Protein AF-A0A9N9CTY4-F1 (afdb_monomer)

Sequence (473 aa):
YQEPELLKIFSVHGEVVEVNLPRKYPNGPLRGFAYIQYKKVEEAERAINAINETKHHGRTIAVDWSLPKDKYLKALKSQQSKYVCEQNNGYCIDSCAESSEEESNENETDESENQQVKSYNSYENRVIDMDIDHDDDEVDSTEDSSKDIDHDDESEVDSVENNNKNNNSVKNKLHTLSENAVLFVRNLSFEATEEELRLSTNEKKRKGIIHKSVLTADPSGSQALKFTLHGRVLSVVKAVDKDEAHRLMERNKNKRRKEDRRNTYLIKEGAVFPNTPDAALLPPSEVTKRAASFSARKNLLAKNPNLFISKTRLSMRNLPLSVDEKKIKNLGKESIKRFKEEVKKGKRADLTKTEKMEGWDKLVHIKQGYGFLEFTQHSHALAALRYLNNNPDIFGEKKRLIVEFSTENAIIVKKRARLSKDRDSKIRGHNKADDNNSNSVEVTESNNCSHLEQRNLKRKVRIILLYNEAIII

Organism: NCBI:txid60492

Secondary structure (DSSP, 8-state):
--HHHHHHHHTTTS-EEEEE--BSSTT--B-S--EEEESSHHHHHHHHHHHTT-EETTEEPP--PPPPHHHHHHHHHHHHHHHHHHTSTT-------------------------------------------------------PPP------------------------------TT--EEEES--TT--HHHHHS-HHHHHHTT-S---SSS----STTGGGSEETTEEPEEEE---HHHHHHHHHHHHHHHHHH-TT-GGGGSTT---TTSHHHHTS-HHHHHHHHHHHHHHHHHHHH-TTEEEEEEEEEEES--TT--HHHHHHHHHHHHHHHHHHHHTTSSPPPPHHHHHTTTTS---B---SSEEEBSSHHHHHHHHHHHTT-TTTT-GGG--EEEEEEEEHHHHHHHHHHHHHHHHHHHHHHHHHTT--SS------S-HHHHHHHHHHHHHHHHHHHHHTT--

InterPro domains:
  IPR000504 RNA recognition motif domain [PF00076] (3-61)
  IPR000504 RNA recognition motif domain [PS50102] (1-68)
  IPR000504 RNA recognition motif domain [PS50102] (312-408)
  IPR000504 RNA recognition motif domain [SM00360] (1-64)
  IPR000504 RNA recognition motif domain [SM00360] (313-404)
  IPR012677 Nucleotide-binding alpha-beta plait domain superfamily [G3DSA:3.30.70.330] (1-125)
  IPR012677 Nucleotide-binding alpha-beta plait domain superfamily [G3DSA:3.30.70.330] (311-406)
  IPR035979 RNA-binding domain superfamily [SSF54928] (3-198)
  IPR035979 RNA-binding domain superfamily [SSF54928] (308-412)
  IPR051945 RRM MRD1 RNA Processing and Ribosome Biogenesis [PTHR48039] (3-455)

Nearest PDB structures (foldseek):
  8ro1-assembly1_y  TM=9.615E-01  e=9.992E-05  Caenorhabditis elegans
  8c6j-assembly1_CE  TM=9.428E-01  e=2.939E-04  Homo sapiens
  6gc5-assembly5_C  TM=9.164E-01  e=9.745E-04  Homo sapiens
  8ilz-assembly1_A  TM=8.525E-01  e=2.255E-03  Homo sapiens
  2mkc-assembly1_A  TM=6.687E-01  e=3.735E-04  Saccharomyces cerevisiae S288C

Mean predicted aligned error: 20.98 Å

Solvent-accessible surface area (backbone atoms only — not comparable to full-atom values): 29944 Å² total; per-residue (Å²): 137,53,71,73,56,50,48,66,62,55,50,76,47,36,61,70,74,49,79,47,70,54,48,76,45,92,97,47,61,69,67,85,58,70,50,75,41,54,79,46,68,72,28,46,54,50,36,32,79,67,45,40,70,38,78,52,99,93,39,69,38,81,54,78,90,81,68,56,70,68,59,44,54,48,49,52,52,52,51,52,52,49,58,55,47,72,75,47,81,84,72,84,83,86,77,84,87,82,87,82,88,87,80,87,88,83,82,89,83,83,91,87,86,92,84,82,84,88,84,90,84,90,78,83,86,73,85,81,77,83,78,77,78,68,89,74,81,80,78,85,85,74,83,85,81,85,76,92,73,91,77,88,84,84,87,84,87,84,85,89,86,86,83,91,80,92,77,96,68,98,65,88,71,74,72,91,59,64,98,79,76,52,72,39,70,40,68,71,59,93,84,64,48,72,68,64,70,72,48,52,77,66,53,35,54,75,72,59,52,60,48,84,50,88,89,56,79,81,67,82,49,77,65,50,66,74,39,46,52,78,48,32,67,43,50,75,43,78,50,65,55,74,69,54,46,50,53,50,50,52,50,50,55,53,49,56,60,72,69,43,88,38,37,68,82,52,67,63,50,68,63,58,50,82,94,37,77,77,30,72,77,45,60,68,72,57,42,52,51,46,45,51,53,50,52,54,51,53,52,51,46,68,76,32,82,58,42,29,42,40,70,26,31,33,34,51,41,65,72,65,93,91,64,51,44,70,56,45,49,48,49,57,52,50,29,41,53,50,40,58,50,34,34,77,67,67,77,43,86,71,78,52,75,73,48,40,70,42,50,55,89,54,83,95,48,69,82,49,31,71,67,32,42,28,38,78,30,37,32,56,34,50,42,22,34,70,47,46,30,73,30,35,92,80,63,37,78,92,41,40,32,46,30,34,57,27,77,43,47,54,65,59,52,54,52,51,57,48,58,47,51,62,46,57,50,50,52,56,50,48,55,59,51,53,70,73,55,83,82,75,82,83,92,78,92,81,87,72,66,66,65,54,52,52,53,51,50,55,49,51,53,54,54,52,53,60,55,55,63,71,73,79,118

Radius of gyration: 34.96 Å; Cα contacts (8 Å, |Δi|>4): 371; chains: 1; bounding box: 89×76×100 Å

pLDDT: mean 70.5, std 23.79, range [22.86, 95.94]

Structure (mmCIF, N/CA/C/O backbone):
data_AF-A0A9N9CTY4-F1
#
_entry.id   AF-A0A9N9CTY4-F1
#
loop_
_atom_site.group_PDB
_atom_site.id
_atom_site.type_symbol
_atom_site.label_atom_id
_atom_site.label_alt_id
_atom_site.label_comp_id
_atom_site.label_asym_id
_atom_site.label_entity_id
_atom_site.label_seq_id
_atom_site.pdbx_PDB_ins_code
_atom_site.Cartn_x
_atom_site.Cartn_y
_atom_site.Cartn_z
_atom_site.occupancy
_atom_site.B_iso_or_equiv
_atom_site.auth_seq_id
_atom_site.auth_comp_id
_atom_site.auth_asym_id
_atom_site.auth_atom_id
_atom_site.pdbx_PDB_model_num
ATOM 1 N N . TYR A 1 1 ? -5.768 2.085 45.586 1.00 70.44 1 TYR A N 1
ATOM 2 C CA . TYR A 1 1 ? -4.333 2.271 45.866 1.00 70.44 1 TYR A CA 1
ATOM 3 C C . TYR A 1 1 ? -4.010 3.717 46.142 1.00 70.44 1 TYR A C 1
ATOM 5 O O . TYR A 1 1 ? -3.828 4.511 45.223 1.00 70.44 1 TYR A O 1
ATOM 13 N N . GLN A 1 2 ? -3.952 4.040 47.427 1.00 80.75 2 GLN A N 1
ATOM 14 C CA . GLN A 1 2 ? -3.166 5.158 47.944 1.00 80.75 2 GLN A CA 1
ATOM 15 C C . GLN A 1 2 ? -1.910 4.591 48.629 1.00 80.75 2 GLN A C 1
ATOM 17 O O . GLN A 1 2 ? -1.844 3.396 48.912 1.00 80.75 2 GLN A O 1
ATOM 22 N N . GLU A 1 3 ? -0.924 5.434 48.909 1.00 83.56 3 GLU A N 1
ATOM 23 C CA . GLU A 1 3 ? 0.305 5.060 49.622 1.00 83.56 3 GLU A CA 1
ATOM 24 C C . GLU A 1 3 ? 0.076 4.279 50.942 1.00 83.56 3 GLU A C 1
ATOM 26 O O . GLU A 1 3 ? 0.617 3.177 51.054 1.00 83.56 3 GLU A O 1
ATOM 31 N N . PRO A 1 4 ? -0.788 4.716 51.892 1.00 85.88 4 PRO A N 1
ATOM 32 C CA . PRO A 1 4 ? -1.021 3.975 53.142 1.00 85.88 4 PRO A CA 1
ATOM 33 C C . PRO A 1 4 ? -1.672 2.597 52.944 1.00 85.88 4 PRO A C 1
ATOM 35 O O . PRO A 1 4 ? -1.547 1.717 53.793 1.00 85.88 4 PRO A O 1
ATOM 38 N N . GLU A 1 5 ? -2.368 2.386 51.826 1.00 86.81 5 GLU A N 1
ATOM 39 C CA . GLU A 1 5 ? -3.008 1.110 51.494 1.00 86.81 5 GLU A CA 1
ATOM 40 C C . GLU A 1 5 ? -1.980 0.080 51.012 1.00 86.81 5 GLU A C 1
ATOM 42 O O . GLU A 1 5 ? -2.037 -1.078 51.422 1.00 86.81 5 GLU A O 1
ATOM 47 N N . LEU A 1 6 ? -0.991 0.511 50.220 1.00 87.44 6 LEU A N 1
ATOM 48 C CA . LEU A 1 6 ? 0.165 -0.322 49.882 1.00 87.44 6 LEU A CA 1
ATOM 49 C C . LEU A 1 6 ? 1.024 -0.589 51.121 1.00 87.44 6 LEU A C 1
ATOM 51 O O . LEU A 1 6 ? 1.384 -1.739 51.356 1.00 87.44 6 LEU A O 1
ATOM 55 N N . LEU A 1 7 ? 1.274 0.425 51.957 1.00 89.50 7 LEU A N 1
ATOM 56 C CA . LEU A 1 7 ? 2.013 0.248 53.209 1.00 89.50 7 LEU A CA 1
ATOM 57 C C . LEU A 1 7 ? 1.372 -0.842 54.087 1.00 89.50 7 LEU A C 1
ATOM 59 O O . LEU A 1 7 ? 2.063 -1.741 54.554 1.00 89.50 7 LEU A O 1
ATOM 63 N N . LYS A 1 8 ? 0.040 -0.828 54.239 1.00 89.88 8 LYS A N 1
ATOM 64 C CA . LYS A 1 8 ? -0.698 -1.831 55.024 1.00 89.88 8 LYS A CA 1
ATOM 65 C C . LYS A 1 8 ? -0.588 -3.258 54.469 1.00 89.88 8 LYS A C 1
ATOM 67 O O . LYS A 1 8 ? -0.584 -4.199 55.256 1.00 89.88 8 LYS A O 1
ATOM 72 N N . ILE A 1 9 ? -0.523 -3.428 53.147 1.00 90.06 9 ILE A N 1
ATOM 73 C CA . ILE A 1 9 ? -0.383 -4.746 52.503 1.00 90.06 9 ILE A CA 1
ATOM 74 C C . ILE A 1 9 ? 1.063 -5.251 52.632 1.00 90.06 9 ILE A C 1
ATOM 76 O O . ILE A 1 9 ? 1.299 -6.372 53.076 1.00 90.06 9 ILE A O 1
ATOM 80 N N . PHE A 1 10 ? 2.042 -4.414 52.290 1.00 90.88 10 PHE A N 1
ATOM 81 C CA . PHE A 1 10 ? 3.445 -4.822 52.178 1.00 90.88 10 PHE A CA 1
ATOM 82 C C . PHE A 1 10 ? 4.187 -4.851 53.530 1.00 90.88 10 PHE A C 1
ATOM 84 O O . PHE A 1 10 ? 5.108 -5.654 53.701 1.00 90.88 10 PHE A O 1
ATOM 91 N N . SER A 1 11 ? 3.741 -4.087 54.536 1.00 90.25 11 SER A N 1
ATOM 92 C CA . SER A 1 11 ? 4.295 -4.125 55.904 1.00 90.25 11 SER A CA 1
ATOM 93 C C . SER A 1 11 ? 4.075 -5.461 56.634 1.00 90.25 11 SER A C 1
ATOM 95 O O . SER A 1 11 ? 4.672 -5.676 57.686 1.00 90.25 11 SER A O 1
ATOM 97 N N . VAL A 1 12 ? 3.239 -6.366 56.109 1.00 93.19 12 VAL A N 1
ATOM 98 C CA . VAL A 1 12 ? 3.049 -7.719 56.669 1.00 93.19 12 VAL A CA 1
ATOM 99 C C . VAL A 1 12 ? 4.275 -8.614 56.424 1.00 93.19 12 VAL A C 1
ATOM 101 O O . VAL A 1 12 ? 4.523 -9.540 57.192 1.00 93.19 12 VAL A O 1
ATOM 104 N N . HIS A 1 13 ? 5.065 -8.336 55.379 1.00 89.81 13 HIS A N 1
ATOM 105 C CA . HIS A 1 13 ? 6.147 -9.218 54.917 1.00 89.81 13 HIS A CA 1
ATOM 106 C C . HIS A 1 13 ? 7.566 -8.705 55.248 1.00 89.81 13 HIS A C 1
ATOM 108 O O . HIS A 1 13 ? 8.528 -9.482 55.188 1.00 89.81 13 HIS A O 1
ATOM 114 N N . GLY A 1 14 ? 7.694 -7.436 55.659 1.00 90.62 14 GLY A N 1
ATOM 115 C CA . GLY A 1 14 ? 8.956 -6.810 56.068 1.00 90.62 14 GLY A CA 1
ATOM 116 C C . GLY A 1 14 ? 8.841 -5.321 56.414 1.00 90.62 14 GLY A C 1
ATOM 117 O O . GLY A 1 14 ? 7.757 -4.741 56.352 1.00 90.62 14 GLY A O 1
ATOM 118 N N . GLU A 1 15 ? 9.972 -4.699 56.752 1.00 92.25 15 GLU A N 1
ATOM 119 C CA . GLU A 1 15 ? 10.069 -3.275 57.089 1.00 92.25 15 GLU A CA 1
ATOM 120 C C . GLU A 1 15 ? 10.223 -2.447 55.800 1.00 92.25 15 GLU A C 1
ATOM 122 O O . GLU A 1 15 ? 11.259 -2.485 55.125 1.00 92.25 15 GLU A O 1
ATOM 127 N N . VAL A 1 16 ? 9.166 -1.717 55.433 1.00 92.50 16 VAL A N 1
ATOM 128 C CA . VAL A 1 16 ? 9.131 -0.869 54.233 1.00 92.50 16 VAL A CA 1
ATOM 129 C C . VAL A 1 16 ? 9.736 0.503 54.542 1.00 92.50 16 VAL A C 1
ATOM 131 O O . VAL A 1 16 ? 9.277 1.195 55.446 1.00 92.50 16 VAL A O 1
ATOM 134 N N . VAL A 1 17 ? 10.750 0.891 53.768 1.00 90.44 17 VAL A N 1
ATOM 135 C CA . VAL A 1 17 ? 11.516 2.141 53.907 1.00 90.44 17 VAL A CA 1
ATOM 136 C C . VAL A 1 17 ? 10.911 3.272 53.072 1.00 90.44 17 VAL A C 1
ATOM 138 O O . VAL A 1 17 ? 10.737 4.377 53.575 1.00 90.44 17 VAL A O 1
ATOM 141 N N . GLU A 1 18 ? 10.570 3.005 51.808 1.00 86.50 18 GLU A N 1
ATOM 142 C CA . GLU A 1 18 ? 9.979 3.990 50.889 1.00 86.50 18 GLU A CA 1
ATOM 143 C C . GLU A 1 18 ? 8.899 3.332 50.016 1.00 86.50 18 GLU A C 1
ATOM 145 O O . GLU A 1 18 ? 9.056 2.192 49.564 1.00 86.50 18 GLU A O 1
ATOM 150 N N . VAL A 1 19 ? 7.812 4.064 49.746 1.00 90.75 19 VAL A N 1
ATOM 151 C CA . VAL A 1 19 ? 6.769 3.691 48.781 1.00 90.75 19 VAL A CA 1
ATOM 152 C C . VAL A 1 19 ? 6.578 4.838 47.790 1.00 90.75 19 VAL A C 1
ATOM 154 O O . VAL A 1 19 ? 6.108 5.912 48.147 1.00 90.75 19 VAL A O 1
ATOM 157 N N . ASN A 1 20 ? 6.900 4.607 46.519 1.00 88.31 20 ASN A N 1
ATOM 158 C CA . ASN A 1 20 ? 6.860 5.630 45.476 1.00 88.31 20 ASN A CA 1
ATOM 159 C C . ASN A 1 20 ? 5.811 5.272 44.411 1.00 88.31 20 ASN A C 1
ATOM 161 O O . ASN A 1 20 ? 5.876 4.201 43.804 1.00 88.31 20 ASN A O 1
ATOM 165 N N . LEU A 1 21 ? 4.838 6.161 44.169 1.00 89.75 21 LEU A N 1
ATOM 166 C CA . LEU A 1 21 ? 3.752 5.958 43.196 1.00 89.75 21 LEU A CA 1
ATOM 167 C C . LEU A 1 21 ? 3.816 6.980 42.039 1.00 89.75 21 LEU A C 1
ATOM 169 O O . LEU A 1 21 ? 3.187 8.044 42.112 1.00 89.75 21 LEU A O 1
ATOM 173 N N . PRO A 1 22 ? 4.510 6.671 40.926 1.00 87.12 22 PRO A N 1
ATOM 174 C CA . PRO A 1 22 ? 4.617 7.575 39.786 1.00 87.12 22 PRO A CA 1
ATOM 175 C C . PRO A 1 22 ? 3.267 7.948 39.155 1.00 87.12 22 PRO A C 1
ATOM 177 O O . PRO A 1 22 ? 2.454 7.102 38.770 1.00 87.12 22 PRO A O 1
ATOM 180 N N . ARG A 1 23 ? 3.053 9.254 38.969 1.00 86.50 23 ARG A N 1
ATOM 181 C CA . ARG A 1 23 ? 1.897 9.829 38.259 1.00 86.50 23 ARG A CA 1
ATOM 182 C C . ARG A 1 23 ? 2.224 10.106 36.794 1.00 86.50 23 ARG A C 1
ATOM 184 O O . ARG A 1 23 ? 3.387 10.171 36.389 1.00 86.50 23 ARG A O 1
ATOM 191 N N . LYS A 1 24 ? 1.193 10.250 35.956 1.00 81.75 24 LYS A N 1
ATOM 192 C CA . LYS A 1 24 ? 1.385 10.573 34.530 1.00 81.75 24 LYS A CA 1
ATOM 193 C C . LYS A 1 24 ? 1.940 11.993 34.334 1.00 81.75 24 LYS A C 1
ATOM 195 O O . LYS A 1 24 ? 2.818 12.178 33.498 1.00 81.75 24 LYS A O 1
ATOM 200 N N . TYR A 1 25 ? 1.459 12.935 35.143 1.00 86.81 25 TYR A N 1
ATOM 201 C CA . TYR A 1 25 ? 1.843 14.349 35.248 1.00 86.81 25 TYR A CA 1
ATOM 202 C C . TYR A 1 25 ? 1.626 14.807 36.713 1.00 86.81 25 TYR A C 1
ATOM 204 O O . TYR A 1 25 ? 0.943 14.085 37.451 1.00 86.81 25 TYR A O 1
ATOM 212 N N . PRO A 1 26 ? 2.186 15.944 37.183 1.00 79.50 26 PRO A N 1
ATOM 213 C CA . PRO A 1 26 ? 1.905 16.459 38.530 1.00 79.50 26 PRO A CA 1
ATOM 214 C C . PRO A 1 26 ? 0.393 16.611 38.759 1.00 79.50 26 PRO A C 1
ATOM 216 O O . PRO A 1 26 ? -0.318 17.128 37.902 1.00 79.50 26 PRO A O 1
ATOM 219 N N . ASN A 1 27 ? -0.100 16.105 39.892 1.00 80.38 27 ASN A N 1
ATOM 220 C CA . ASN A 1 27 ? -1.529 15.985 40.242 1.00 80.38 27 ASN A CA 1
ATOM 221 C C . ASN A 1 27 ? -2.394 15.127 39.288 1.00 80.38 27 ASN A C 1
ATOM 223 O O . ASN A 1 27 ? -3.614 15.089 39.421 1.00 80.38 27 ASN A O 1
ATOM 227 N N . GLY A 1 28 ? -1.782 14.389 38.359 1.00 83.38 28 GLY A N 1
ATOM 228 C CA . GLY A 1 28 ? -2.473 13.472 37.453 1.00 83.38 28 GLY A CA 1
ATOM 229 C C . GLY A 1 28 ? -2.793 12.094 38.051 1.00 83.38 28 GLY A C 1
ATOM 230 O O . GLY A 1 28 ? -2.410 11.788 39.190 1.00 83.38 28 GLY A O 1
ATOM 231 N N . PRO A 1 29 ? -3.462 11.224 37.267 1.00 84.62 29 PRO A N 1
ATOM 232 C CA . PRO A 1 29 ? -3.694 9.834 37.637 1.00 84.62 29 PRO A CA 1
ATOM 233 C C . PRO A 1 29 ? -2.373 9.059 37.772 1.00 84.62 29 PRO A C 1
ATOM 235 O O . PRO A 1 29 ? -1.358 9.381 37.140 1.00 84.62 29 PRO A O 1
ATOM 238 N N . LEU A 1 30 ? -2.407 8.024 38.612 1.00 85.62 30 LEU A N 1
ATOM 239 C CA . LEU A 1 30 ? -1.307 7.082 38.827 1.00 85.62 30 LEU A CA 1
ATOM 240 C C . LEU A 1 30 ? -1.019 6.289 37.541 1.00 85.62 30 LEU A C 1
ATOM 242 O O . LEU A 1 30 ? -1.942 5.962 36.797 1.00 85.62 30 LEU A O 1
ATOM 246 N N . ARG A 1 31 ? 0.248 5.936 37.288 1.00 83.25 31 ARG A N 1
ATOM 247 C CA . ARG A 1 31 ? 0.646 5.148 36.102 1.00 83.25 31 ARG A CA 1
ATOM 248 C C . ARG A 1 31 ? 0.295 3.654 36.186 1.00 83.25 31 ARG A C 1
ATOM 250 O O . ARG A 1 31 ? 0.530 2.933 35.225 1.00 83.25 31 ARG A O 1
ATOM 257 N N . GLY A 1 32 ? -0.276 3.195 37.302 1.00 85.69 32 GLY A N 1
ATOM 258 C CA . GLY A 1 32 ? -0.690 1.800 37.504 1.00 85.69 32 GLY A CA 1
ATOM 259 C C . GLY A 1 32 ? 0.396 0.870 38.055 1.00 85.69 32 GLY A C 1
ATOM 260 O O . GLY A 1 32 ? 0.148 -0.324 38.158 1.00 85.69 32 GLY A O 1
ATOM 261 N N . PHE A 1 33 ? 1.557 1.411 38.433 1.00 90.38 33 PHE A N 1
ATOM 262 C CA . PHE A 1 33 ? 2.644 0.707 39.116 1.00 90.38 33 PHE A CA 1
ATOM 263 C C . PHE A 1 33 ? 3.186 1.556 40.277 1.00 90.38 33 PHE A C 1
ATOM 265 O O . PHE A 1 33 ? 2.947 2.767 40.328 1.00 90.38 33 PHE A O 1
ATOM 272 N N . ALA A 1 34 ? 3.906 0.917 41.195 1.00 90.62 34 ALA A N 1
ATOM 273 C CA . ALA A 1 34 ? 4.559 1.537 42.343 1.00 90.62 34 ALA A CA 1
ATOM 274 C C . ALA A 1 34 ? 5.912 0.857 42.600 1.00 90.62 34 ALA A C 1
ATOM 276 O O . ALA A 1 34 ? 6.096 -0.301 42.231 1.00 90.62 34 ALA A O 1
ATOM 277 N N . TYR A 1 35 ? 6.834 1.567 43.244 1.00 92.00 35 TYR A N 1
ATOM 278 C CA . TYR A 1 35 ? 8.080 1.007 43.763 1.00 92.00 35 TYR A CA 1
ATOM 279 C C . TYR A 1 35 ? 7.999 0.940 45.285 1.00 92.00 35 TYR A C 1
ATOM 281 O O . TYR A 1 35 ? 7.520 1.880 45.918 1.00 92.00 35 TYR A O 1
ATOM 289 N N . ILE A 1 36 ? 8.460 -0.168 45.859 1.00 92.12 36 ILE A N 1
ATOM 290 C CA . ILE A 1 36 ? 8.470 -0.412 47.302 1.00 92.12 36 ILE A CA 1
ATOM 291 C C . ILE A 1 36 ? 9.885 -0.842 47.668 1.00 92.12 36 ILE A C 1
ATOM 293 O O . ILE A 1 36 ? 10.387 -1.830 47.131 1.00 92.12 36 ILE A O 1
ATOM 297 N N . GLN A 1 37 ? 10.535 -0.087 48.549 1.00 91.12 37 GLN A N 1
ATOM 298 C CA . GLN A 1 37 ? 11.868 -0.407 49.038 1.00 91.12 37 GLN A CA 1
ATOM 299 C C . GLN A 1 37 ? 11.767 -1.046 50.421 1.00 91.12 37 GLN A C 1
ATOM 301 O O . GLN A 1 37 ? 11.336 -0.404 51.375 1.00 91.12 37 GLN A O 1
ATOM 306 N N . TYR A 1 38 ? 12.187 -2.304 50.528 1.00 94.25 38 TYR A N 1
ATOM 307 C CA . TYR A 1 38 ? 12.392 -2.973 51.811 1.00 94.25 38 TYR A CA 1
ATOM 308 C C . TYR A 1 38 ? 13.785 -2.692 52.367 1.00 94.25 38 TYR A C 1
ATOM 310 O O . TYR A 1 38 ? 14.733 -2.431 51.623 1.00 94.25 38 TYR A O 1
ATOM 318 N N . LYS A 1 39 ? 13.914 -2.812 53.688 1.00 93.00 39 LYS A N 1
ATOM 319 C CA . LYS A 1 39 ? 15.189 -2.703 54.405 1.00 93.00 39 LYS A CA 1
ATOM 320 C C . LYS A 1 39 ? 16.123 -3.891 54.158 1.00 93.00 39 LYS A C 1
ATOM 322 O O . LYS A 1 39 ? 17.340 -3.730 54.211 1.00 93.00 39 LYS A O 1
ATOM 327 N N . LYS A 1 40 ? 15.568 -5.078 53.882 1.00 93.56 40 LYS A N 1
ATOM 328 C CA . LYS A 1 40 ? 16.316 -6.310 53.579 1.00 93.56 40 LYS A CA 1
ATOM 329 C C . LYS A 1 40 ? 15.844 -6.969 52.285 1.00 93.56 40 LYS A C 1
ATOM 331 O O . LYS A 1 40 ? 14.668 -6.919 51.939 1.00 93.56 40 LYS A O 1
ATOM 336 N N . VAL A 1 41 ? 16.762 -7.663 51.613 1.00 91.56 41 VAL A N 1
ATOM 337 C CA . VAL A 1 41 ? 16.481 -8.410 50.372 1.00 91.56 41 VAL A CA 1
ATOM 338 C C . VAL A 1 41 ? 15.552 -9.605 50.635 1.00 91.56 41 VAL A C 1
ATOM 340 O O . VAL A 1 41 ? 14.587 -9.798 49.904 1.00 91.56 41 VAL A O 1
ATOM 343 N N . GLU A 1 42 ? 15.768 -10.337 51.732 1.00 93.69 42 GLU A N 1
ATOM 344 C CA . GLU A 1 42 ? 14.927 -11.472 52.161 1.00 93.69 42 GLU A CA 1
ATOM 345 C C . GLU A 1 42 ? 13.455 -11.082 52.399 1.00 93.69 42 GLU A C 1
ATOM 347 O O . GLU A 1 42 ? 12.538 -11.873 52.188 1.00 93.69 42 GLU A O 1
ATOM 352 N N . GLU A 1 43 ? 13.214 -9.853 52.862 1.00 93.25 43 GLU A N 1
ATOM 353 C CA . GLU A 1 43 ? 11.868 -9.314 53.089 1.00 93.25 43 GLU A CA 1
ATOM 354 C C . GLU A 1 43 ? 11.140 -9.058 51.764 1.00 93.25 43 GLU A C 1
ATOM 356 O O . GLU A 1 43 ? 9.969 -9.414 51.627 1.00 93.25 43 GLU A O 1
ATOM 361 N N . ALA A 1 44 ? 11.855 -8.529 50.765 1.00 91.50 44 ALA A N 1
ATOM 362 C CA . ALA A 1 44 ? 11.333 -8.354 49.414 1.00 91.50 44 ALA A CA 1
ATOM 363 C C . ALA A 1 44 ? 11.029 -9.701 48.734 1.00 91.50 44 ALA A C 1
ATOM 365 O O . ALA A 1 44 ? 9.983 -9.842 48.106 1.00 91.50 44 ALA A O 1
ATOM 366 N N . GLU A 1 45 ? 11.886 -10.711 48.907 1.00 92.88 45 GLU A N 1
ATOM 367 C CA . GLU A 1 45 ? 11.660 -12.057 48.365 1.00 92.88 45 GLU A CA 1
ATOM 368 C C . GLU A 1 45 ? 10.411 -12.722 48.972 1.00 92.88 45 GLU A C 1
ATOM 370 O O . GLU A 1 45 ? 9.572 -13.263 48.247 1.00 92.88 45 GLU A O 1
ATOM 375 N N . ARG A 1 46 ? 10.214 -12.607 50.296 1.00 93.00 46 ARG A N 1
ATOM 376 C CA . ARG A 1 46 ? 8.975 -13.064 50.953 1.00 93.00 46 ARG A CA 1
ATOM 377 C C . ARG A 1 46 ? 7.737 -12.319 50.453 1.00 93.00 46 ARG A C 1
ATOM 379 O O . ARG A 1 46 ? 6.685 -12.940 50.317 1.00 93.00 46 ARG A O 1
ATOM 386 N N . ALA A 1 47 ? 7.845 -11.017 50.187 1.00 93.25 47 ALA A N 1
ATOM 387 C CA . ALA A 1 47 ? 6.744 -10.220 49.650 1.00 93.25 47 ALA A CA 1
ATOM 388 C C . ALA A 1 47 ? 6.386 -10.622 48.208 1.00 93.25 47 ALA A C 1
ATOM 390 O O . ALA A 1 47 ? 5.205 -10.779 47.905 1.00 93.25 47 ALA A O 1
ATOM 391 N N . ILE A 1 48 ? 7.384 -10.859 47.346 1.00 93.38 48 ILE A N 1
ATOM 392 C CA . ILE A 1 48 ? 7.190 -11.381 45.982 1.00 93.38 48 ILE A CA 1
ATOM 393 C C . ILE A 1 48 ? 6.441 -12.717 46.038 1.00 93.38 48 ILE A C 1
ATOM 395 O O . ILE A 1 48 ? 5.360 -12.838 45.468 1.00 93.38 48 ILE A O 1
ATOM 399 N N . ASN A 1 49 ? 6.952 -13.688 46.800 1.00 91.88 49 ASN A N 1
ATOM 400 C CA . ASN A 1 49 ? 6.382 -15.038 46.856 1.00 91.88 49 ASN A CA 1
ATOM 401 C C . ASN A 1 49 ? 4.959 -15.102 47.447 1.00 91.88 49 ASN A C 1
ATOM 403 O O . ASN A 1 49 ? 4.249 -16.073 47.199 1.00 91.88 49 ASN A O 1
ATOM 407 N N . ALA A 1 50 ? 4.540 -14.102 48.233 1.00 90.31 50 ALA A N 1
ATOM 408 C CA . ALA A 1 50 ? 3.228 -14.078 48.886 1.00 90.31 50 ALA A CA 1
ATOM 409 C C . ALA A 1 50 ? 2.190 -13.160 48.215 1.00 90.31 50 ALA A C 1
ATOM 411 O O . ALA A 1 50 ? 0.995 -13.424 48.338 1.00 90.31 50 ALA A O 1
ATOM 412 N N . ILE A 1 51 ? 2.616 -12.078 47.549 1.00 91.44 51 ILE A N 1
ATOM 413 C CA . ILE A 1 51 ? 1.718 -11.055 46.979 1.00 91.44 51 ILE A CA 1
ATOM 414 C C . ILE A 1 51 ? 1.619 -11.168 45.450 1.00 91.44 51 ILE A C 1
ATOM 416 O O . ILE A 1 51 ? 0.614 -10.735 44.879 1.00 91.44 51 ILE A O 1
ATOM 420 N N . ASN A 1 52 ? 2.602 -11.764 44.766 1.00 91.69 52 ASN A N 1
ATOM 421 C CA . ASN A 1 52 ? 2.526 -11.931 43.317 1.00 91.69 52 ASN A CA 1
ATOM 422 C C . ASN A 1 52 ? 1.284 -12.758 42.915 1.00 91.69 52 ASN A C 1
ATOM 424 O O . ASN A 1 52 ? 0.937 -13.745 43.557 1.00 91.69 52 ASN A O 1
ATOM 428 N N . GLU A 1 53 ? 0.583 -12.300 41.878 1.00 89.38 53 GLU A N 1
ATOM 429 C CA . GLU A 1 53 ? -0.684 -12.834 41.348 1.00 89.38 53 GLU A CA 1
ATOM 430 C C . GLU A 1 53 ? -1.920 -12.753 42.277 1.00 89.38 53 GLU A C 1
ATOM 432 O O . GLU A 1 53 ? -3.028 -13.134 41.881 1.00 89.38 53 GLU A O 1
ATOM 437 N N . THR A 1 54 ? -1.804 -12.177 43.478 1.00 88.56 54 THR A N 1
ATOM 438 C CA . THR A 1 54 ? -2.945 -12.025 44.401 1.00 88.56 54 THR A CA 1
ATOM 439 C C . THR A 1 54 ? -3.966 -10.980 43.930 1.00 88.56 54 THR A C 1
ATOM 441 O O . THR A 1 54 ? -3.639 -9.987 43.275 1.00 88.56 54 THR A O 1
ATOM 444 N N . LYS A 1 55 ? -5.249 -11.189 44.267 1.00 87.19 55 LYS A N 1
ATOM 445 C CA . LYS A 1 55 ? -6.357 -10.289 43.895 1.00 87.19 55 LYS A CA 1
ATOM 446 C C . LYS A 1 55 ? -6.629 -9.253 44.984 1.00 87.19 55 LYS A C 1
ATOM 448 O O . LYS A 1 55 ? -7.143 -9.588 46.047 1.00 87.19 55 LYS A O 1
ATOM 453 N N . HIS A 1 56 ? -6.414 -7.981 44.664 1.00 81.44 56 HIS A N 1
ATOM 454 C CA . HIS A 1 56 ? -6.744 -6.838 45.516 1.00 81.44 56 HIS A CA 1
ATOM 455 C C . HIS A 1 56 ? -7.590 -5.827 44.716 1.00 81.44 56 HIS A C 1
ATOM 457 O O . HIS A 1 56 ? -7.339 -5.597 43.539 1.00 81.44 56 HIS A O 1
ATOM 463 N N . HIS A 1 57 ? -8.633 -5.240 45.316 1.00 78.75 57 HIS A N 1
ATOM 464 C CA . HIS A 1 57 ? -9.539 -4.267 44.659 1.00 78.75 57 HIS A CA 1
ATOM 465 C C . HIS A 1 57 ? -10.036 -4.663 43.247 1.00 78.75 57 HIS A C 1
ATOM 467 O O . HIS A 1 57 ? -10.181 -3.816 42.368 1.00 78.75 57 HIS A O 1
ATOM 473 N N . GLY A 1 58 ? -10.286 -5.957 43.016 1.00 81.94 58 GLY A N 1
ATOM 474 C CA . GLY A 1 58 ? -10.748 -6.473 41.721 1.00 81.94 58 GLY A CA 1
ATOM 475 C C . GLY A 1 58 ? -9.668 -6.588 40.634 1.00 81.94 58 GLY A C 1
ATOM 476 O O . GLY A 1 58 ? -9.998 -6.920 39.500 1.00 81.94 58 GLY A O 1
ATOM 477 N N . ARG A 1 59 ? -8.389 -6.358 40.959 1.00 83.81 59 ARG A N 1
ATOM 478 C CA . ARG A 1 59 ? -7.244 -6.478 40.045 1.00 83.81 59 ARG A CA 1
ATOM 479 C C . ARG A 1 59 ? -6.189 -7.425 40.628 1.00 83.81 59 ARG A C 1
ATOM 481 O O . ARG A 1 59 ? -5.994 -7.469 41.840 1.00 83.81 59 ARG A O 1
ATOM 488 N N . THR A 1 60 ? -5.509 -8.192 39.781 1.00 87.94 60 THR A N 1
ATOM 489 C CA . THR A 1 60 ? -4.320 -8.949 40.196 1.00 87.94 60 THR A CA 1
ATOM 490 C C . THR A 1 60 ? -3.121 -8.010 40.327 1.00 87.94 60 THR A C 1
ATOM 492 O O . THR A 1 60 ? -2.900 -7.155 39.465 1.00 87.94 60 THR A O 1
ATOM 495 N N . ILE A 1 61 ? -2.362 -8.140 41.415 1.00 89.62 61 ILE A N 1
ATOM 496 C CA . ILE A 1 61 ? -1.084 -7.444 41.594 1.00 89.62 61 ILE A CA 1
ATOM 497 C C . ILE A 1 61 ? 0.028 -8.369 41.092 1.00 89.62 61 ILE A C 1
ATOM 499 O O . ILE A 1 61 ? 0.073 -9.533 41.472 1.00 89.62 61 ILE A O 1
ATOM 503 N N . ALA A 1 62 ? 0.918 -7.849 40.247 1.00 91.50 62 ALA A N 1
ATOM 504 C CA . ALA A 1 62 ? 2.186 -8.497 39.919 1.00 91.50 62 ALA A CA 1
ATOM 505 C C . ALA A 1 62 ? 3.305 -7.827 40.729 1.00 91.50 62 ALA A C 1
ATOM 507 O O . ALA A 1 62 ? 3.297 -6.599 40.872 1.00 91.50 62 ALA A O 1
ATOM 508 N N . VAL A 1 63 ? 4.230 -8.615 41.281 1.00 92.62 63 VAL A N 1
ATOM 509 C CA . VAL A 1 63 ? 5.340 -8.123 42.113 1.00 92.62 63 VAL A CA 1
ATOM 510 C C . VAL A 1 63 ? 6.646 -8.738 41.620 1.00 92.62 63 VAL A C 1
ATOM 512 O O . VAL A 1 63 ? 6.865 -9.933 41.781 1.00 92.62 63 VAL A O 1
ATOM 515 N N . ASP A 1 64 ? 7.514 -7.896 41.061 1.00 92.50 64 ASP A N 1
ATOM 516 C CA . ASP A 1 64 ? 8.796 -8.273 40.460 1.00 92.50 64 ASP A CA 1
ATOM 517 C C . ASP A 1 64 ? 9.964 -7.482 41.072 1.00 92.50 64 ASP A C 1
ATOM 519 O O . ASP A 1 64 ? 9.787 -6.412 41.664 1.00 92.50 64 ASP A O 1
ATOM 523 N N . TRP A 1 65 ? 11.190 -7.972 40.870 1.00 89.50 65 TRP A N 1
ATOM 524 C CA . TRP A 1 65 ? 12.412 -7.265 41.258 1.00 89.50 65 TRP A CA 1
ATOM 525 C C . TRP A 1 65 ? 12.597 -5.960 40.466 1.00 89.50 65 TRP A C 1
ATOM 527 O O . TRP A 1 65 ? 12.768 -5.964 39.246 1.00 89.50 65 TRP A O 1
ATOM 537 N N . SER A 1 66 ? 12.635 -4.827 41.173 1.00 86.56 66 SER A N 1
ATOM 538 C CA . SER A 1 66 ? 12.882 -3.514 40.568 1.00 86.56 66 SER A CA 1
ATOM 539 C C . SER A 1 66 ? 14.367 -3.291 40.263 1.00 86.56 66 SER A C 1
ATOM 541 O O . SER A 1 66 ? 15.227 -3.410 41.139 1.00 86.56 66 SER A O 1
ATOM 543 N N . LEU A 1 67 ? 14.679 -2.906 39.023 1.00 82.56 67 LEU A N 1
ATOM 544 C CA . LEU A 1 67 ? 16.022 -2.482 38.628 1.00 82.56 67 LEU A CA 1
ATOM 545 C C . LEU A 1 67 ? 16.233 -0.987 38.934 1.00 82.56 67 LEU A C 1
ATOM 547 O O . LEU A 1 67 ? 15.409 -0.165 38.523 1.00 82.56 67 LEU A O 1
ATOM 551 N N . PRO A 1 68 ? 17.365 -0.588 39.553 1.00 78.81 68 PRO A N 1
ATOM 552 C CA . PRO A 1 68 ? 17.731 0.820 39.686 1.00 78.81 68 PRO A CA 1
ATOM 553 C C . PRO A 1 68 ? 17.753 1.517 38.324 1.00 78.81 68 PRO A C 1
ATOM 555 O O . PRO A 1 68 ? 18.240 0.944 37.346 1.00 78.81 68 PRO A O 1
ATOM 558 N N . LYS A 1 69 ? 17.275 2.765 38.268 1.00 72.62 69 LYS A N 1
ATOM 559 C CA . LYS A 1 69 ? 17.075 3.531 37.025 1.00 72.62 69 LYS A CA 1
ATOM 560 C C . LYS A 1 69 ? 18.288 3.493 36.088 1.00 72.62 69 LYS A C 1
ATOM 562 O O . LYS A 1 69 ? 18.123 3.258 34.894 1.00 72.62 69 LYS A O 1
ATOM 567 N N . ASP A 1 70 ? 19.497 3.648 36.617 1.00 76.50 70 ASP A N 1
ATOM 568 C CA . ASP A 1 70 ? 20.720 3.688 35.805 1.00 76.50 70 ASP A CA 1
ATOM 569 C C . ASP A 1 70 ? 21.123 2.302 35.285 1.00 76.50 70 ASP A C 1
ATOM 571 O O . ASP A 1 70 ? 21.531 2.165 34.130 1.00 76.50 70 ASP A O 1
ATOM 575 N N . LYS A 1 71 ? 20.917 1.247 36.089 1.00 79.06 71 LYS A N 1
ATOM 576 C CA . LYS A 1 71 ? 21.097 -0.149 35.653 1.00 79.06 71 LYS A CA 1
ATOM 577 C C . LYS A 1 71 ? 20.057 -0.534 34.600 1.00 79.06 71 LYS A C 1
ATOM 579 O O . LYS A 1 71 ? 20.419 -1.157 33.608 1.00 79.06 71 LYS A O 1
ATOM 584 N N . TYR A 1 72 ? 18.805 -0.105 34.761 1.00 73.44 72 TYR A N 1
ATOM 585 C CA . TYR A 1 72 ? 17.731 -0.294 33.783 1.00 73.44 72 TYR A CA 1
ATOM 586 C C . TYR A 1 72 ? 18.034 0.416 32.452 1.00 73.44 72 TYR A C 1
ATOM 588 O O . TYR A 1 72 ? 17.942 -0.192 31.387 1.00 73.44 72 TYR A O 1
ATOM 596 N N . LEU A 1 73 ? 18.493 1.673 32.494 1.00 76.19 73 LEU A N 1
ATOM 597 C CA . LEU A 1 73 ? 18.918 2.418 31.303 1.00 76.19 73 LEU A CA 1
ATOM 598 C C . LEU A 1 73 ? 20.156 1.801 30.629 1.00 76.19 73 LEU A C 1
ATOM 600 O O . LEU A 1 73 ? 20.230 1.779 29.399 1.00 76.19 73 LEU A O 1
ATOM 604 N N . LYS A 1 74 ? 21.116 1.273 31.402 1.00 76.62 74 LYS A N 1
ATOM 605 C CA . LYS A 1 74 ? 22.277 0.547 30.862 1.00 76.62 74 LYS A CA 1
ATOM 606 C C . LYS A 1 74 ? 21.851 -0.780 30.222 1.00 76.62 74 LYS A C 1
ATOM 608 O O . LYS A 1 74 ? 22.274 -1.057 29.107 1.00 76.62 74 LYS A O 1
ATOM 613 N N . ALA A 1 75 ? 20.953 -1.537 30.856 1.00 74.25 75 ALA A N 1
ATOM 614 C CA . ALA A 1 75 ? 20.386 -2.768 30.306 1.00 74.25 75 ALA A CA 1
ATOM 615 C C . ALA A 1 75 ? 19.617 -2.517 28.997 1.00 74.25 75 ALA A C 1
ATOM 617 O O . ALA A 1 75 ? 19.851 -3.225 28.023 1.00 74.25 75 ALA A O 1
ATOM 618 N N . LEU A 1 76 ? 18.794 -1.464 28.926 1.00 73.75 76 LEU A N 1
ATOM 619 C CA . LEU A 1 76 ? 18.127 -1.018 27.695 1.00 73.75 76 LEU A CA 1
ATOM 620 C C . LEU A 1 76 ? 19.126 -0.705 26.570 1.00 73.75 76 LEU A C 1
ATOM 622 O O . LEU A 1 76 ? 18.960 -1.189 25.451 1.00 73.75 76 LEU A O 1
ATOM 626 N N . LYS A 1 77 ? 20.189 0.059 26.863 1.00 72.75 77 LYS A N 1
ATOM 627 C CA . LYS A 1 77 ? 21.253 0.363 25.890 1.00 72.75 77 LYS A CA 1
ATOM 628 C C . LYS A 1 77 ? 21.984 -0.901 25.425 1.00 72.75 77 LYS A C 1
ATOM 630 O O . LYS A 1 77 ? 22.216 -1.054 24.231 1.00 72.75 77 LYS A O 1
ATOM 635 N N . SER A 1 78 ? 22.310 -1.817 26.338 1.00 65.81 78 SER A N 1
ATOM 636 C CA . SER A 1 78 ? 22.990 -3.083 26.025 1.00 65.81 78 SER A CA 1
ATOM 637 C C . SER A 1 78 ? 22.101 -4.091 25.288 1.00 65.81 78 SER A C 1
ATOM 639 O O . SER A 1 78 ? 22.600 -4.859 24.470 1.00 65.81 78 SER A O 1
ATOM 641 N N . GLN A 1 79 ? 20.788 -4.091 25.531 1.00 63.69 79 GLN A N 1
ATOM 642 C CA . GLN A 1 79 ? 19.825 -4.878 24.756 1.00 63.69 79 GLN A CA 1
ATOM 643 C C . GLN A 1 79 ? 19.654 -4.303 23.346 1.00 63.69 79 GLN A C 1
ATOM 645 O O . GLN A 1 79 ? 19.651 -5.067 22.384 1.00 63.69 79 GLN A O 1
ATOM 650 N N . GLN A 1 80 ? 19.600 -2.972 23.200 1.00 57.50 80 GLN A N 1
ATOM 651 C CA . GLN A 1 80 ? 19.608 -2.323 21.885 1.00 57.50 80 GLN A CA 1
ATOM 652 C C . GLN A 1 80 ? 20.905 -2.596 21.112 1.00 57.50 80 GLN A C 1
ATOM 654 O O . GLN A 1 80 ? 20.833 -2.932 19.933 1.00 57.50 80 GLN A O 1
ATOM 659 N N . SER A 1 81 ? 22.081 -2.514 21.745 1.00 54.31 81 SER A N 1
ATOM 660 C CA . SER A 1 81 ? 23.346 -2.795 21.053 1.00 54.31 81 SER A CA 1
ATOM 661 C C . SER A 1 81 ? 23.509 -4.274 20.683 1.00 54.31 81 SER A C 1
ATOM 663 O O . SER A 1 81 ? 23.993 -4.553 19.588 1.00 54.31 81 SER A O 1
ATOM 665 N N . LYS A 1 82 ? 23.025 -5.217 21.511 1.00 44.78 82 LYS A N 1
ATOM 666 C CA . LYS A 1 82 ? 22.950 -6.644 21.140 1.00 44.78 82 LYS A CA 1
ATOM 667 C C . LYS A 1 82 ? 22.014 -6.902 19.955 1.00 44.78 82 LYS A C 1
ATOM 669 O O . LYS A 1 82 ? 22.416 -7.560 19.002 1.00 44.78 82 LYS A O 1
ATOM 674 N N . TYR A 1 83 ? 20.817 -6.311 19.950 1.00 44.44 83 TYR A N 1
ATOM 675 C CA . TYR A 1 83 ? 19.894 -6.421 18.810 1.00 44.44 83 TYR A CA 1
ATOM 676 C C . TYR A 1 83 ? 20.486 -5.864 17.503 1.00 44.44 83 TYR A C 1
ATOM 678 O O . TYR A 1 83 ? 20.164 -6.348 16.418 1.00 44.44 83 TYR A O 1
ATOM 686 N N . VAL A 1 84 ? 21.355 -4.851 17.591 1.00 46.78 84 VAL A N 1
ATOM 687 C CA . VAL A 1 84 ? 22.029 -4.249 16.430 1.00 46.78 84 VAL A CA 1
ATOM 688 C C . VAL A 1 84 ? 23.230 -5.075 15.951 1.00 46.78 84 VAL A C 1
ATOM 690 O O . VAL A 1 84 ? 23.488 -5.085 14.746 1.00 46.78 84 VAL A O 1
ATOM 693 N N . CYS A 1 85 ? 23.950 -5.792 16.826 1.00 39.12 85 CYS A N 1
ATOM 694 C CA . CYS A 1 85 ? 25.057 -6.652 16.391 1.00 39.12 85 CYS A CA 1
ATOM 695 C C . CYS A 1 85 ? 24.589 -8.018 15.855 1.00 39.12 85 CYS A C 1
ATOM 697 O O . CYS A 1 85 ? 25.128 -8.472 14.849 1.00 39.12 85 CYS A O 1
ATOM 699 N N . GLU A 1 86 ? 23.535 -8.626 16.412 1.00 40.56 86 GLU A N 1
ATOM 700 C CA . GLU A 1 86 ? 22.985 -9.892 15.891 1.00 40.56 86 GLU A CA 1
ATOM 701 C C . GLU A 1 86 ? 22.342 -9.743 14.497 1.00 40.56 86 GLU A C 1
ATOM 703 O O . GLU A 1 86 ? 22.369 -10.682 13.703 1.00 40.56 86 GLU A O 1
ATOM 708 N N . GLN A 1 87 ? 21.823 -8.559 14.140 1.00 45.19 87 GLN A N 1
ATOM 709 C CA . GLN A 1 87 ? 21.321 -8.296 12.780 1.00 45.19 87 GLN A CA 1
ATOM 710 C C . GLN A 1 87 ? 22.415 -7.920 11.764 1.00 45.19 87 GLN A C 1
ATOM 712 O O . GLN A 1 87 ? 22.166 -7.977 10.558 1.00 45.19 87 GLN A O 1
ATOM 717 N N . ASN A 1 88 ? 23.625 -7.576 12.216 1.00 41.53 88 ASN A N 1
ATOM 718 C CA . ASN A 1 88 ? 24.760 -7.211 11.364 1.00 41.53 88 ASN A CA 1
ATOM 719 C C . ASN A 1 88 ? 25.840 -8.295 11.417 1.00 41.53 88 ASN A C 1
ATOM 721 O O . ASN A 1 88 ? 26.891 -8.116 12.023 1.00 41.53 88 ASN A O 1
ATOM 725 N N . ASN A 1 89 ? 25.535 -9.412 10.754 1.00 41.03 89 ASN A N 1
ATOM 726 C CA . ASN A 1 89 ? 26.293 -10.661 10.639 1.00 41.03 89 ASN A CA 1
ATOM 727 C C . ASN A 1 89 ? 27.841 -10.517 10.649 1.00 41.03 89 ASN A C 1
ATOM 729 O O . ASN A 1 89 ? 28.481 -10.552 9.599 1.00 41.03 89 ASN A O 1
ATOM 733 N N . GLY A 1 90 ? 28.429 -10.388 11.844 1.00 39.84 90 GLY A N 1
ATOM 734 C CA . GLY A 1 90 ? 29.858 -10.557 12.125 1.00 39.84 90 GLY A CA 1
ATOM 735 C C . GLY A 1 90 ? 30.844 -9.657 11.371 1.00 39.84 90 GLY A C 1
ATOM 736 O O . GLY A 1 90 ? 31.851 -10.177 10.900 1.00 39.84 90 GLY A O 1
ATOM 737 N N . TYR A 1 91 ? 30.612 -8.340 11.265 1.00 30.39 91 TYR A N 1
ATOM 738 C CA . TYR A 1 91 ? 31.653 -7.414 10.781 1.00 30.39 91 TYR A CA 1
ATOM 739 C C . TYR A 1 91 ? 31.964 -6.298 11.783 1.00 30.39 91 TYR A C 1
ATOM 741 O O . TYR A 1 91 ? 31.316 -5.252 11.818 1.00 30.39 91 TYR A O 1
ATOM 749 N N . CYS A 1 92 ? 32.992 -6.534 12.596 1.00 27.28 92 CYS A N 1
ATOM 750 C CA . CYS A 1 92 ? 33.607 -5.528 13.450 1.00 27.28 92 CYS A CA 1
ATOM 751 C C . CYS A 1 92 ? 34.464 -4.606 12.569 1.00 27.28 92 CYS A C 1
ATOM 753 O O . CYS A 1 92 ? 35.418 -5.076 11.950 1.00 27.28 92 CYS A O 1
ATOM 755 N N . ILE A 1 93 ? 34.164 -3.306 12.522 1.00 29.34 93 ILE A N 1
ATOM 756 C CA . ILE A 1 93 ? 35.201 -2.317 12.203 1.00 29.34 93 ILE A CA 1
ATOM 757 C C . ILE A 1 93 ? 35.813 -1.919 13.534 1.00 29.34 93 ILE A C 1
ATOM 759 O O . ILE A 1 93 ? 35.187 -1.247 14.351 1.00 29.34 93 ILE A O 1
ATOM 763 N N . ASP A 1 94 ? 37.010 -2.444 13.748 1.00 29.44 94 ASP A N 1
ATOM 764 C CA . ASP A 1 94 ? 37.829 -2.176 14.911 1.00 29.44 94 ASP A CA 1
ATOM 765 C C . ASP A 1 94 ? 38.472 -0.793 14.754 1.00 29.44 94 ASP A C 1
ATOM 767 O O . ASP A 1 94 ? 39.259 -0.551 13.835 1.00 29.44 94 ASP A O 1
ATOM 771 N N . SER A 1 95 ? 38.085 0.136 15.621 1.00 26.36 95 SER A N 1
ATOM 772 C CA . SER A 1 95 ? 38.801 1.389 15.824 1.00 26.36 95 SER A CA 1
ATOM 773 C C . SER A 1 95 ? 38.504 1.913 17.223 1.00 26.36 95 SER A C 1
ATOM 775 O O . SER A 1 95 ? 37.342 2.160 17.553 1.00 26.36 95 SER A O 1
ATOM 777 N N . CYS A 1 96 ? 39.571 2.148 17.986 1.00 24.86 96 CYS A N 1
ATOM 778 C CA . CYS A 1 96 ? 39.568 2.789 19.302 1.00 24.86 96 CYS A CA 1
ATOM 779 C C . CYS A 1 96 ? 39.057 1.920 20.465 1.00 24.86 96 CYS A C 1
ATOM 781 O O . CYS A 1 96 ? 38.211 2.346 21.252 1.00 24.86 96 CYS A O 1
ATOM 783 N N . ALA A 1 97 ? 39.662 0.744 20.637 1.00 31.17 97 ALA A N 1
ATOM 784 C CA . ALA A 1 97 ? 40.037 0.334 21.985 1.00 31.17 97 ALA A CA 1
ATOM 785 C C . ALA A 1 97 ? 41.291 1.119 22.406 1.00 31.17 97 ALA A C 1
ATOM 787 O O . ALA A 1 97 ? 42.306 1.058 21.718 1.00 31.17 97 ALA A O 1
ATOM 788 N N . GLU A 1 98 ? 41.233 1.809 23.541 1.00 24.59 98 GLU A N 1
ATOM 789 C CA . GLU A 1 98 ? 42.406 1.986 24.395 1.00 24.59 98 GLU A CA 1
ATOM 790 C C . GLU A 1 98 ? 41.932 1.933 25.851 1.00 24.59 98 GLU A C 1
ATOM 792 O O . GLU A 1 98 ? 40.888 2.491 26.201 1.00 24.59 98 GLU A O 1
ATOM 797 N N . SER A 1 99 ? 42.629 1.136 26.656 1.00 30.52 99 SER A N 1
ATOM 798 C CA . SER A 1 99 ? 42.169 0.670 27.965 1.00 30.52 99 SER A CA 1
ATOM 799 C C . SER A 1 99 ? 42.840 1.425 29.103 1.00 30.52 99 SER A C 1
ATOM 801 O O . SER A 1 99 ? 44.040 1.677 29.039 1.00 30.52 99 SER A O 1
ATOM 803 N N . SER A 1 100 ? 42.127 1.587 30.214 1.00 26.30 100 SER A N 1
ATOM 804 C CA . SER A 1 100 ? 42.719 1.405 31.543 1.00 26.30 100 SER A CA 1
ATOM 805 C C . SER A 1 100 ? 41.639 1.065 32.573 1.00 26.30 100 SER A C 1
ATOM 807 O O . SER A 1 100 ? 40.606 1.725 32.674 1.00 26.30 100 SER A O 1
ATOM 809 N N . GLU A 1 101 ? 41.876 -0.017 33.307 1.00 28.56 101 GLU A N 1
ATOM 810 C CA . GLU A 1 101 ? 41.198 -0.326 34.565 1.00 28.56 101 GLU A CA 1
ATOM 811 C C . GLU A 1 101 ? 41.909 0.443 35.686 1.00 28.56 101 GLU A C 1
ATOM 813 O O . GLU A 1 101 ? 43.125 0.588 35.613 1.00 28.56 101 GLU A O 1
ATOM 818 N N . GLU A 1 102 ? 41.190 0.880 36.724 1.00 25.05 102 G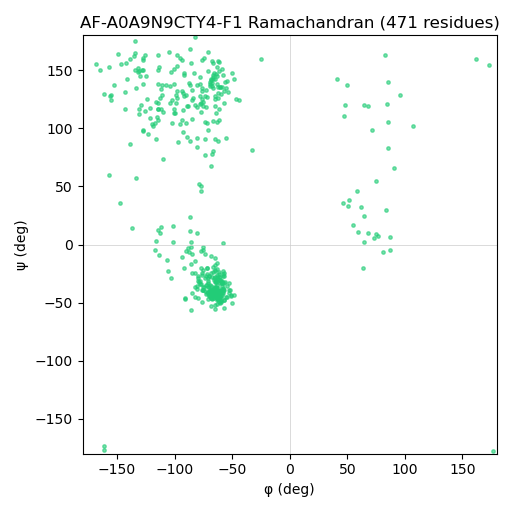LU A N 1
ATOM 819 C CA . GLU A 1 102 ? 41.718 0.941 38.098 1.00 25.05 102 GLU A CA 1
ATOM 820 C C . GLU A 1 102 ? 40.574 1.128 39.114 1.00 25.05 102 GLU A C 1
ATOM 822 O O . GLU A 1 102 ? 39.512 1.674 38.793 1.00 25.05 102 GLU A O 1
ATOM 827 N N . GLU A 1 103 ? 40.762 0.606 40.329 1.00 24.59 103 GLU A N 1
ATOM 828 C CA . GLU A 1 103 ? 39.762 0.597 41.403 1.00 24.59 103 GLU A CA 1
ATOM 829 C C . GLU A 1 103 ? 39.955 1.738 42.420 1.00 24.59 103 GLU A C 1
ATOM 831 O O . GLU A 1 103 ? 41.068 2.137 42.739 1.00 24.59 103 GLU A O 1
ATOM 836 N N . SER A 1 104 ? 38.843 2.120 43.058 1.00 25.08 104 SER A N 1
ATOM 837 C CA . SER A 1 104 ? 38.744 2.606 44.451 1.00 25.08 104 SER A CA 1
ATOM 838 C C . SER A 1 104 ? 39.411 3.927 44.912 1.00 25.08 104 SER A C 1
ATOM 840 O O . SER A 1 104 ? 40.618 4.034 45.071 1.00 25.08 104 SER A O 1
ATOM 842 N N . ASN A 1 105 ? 38.517 4.806 45.393 1.00 25.03 105 ASN A N 1
ATOM 843 C CA . ASN A 1 105 ? 38.562 5.536 46.676 1.00 25.03 105 ASN A CA 1
ATOM 844 C C . ASN A 1 105 ? 39.124 6.976 46.823 1.00 25.03 105 ASN A C 1
ATOM 846 O O . ASN A 1 105 ? 40.277 7.280 46.555 1.00 25.03 105 ASN A O 1
ATOM 850 N N . GLU A 1 106 ? 38.247 7.770 47.462 1.00 27.47 106 GLU A N 1
ATOM 851 C CA . GLU A 1 106 ? 38.460 8.853 48.445 1.00 27.47 106 GLU A CA 1
ATOM 852 C C . GLU A 1 106 ? 38.767 10.318 48.030 1.00 27.47 106 GLU A C 1
ATOM 854 O O . GLU A 1 106 ? 39.894 10.716 47.766 1.00 27.47 106 GLU A O 1
ATOM 859 N N . ASN A 1 107 ? 37.700 11.122 48.197 1.00 26.86 107 ASN A N 1
ATOM 860 C CA . ASN A 1 107 ? 37.593 12.379 48.966 1.00 26.86 107 ASN A CA 1
ATOM 861 C C . ASN A 1 107 ? 37.992 13.756 48.376 1.00 26.86 107 ASN A C 1
ATOM 863 O O . ASN A 1 107 ? 39.141 14.031 48.066 1.00 26.86 107 ASN A O 1
ATOM 867 N N . GLU A 1 108 ? 36.967 14.630 48.371 1.00 28.27 108 GLU A N 1
ATOM 868 C CA . GLU A 1 108 ? 36.931 16.081 48.681 1.00 28.27 108 GLU A CA 1
ATOM 869 C C . GLU A 1 108 ? 37.986 17.010 48.029 1.00 28.27 108 GLU A C 1
ATOM 871 O O . GLU A 1 108 ? 39.178 16.951 48.308 1.00 28.27 108 GLU A O 1
ATOM 876 N N . THR A 1 109 ? 37.591 18.020 47.240 1.00 25.84 109 THR A N 1
ATOM 877 C CA . THR A 1 109 ? 37.062 19.282 47.810 1.00 25.84 109 THR A CA 1
ATOM 878 C C . THR A 1 109 ? 36.399 20.232 46.786 1.00 25.84 109 THR A C 1
ATOM 880 O O . THR A 1 109 ? 36.686 20.203 45.593 1.00 25.84 109 THR A O 1
ATOM 883 N N . ASP A 1 110 ? 35.506 21.052 47.346 1.00 26.81 110 ASP A N 1
ATOM 884 C CA . ASP A 1 110 ? 34.641 22.165 46.901 1.00 26.81 110 ASP A CA 1
ATOM 885 C C . ASP A 1 110 ? 34.894 23.082 45.671 1.00 26.81 110 ASP A C 1
ATOM 887 O O . ASP A 1 110 ? 36.013 23.304 45.228 1.00 26.81 110 ASP A O 1
ATOM 891 N N . GLU A 1 111 ? 33.760 23.695 45.257 1.00 26.20 111 GLU A N 1
ATOM 892 C CA . GLU A 1 111 ? 33.515 25.052 44.685 1.00 26.20 111 GLU A CA 1
ATOM 893 C C . GLU A 1 111 ? 34.377 25.575 43.501 1.00 26.20 111 GLU A C 1
ATOM 895 O O . GLU A 1 111 ? 35.594 25.517 43.500 1.00 26.20 111 GLU A O 1
ATOM 900 N N . SER A 1 112 ? 33.873 26.235 42.445 1.00 27.61 112 SER A N 1
ATOM 901 C CA . SER A 1 112 ? 32.560 26.795 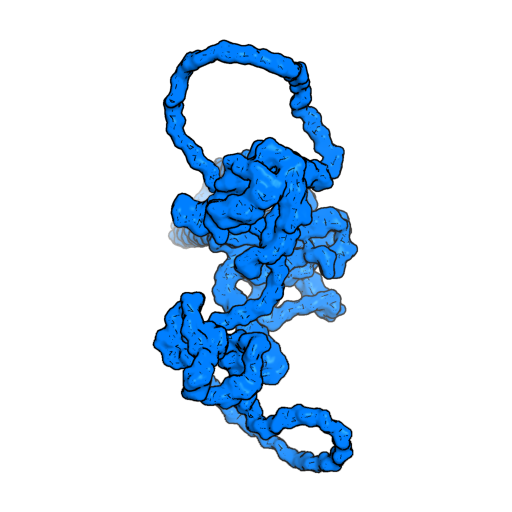42.039 1.00 27.61 112 SER A CA 1
ATOM 902 C C . SER A 1 112 ? 32.590 27.006 40.495 1.00 27.61 112 SER A C 1
ATOM 904 O O . SER A 1 112 ? 33.575 26.638 39.860 1.00 27.61 112 SER A O 1
ATOM 906 N N . GLU A 1 113 ? 31.616 27.544 39.748 1.00 27.11 113 GLU A N 1
ATOM 907 C CA . GLU A 1 113 ? 30.262 28.093 39.970 1.00 27.11 113 GLU A CA 1
ATOM 908 C C . GLU A 1 113 ? 29.365 27.582 38.809 1.00 27.11 113 GLU A C 1
ATOM 910 O O . GLU A 1 113 ? 29.884 27.193 37.760 1.00 27.11 113 GLU A O 1
ATOM 915 N N . ASN A 1 114 ? 28.030 27.574 38.941 1.00 25.91 114 ASN A N 1
ATOM 916 C CA . ASN A 1 114 ? 27.130 27.042 37.905 1.00 25.91 114 ASN A CA 1
ATOM 917 C C . ASN A 1 114 ? 26.148 28.095 37.355 1.00 25.91 114 ASN A C 1
ATOM 919 O O . ASN A 1 114 ? 25.118 28.381 37.970 1.00 25.91 114 ASN A O 1
ATOM 923 N N . GLN A 1 115 ? 26.420 28.597 36.145 1.00 29.34 115 GLN A N 1
ATOM 924 C CA . GLN A 1 115 ? 25.472 29.381 35.346 1.00 29.34 115 GLN A CA 1
ATOM 925 C C . GLN A 1 115 ? 25.033 28.654 34.067 1.00 29.34 115 GLN A C 1
ATOM 927 O O . GLN A 1 115 ? 25.785 27.921 33.436 1.00 29.34 115 GLN A O 1
ATOM 932 N N . GLN A 1 116 ? 23.821 29.017 33.627 1.00 28.05 116 GLN A N 1
ATOM 933 C CA . GLN A 1 116 ? 23.312 28.889 32.252 1.00 28.05 116 GLN A CA 1
ATOM 934 C C . GLN A 1 116 ? 22.560 27.598 31.833 1.00 28.05 116 GLN A C 1
ATOM 936 O O . GLN A 1 116 ? 22.893 26.897 30.888 1.00 28.05 116 GLN A O 1
ATOM 941 N N . VAL A 1 117 ? 21.388 27.407 32.450 1.00 24.69 117 VAL A N 1
ATOM 942 C CA . VAL A 1 117 ? 20.078 27.565 31.766 1.00 24.69 117 VAL A CA 1
ATOM 943 C C . VAL A 1 117 ? 19.872 26.898 30.373 1.00 24.69 117 VAL A C 1
ATOM 945 O O . VAL A 1 117 ? 20.230 27.458 29.344 1.00 24.69 117 VAL A O 1
ATOM 948 N N . LYS A 1 118 ? 19.015 25.855 30.365 1.00 24.41 118 LYS A N 1
ATOM 949 C CA . LYS A 1 118 ? 18.114 25.363 29.278 1.00 24.41 118 LYS A CA 1
ATOM 950 C C . LYS A 1 118 ? 18.715 24.742 27.996 1.00 24.41 118 LYS A C 1
ATOM 952 O O . LYS A 1 118 ? 19.117 25.449 27.082 1.00 24.41 118 LYS A O 1
ATOM 957 N N . SER A 1 119 ? 18.368 23.468 27.765 1.00 22.95 119 SER A N 1
ATOM 958 C CA . SER A 1 119 ? 17.399 23.128 26.699 1.00 22.95 119 SER A CA 1
ATOM 959 C C . SER A 1 119 ? 16.707 21.776 26.943 1.00 22.95 119 SER A C 1
ATOM 961 O O . SER A 1 119 ? 17.244 20.899 27.613 1.00 22.95 119 SER A O 1
ATOM 963 N N . TYR A 1 120 ? 15.490 21.624 26.417 1.00 22.86 120 TYR A N 1
ATOM 964 C CA . TYR A 1 120 ? 14.641 20.438 26.574 1.00 22.86 120 TYR A CA 1
ATOM 965 C C . TYR A 1 120 ? 14.940 19.381 25.504 1.00 22.86 120 TYR A C 1
ATOM 967 O O . TYR A 1 120 ? 14.996 19.701 24.321 1.00 22.86 120 TYR A O 1
ATOM 975 N N . ASN A 1 121 ? 14.969 18.104 25.896 1.00 23.91 121 ASN A N 1
ATOM 976 C CA . ASN A 1 121 ? 14.779 16.978 24.978 1.00 23.91 121 ASN A CA 1
ATOM 977 C C . ASN A 1 121 ? 13.681 16.057 25.524 1.00 23.91 121 ASN A C 1
ATOM 979 O O . ASN A 1 121 ? 13.914 15.235 26.407 1.00 23.91 121 ASN A O 1
ATOM 983 N N . SER A 1 122 ? 12.462 16.223 25.005 1.00 29.41 122 SER A N 1
ATOM 984 C CA . SER A 1 122 ? 11.330 15.343 25.293 1.00 29.41 122 SER A CA 1
ATOM 985 C C . SER A 1 122 ? 11.119 14.396 24.116 1.00 29.41 122 SER A C 1
ATOM 987 O O . SER A 1 122 ? 10.579 14.794 23.086 1.00 29.41 122 SER A O 1
ATOM 989 N N . TYR A 1 123 ? 11.528 13.140 24.285 1.00 30.88 123 TYR A N 1
ATOM 990 C CA . TYR A 1 123 ? 11.082 12.037 23.439 1.00 30.88 123 TYR A CA 1
ATOM 991 C C . TYR A 1 123 ? 10.546 10.921 24.333 1.00 30.88 123 TYR A C 1
ATOM 993 O O . TYR A 1 123 ? 11.285 10.139 24.927 1.00 30.88 123 TYR A O 1
ATOM 1001 N N . GLU A 1 124 ? 9.222 10.909 24.467 1.00 28.59 124 GLU A N 1
ATOM 1002 C CA . GLU A 1 124 ? 8.470 9.901 25.204 1.00 28.59 124 GLU A CA 1
ATOM 1003 C C . GLU A 1 124 ? 8.446 8.600 24.382 1.00 28.59 124 GLU A C 1
ATOM 1005 O O . GLU A 1 124 ? 7.745 8.504 23.373 1.00 28.59 124 GLU A O 1
ATOM 1010 N N . ASN A 1 125 ? 9.223 7.593 24.796 1.00 29.38 125 ASN A N 1
ATOM 1011 C CA . ASN A 1 125 ? 9.121 6.247 24.228 1.00 29.38 125 ASN A CA 1
ATOM 1012 C C . ASN A 1 125 ? 7.736 5.673 24.547 1.00 29.38 125 ASN A C 1
ATOM 1014 O O . ASN A 1 125 ? 7.437 5.379 25.705 1.00 29.38 125 ASN A O 1
ATOM 1018 N N . ARG A 1 126 ? 6.909 5.470 23.517 1.00 31.34 126 ARG A N 1
ATOM 1019 C CA . ARG A 1 126 ? 5.728 4.608 23.614 1.00 31.34 126 ARG A CA 1
ATOM 1020 C C . ARG A 1 126 ? 6.073 3.204 23.149 1.00 31.34 126 ARG A C 1
ATOM 1022 O O . ARG A 1 126 ? 6.668 3.023 22.089 1.00 31.34 126 ARG A O 1
ATOM 1029 N N . VAL A 1 127 ? 5.664 2.243 23.969 1.00 29.22 127 VAL A N 1
ATOM 1030 C CA . VAL A 1 127 ? 5.590 0.826 23.622 1.00 29.22 127 VAL A CA 1
ATOM 1031 C C . VAL A 1 127 ? 4.727 0.690 22.366 1.00 29.22 127 VAL A C 1
ATOM 1033 O O . VAL A 1 127 ? 3.690 1.345 22.255 1.00 29.22 127 VAL A O 1
ATOM 1036 N N . ILE A 1 128 ? 5.190 -0.109 21.407 1.00 29.62 128 ILE A N 1
ATOM 1037 C CA . ILE A 1 128 ? 4.382 -0.526 20.262 1.00 29.62 128 ILE A CA 1
ATOM 1038 C C . ILE A 1 128 ? 3.745 -1.847 20.672 1.00 29.62 128 ILE A C 1
ATOM 1040 O O . ILE A 1 128 ? 4.392 -2.891 20.578 1.00 29.62 128 ILE A O 1
ATOM 1044 N N . ASP A 1 129 ? 2.503 -1.788 21.142 1.00 28.17 129 ASP A N 1
ATOM 1045 C CA . ASP A 1 129 ? 1.662 -2.978 21.180 1.00 28.17 129 ASP A CA 1
ATOM 1046 C C . ASP A 1 129 ? 1.452 -3.464 19.738 1.00 28.17 129 ASP A C 1
ATOM 1048 O O . ASP A 1 129 ? 1.250 -2.674 18.809 1.00 28.17 129 ASP A O 1
ATOM 1052 N N . MET A 1 130 ? 1.571 -4.776 19.529 1.00 32.91 130 MET A N 1
ATOM 1053 C CA . MET A 1 130 ? 1.211 -5.389 18.254 1.00 32.91 130 MET A CA 1
ATOM 1054 C C . MET A 1 130 ? -0.299 -5.585 18.216 1.00 32.91 130 MET A C 1
ATOM 1056 O O . MET A 1 130 ? -0.790 -6.681 18.488 1.00 32.91 130 MET A O 1
ATOM 1060 N N . ASP A 1 131 ? -1.020 -4.536 17.836 1.00 32.09 131 ASP A N 1
ATOM 1061 C CA . ASP A 1 131 ? -2.417 -4.677 17.449 1.00 32.09 131 ASP A CA 1
ATOM 1062 C C . ASP A 1 131 ? -2.494 -5.605 16.227 1.00 32.09 131 ASP A C 1
ATOM 1064 O O . ASP A 1 131 ? -2.092 -5.271 15.105 1.00 32.09 131 ASP A O 1
ATOM 1068 N N . ILE A 1 132 ? -2.985 -6.823 16.464 1.00 35.62 132 ILE A N 1
ATOM 1069 C CA . ILE A 1 132 ? -3.524 -7.672 15.408 1.00 35.62 132 ILE A CA 1
ATOM 1070 C C . ILE A 1 132 ? -4.864 -7.040 15.047 1.00 35.62 132 ILE A C 1
ATOM 1072 O O . ILE A 1 132 ? -5.880 -7.364 15.659 1.00 35.62 132 ILE A O 1
ATOM 1076 N N . ASP A 1 133 ? -4.837 -6.126 14.074 1.00 37.25 133 ASP A N 1
ATOM 1077 C CA . ASP A 1 133 ? -6.029 -5.536 13.464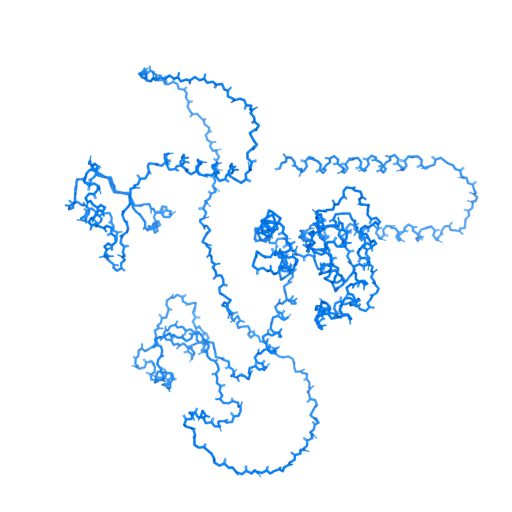 1.00 37.25 133 ASP A CA 1
ATOM 1078 C C . ASP A 1 133 ? -6.932 -6.672 12.928 1.00 37.25 133 ASP A C 1
ATOM 1080 O O . ASP A 1 133 ? -6.779 -7.132 11.792 1.00 37.25 133 ASP A O 1
ATOM 1084 N N . HIS A 1 134 ? -7.873 -7.150 13.749 1.00 41.78 134 HIS A N 1
ATOM 1085 C CA . HIS A 1 134 ? -9.129 -7.682 13.232 1.00 41.78 134 HIS A CA 1
ATOM 1086 C C . HIS A 1 134 ? -9.815 -6.515 12.516 1.00 41.78 134 HIS A C 1
ATOM 1088 O O . HIS A 1 134 ? -9.898 -5.423 13.074 1.00 41.78 134 HIS A O 1
ATOM 1094 N N . ASP A 1 135 ? -10.267 -6.731 11.278 1.00 42.94 135 ASP A N 1
ATOM 1095 C CA . ASP A 1 135 ? -10.993 -5.722 10.499 1.00 42.94 135 ASP A CA 1
ATOM 1096 C C . ASP A 1 135 ? -12.377 -5.461 11.144 1.00 42.94 135 ASP A C 1
ATOM 1098 O O . ASP A 1 135 ? -13.400 -5.965 10.677 1.00 42.94 135 ASP A O 1
ATOM 1102 N N . ASP A 1 136 ? -12.415 -4.680 12.228 1.00 36.00 136 ASP A N 1
ATOM 1103 C CA . ASP A 1 136 ? -13.650 -4.130 12.784 1.00 36.00 136 ASP A CA 1
ATOM 1104 C C . ASP A 1 136 ? -14.160 -3.026 11.844 1.00 36.00 136 ASP A C 1
ATOM 1106 O O . ASP A 1 136 ? -13.623 -1.917 11.766 1.00 36.00 136 ASP A O 1
ATOM 1110 N N . ASP A 1 137 ? -15.210 -3.357 11.089 1.00 43.44 137 ASP A N 1
ATOM 1111 C CA . ASP A 1 137 ? -15.917 -2.448 10.188 1.00 43.44 137 ASP A CA 1
ATOM 1112 C C . ASP A 1 137 ? -16.644 -1.341 10.984 1.00 43.44 137 ASP A C 1
ATOM 1114 O O . ASP A 1 137 ? -17.864 -1.383 11.184 1.00 43.44 137 ASP A O 1
ATOM 1118 N N . GLU A 1 138 ? -15.913 -0.300 11.401 1.00 36.25 138 GLU A N 1
ATOM 1119 C CA . GLU A 1 138 ? -16.539 0.940 11.861 1.00 36.25 138 GLU A CA 1
ATOM 1120 C C . GLU A 1 138 ? -17.362 1.559 10.717 1.00 36.25 138 GLU A C 1
ATOM 1122 O O . GLU A 1 138 ? -16.875 1.934 9.637 1.00 36.25 138 GLU A O 1
ATOM 1127 N N . VAL A 1 139 ? -18.667 1.626 10.971 1.00 39.97 139 VAL A N 1
ATOM 1128 C CA . VAL A 1 139 ? -19.685 2.216 10.107 1.00 39.97 139 VAL A CA 1
ATOM 1129 C C . VAL A 1 139 ? -19.966 3.641 10.567 1.00 39.97 139 VAL A C 1
ATOM 1131 O O . VAL A 1 139 ? -20.872 3.880 11.359 1.00 39.97 139 VAL A O 1
ATOM 1134 N N . ASP A 1 140 ? -19.193 4.592 10.043 1.00 30.42 140 ASP A N 1
ATOM 1135 C CA . ASP A 1 140 ? -19.513 6.017 10.159 1.00 30.42 140 ASP A CA 1
ATOM 1136 C C . ASP A 1 140 ? -20.797 6.327 9.370 1.00 30.42 140 ASP A C 1
ATOM 1138 O O . ASP A 1 140 ? -20.824 6.303 8.133 1.00 30.42 140 ASP A O 1
ATOM 1142 N N . SER A 1 141 ? -21.888 6.543 10.102 1.00 34.47 141 SER A N 1
ATOM 1143 C CA . SER A 1 141 ? -23.214 6.832 9.565 1.00 34.47 141 SER A CA 1
ATOM 1144 C C . SER A 1 141 ? -23.373 8.329 9.309 1.00 34.47 141 SER A C 1
ATOM 1146 O O . SER A 1 141 ? -23.860 9.069 10.162 1.00 34.47 141 SER A O 1
ATOM 1148 N N . THR A 1 142 ? -22.999 8.756 8.104 1.00 34.19 142 THR A N 1
ATOM 1149 C CA . THR A 1 142 ? -23.327 10.084 7.573 1.00 34.19 142 THR A CA 1
ATOM 1150 C C . THR A 1 142 ? -24.588 10.025 6.706 1.00 34.19 142 THR A C 1
ATOM 1152 O O . THR A 1 142 ? -24.559 9.592 5.553 1.00 34.19 142 THR A O 1
ATOM 1155 N N . GLU A 1 143 ? -25.701 10.489 7.276 1.00 38.06 143 GLU A N 1
ATOM 1156 C CA . GLU A 1 143 ? -26.797 11.131 6.530 1.00 38.06 143 GLU A CA 1
ATOM 1157 C C . GLU A 1 143 ? -26.204 12.411 5.863 1.00 38.06 143 GLU A C 1
ATOM 1159 O O . GLU A 1 143 ? -25.236 12.976 6.372 1.00 38.06 143 GLU A O 1
ATOM 1164 N N . ASP A 1 144 ? -26.633 12.930 4.709 1.00 32.41 144 ASP A N 1
ATOM 1165 C CA . ASP A 1 144 ? -27.917 12.815 4.007 1.00 32.41 144 ASP A CA 1
ATOM 1166 C C . ASP A 1 144 ? -27.773 13.206 2.500 1.00 32.41 144 ASP A C 1
ATOM 1168 O O . ASP A 1 144 ? -26.681 13.534 2.024 1.00 32.41 144 ASP A O 1
ATOM 1172 N N . SER A 1 145 ? -28.898 13.272 1.779 1.00 32.09 145 SER A N 1
ATOM 1173 C CA . SER A 1 145 ? -29.154 13.779 0.417 1.00 32.09 145 SER A CA 1
ATOM 1174 C C . SER A 1 145 ? -28.923 12.809 -0.750 1.00 32.09 145 SER A C 1
ATOM 1176 O O . SER A 1 145 ? -27.932 12.849 -1.485 1.00 32.09 145 SER A O 1
ATOM 1178 N N . SER A 1 146 ? -29.941 11.983 -0.995 1.00 37.41 146 SER A N 1
ATOM 1179 C CA . SER A 1 146 ? -30.218 11.444 -2.325 1.00 37.41 146 SER A CA 1
ATOM 1180 C C . SER A 1 146 ? -30.508 12.581 -3.312 1.00 37.41 146 SER A C 1
ATOM 1182 O O . SER A 1 146 ? -31.263 13.507 -3.020 1.00 37.41 146 SER A O 1
ATOM 1184 N N . LYS A 1 147 ? -29.924 12.490 -4.508 1.00 35.41 147 LYS A N 1
ATOM 1185 C CA . LYS A 1 147 ? -30.519 13.075 -5.710 1.00 35.41 147 LYS A CA 1
ATOM 1186 C C . LYS A 1 147 ? -31.159 11.942 -6.480 1.00 35.41 147 LYS A C 1
ATOM 1188 O O . LYS A 1 147 ? -30.465 10.977 -6.805 1.00 35.41 147 LYS A O 1
ATOM 1193 N N . ASP A 1 148 ? -32.443 12.089 -6.749 1.00 34.88 148 ASP A N 1
ATOM 1194 C CA . ASP A 1 148 ? -33.195 11.154 -7.564 1.00 34.88 148 ASP A CA 1
ATOM 1195 C C . ASP A 1 148 ? -32.589 11.099 -8.971 1.00 34.88 148 ASP A C 1
ATOM 1197 O O . ASP A 1 148 ? -32.203 12.119 -9.552 1.00 34.88 148 ASP A O 1
ATOM 1201 N N . ILE A 1 149 ? -32.449 9.881 -9.482 1.00 38.00 149 ILE A N 1
ATOM 1202 C CA . ILE A 1 149 ? -32.229 9.598 -10.895 1.00 38.00 149 ILE A CA 1
ATOM 1203 C C . ILE A 1 149 ? -33.251 8.523 -11.215 1.00 38.00 149 ILE A C 1
ATOM 1205 O O . ILE A 1 149 ? -33.210 7.446 -10.614 1.00 38.00 149 ILE A O 1
ATOM 1209 N N . ASP A 1 150 ? -34.176 8.865 -12.103 1.00 33.44 150 ASP A N 1
ATOM 1210 C CA . ASP A 1 150 ? -35.294 8.017 -12.485 1.00 33.44 150 ASP A CA 1
ATOM 1211 C C . ASP A 1 150 ? -34.803 6.660 -13.001 1.00 33.44 150 ASP A C 1
ATOM 1213 O O . ASP A 1 150 ? -33.797 6.566 -13.713 1.00 33.44 150 ASP A O 1
ATOM 1217 N N . HIS A 1 151 ? -35.520 5.606 -12.622 1.00 36.75 151 HIS A N 1
ATOM 1218 C CA . HIS A 1 151 ? -35.319 4.268 -13.154 1.00 36.75 151 HIS A CA 1
ATOM 1219 C C . HIS A 1 151 ? -36.587 3.893 -13.917 1.00 36.75 151 HIS A C 1
ATOM 1221 O O . HIS A 1 151 ? -37.633 3.691 -13.304 1.00 36.75 151 HIS A O 1
ATOM 1227 N N . ASP A 1 152 ? -36.488 3.831 -15.244 1.00 33.97 152 ASP A N 1
ATOM 1228 C CA . ASP A 1 152 ? -37.555 3.290 -16.081 1.00 33.97 152 ASP A CA 1
ATOM 1229 C C . ASP A 1 152 ? -37.728 1.793 -15.773 1.00 33.97 152 ASP A C 1
ATOM 1231 O O . ASP A 1 152 ? -36.763 1.021 -15.839 1.00 33.97 152 ASP A O 1
ATOM 1235 N N . ASP A 1 153 ? -38.954 1.403 -15.421 1.00 32.38 153 ASP A N 1
ATOM 1236 C CA . ASP A 1 153 ? -39.391 0.011 -15.309 1.00 32.38 153 ASP A CA 1
ATOM 1237 C C . ASP A 1 153 ? -39.767 -0.515 -16.703 1.00 32.38 153 ASP A C 1
ATOM 1239 O O . ASP A 1 153 ? -40.726 -0.038 -17.313 1.00 32.38 153 ASP A O 1
ATOM 1243 N N . GLU A 1 154 ? -39.091 -1.567 -17.168 1.00 35.97 154 GLU A N 1
ATOM 1244 C CA . GLU A 1 154 ? -39.685 -2.507 -18.122 1.00 35.97 154 GLU A CA 1
ATOM 1245 C C . GLU A 1 154 ? -39.877 -3.858 -17.433 1.00 35.97 154 GLU A C 1
ATOM 1247 O O . GLU A 1 154 ? -38.960 -4.427 -16.837 1.00 35.97 154 GLU A O 1
ATOM 1252 N N . SER A 1 155 ? -41.112 -4.349 -17.498 1.00 32.41 155 SER A N 1
ATOM 1253 C CA . SER A 1 155 ? -41.531 -5.602 -16.882 1.00 32.41 155 SER A CA 1
ATOM 1254 C C . SER A 1 155 ? -41.524 -6.728 -17.909 1.00 32.41 155 SER A C 1
ATOM 1256 O O . SER A 1 155 ? -42.133 -6.600 -18.969 1.00 32.41 155 SER A O 1
ATOM 1258 N N . GLU A 1 156 ? -40.924 -7.863 -17.557 1.00 31.28 156 GLU A N 1
ATOM 1259 C CA . GLU A 1 156 ? -41.273 -9.145 -18.167 1.00 31.28 156 GLU A CA 1
ATOM 1260 C C . GLU A 1 156 ? -41.891 -10.056 -17.107 1.00 31.28 156 GLU A C 1
ATOM 1262 O O . GLU A 1 156 ? -41.315 -10.338 -16.054 1.00 31.28 156 GLU A O 1
ATOM 1267 N N . VAL A 1 157 ? -43.116 -10.479 -17.399 1.00 32.12 157 VAL A N 1
ATOM 1268 C CA . VAL A 1 157 ? -43.821 -11.553 -16.708 1.00 32.12 157 VAL A CA 1
ATOM 1269 C C . VAL A 1 157 ? -43.327 -12.885 -17.244 1.00 32.12 157 VAL A C 1
ATOM 1271 O O . VAL A 1 157 ? -43.305 -13.074 -18.456 1.00 32.12 157 VAL A O 1
ATOM 1274 N N . ASP A 1 158 ? -43.088 -13.849 -16.359 1.00 28.28 158 ASP A N 1
ATOM 1275 C CA . ASP A 1 158 ? -43.417 -15.223 -16.717 1.00 28.28 158 ASP A CA 1
ATOM 1276 C C . ASP A 1 158 ? -43.868 -16.048 -15.509 1.00 28.28 158 ASP A C 1
ATOM 1278 O O . ASP A 1 158 ? -43.606 -15.710 -14.352 1.00 28.28 158 ASP A O 1
ATOM 1282 N N . SER A 1 159 ? -44.640 -17.093 -15.785 1.00 29.03 159 SER A N 1
ATOM 1283 C CA . SER A 1 159 ? -45.473 -17.782 -14.795 1.00 29.03 159 SER A CA 1
ATOM 1284 C C . SER A 1 159 ? -45.358 -19.310 -14.881 1.00 29.03 159 SER A C 1
ATOM 1286 O O . SER A 1 159 ? -44.756 -19.836 -15.808 1.00 29.03 159 SER A O 1
ATOM 1288 N N . VAL A 1 160 ? -46.020 -20.000 -13.937 1.00 31.30 160 VAL A N 1
ATOM 1289 C CA . VAL A 1 160 ? -46.453 -21.422 -13.979 1.00 31.30 160 VAL A CA 1
ATOM 1290 C C . VAL A 1 160 ? -45.686 -22.449 -13.104 1.00 31.30 160 VAL A C 1
ATOM 1292 O O . VAL A 1 160 ? -44.651 -23.004 -13.449 1.00 31.30 160 VAL A O 1
ATOM 1295 N N . GLU A 1 161 ? -46.372 -22.759 -11.996 1.00 29.56 161 GLU A N 1
ATOM 1296 C CA . GLU A 1 161 ? -46.634 -24.069 -11.362 1.00 29.56 161 GLU A CA 1
ATOM 1297 C C . GLU A 1 161 ? -45.713 -24.805 -10.367 1.00 29.56 161 GLU A C 1
ATOM 1299 O O . GLU A 1 161 ? -44.495 -24.933 -10.450 1.00 29.56 161 GLU A O 1
ATOM 1304 N N . ASN A 1 162 ? -46.446 -25.366 -9.396 1.00 29.86 162 ASN A N 1
ATOM 1305 C CA . ASN A 1 162 ? -46.043 -26.227 -8.297 1.00 29.86 162 ASN A CA 1
ATOM 1306 C C . ASN A 1 162 ? -45.559 -27.609 -8.757 1.00 29.86 162 ASN A C 1
ATOM 1308 O O . ASN A 1 162 ? -46.096 -28.176 -9.704 1.00 29.86 162 ASN A O 1
ATOM 1312 N N . ASN A 1 163 ? -44.769 -28.275 -7.907 1.00 29.75 163 ASN A N 1
ATOM 1313 C CA . ASN A 1 163 ? -45.122 -29.645 -7.523 1.00 29.75 163 ASN A CA 1
ATOM 1314 C C . ASN A 1 163 ? -44.595 -30.038 -6.133 1.00 29.75 163 ASN A C 1
ATOM 1316 O O . ASN A 1 163 ? -43.457 -29.759 -5.763 1.00 29.75 163 ASN A O 1
ATOM 1320 N N . ASN A 1 164 ? -45.451 -30.709 -5.362 1.00 33.00 164 ASN A N 1
ATOM 1321 C CA . ASN A 1 164 ? -45.167 -31.168 -4.001 1.00 33.00 164 ASN A CA 1
ATOM 1322 C C . ASN A 1 164 ? -44.295 -32.434 -3.995 1.00 33.00 164 ASN A C 1
ATOM 1324 O O . ASN A 1 164 ? -44.550 -33.356 -4.770 1.00 33.00 164 ASN A O 1
ATOM 1328 N N . LYS A 1 165 ? -43.393 -32.557 -3.009 1.00 31.22 165 LYS A N 1
ATOM 1329 C CA . LYS A 1 165 ? -43.097 -33.844 -2.346 1.00 31.22 165 LYS A CA 1
ATOM 1330 C C . LYS A 1 165 ? -42.410 -33.651 -0.991 1.00 31.22 165 LYS A C 1
ATOM 1332 O O . LYS A 1 165 ? -41.428 -32.927 -0.863 1.00 31.22 165 LYS A O 1
ATOM 1337 N N . ASN A 1 166 ? -42.961 -34.325 0.016 1.00 30.62 166 ASN A N 1
ATOM 1338 C CA . ASN A 1 166 ? -42.511 -34.284 1.405 1.00 30.62 166 ASN A CA 1
ATOM 1339 C C . ASN A 1 166 ? -41.119 -34.902 1.582 1.00 30.62 166 ASN A C 1
ATOM 1341 O O . ASN A 1 166 ? -40.831 -35.936 0.985 1.00 30.62 166 ASN A O 1
ATOM 1345 N N . ASN A 1 167 ? -40.333 -34.354 2.511 1.00 32.84 167 ASN A N 1
ATOM 1346 C CA . ASN A 1 167 ? -39.418 -35.136 3.346 1.00 32.84 167 ASN A CA 1
ATOM 1347 C C . ASN A 1 167 ? -39.135 -34.390 4.658 1.00 32.84 167 ASN A C 1
ATOM 1349 O O . ASN A 1 167 ? -38.776 -33.212 4.654 1.00 32.84 167 ASN A O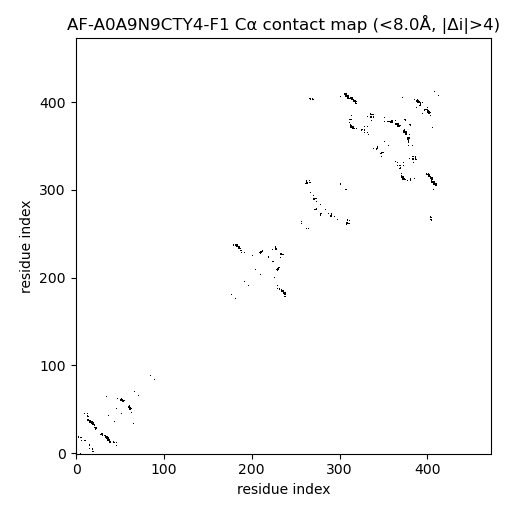 1
ATOM 1353 N N . ASN A 1 168 ? -39.313 -35.080 5.787 1.00 39.72 168 ASN A N 1
ATOM 1354 C CA . ASN A 1 168 ? -39.185 -34.492 7.119 1.00 39.72 168 ASN A CA 1
ATOM 1355 C C . ASN A 1 168 ? -37.721 -34.203 7.470 1.00 39.72 168 ASN A C 1
ATOM 1357 O O . ASN A 1 168 ? -36.910 -35.111 7.632 1.00 39.72 168 ASN A O 1
ATOM 1361 N N . SER A 1 169 ? -37.409 -32.928 7.689 1.00 35.94 169 SER A N 1
ATOM 1362 C CA . SER A 1 169 ? -36.228 -32.489 8.429 1.00 35.94 169 SER A CA 1
ATOM 1363 C C . SER A 1 169 ? -36.628 -31.258 9.230 1.00 35.94 169 SER A C 1
ATOM 1365 O O . SER A 1 169 ? -37.001 -30.239 8.646 1.00 35.94 169 SER A O 1
ATOM 1367 N N . VAL A 1 170 ? -36.575 -31.353 10.562 1.00 42.47 170 VAL A N 1
ATOM 1368 C CA . VAL A 1 170 ? -36.849 -30.226 11.465 1.00 42.47 170 VAL A CA 1
ATOM 1369 C C . VAL A 1 170 ? -35.660 -29.267 11.417 1.00 42.47 170 VAL A C 1
ATOM 1371 O O . VAL A 1 170 ? -34.799 -29.239 12.290 1.00 42.47 170 VAL A O 1
ATOM 1374 N N . LYS A 1 171 ? -35.599 -28.488 10.339 1.00 39.12 171 LYS A N 1
ATOM 1375 C CA . LYS A 1 171 ? -34.869 -27.227 10.300 1.00 39.12 171 LYS A CA 1
ATOM 1376 C C . LYS A 1 171 ? -35.866 -26.149 10.680 1.00 39.12 171 LYS A C 1
ATOM 1378 O O . LYS A 1 171 ? -36.919 -26.058 10.049 1.00 39.12 171 LYS A O 1
ATOM 1383 N N . ASN A 1 172 ? -35.522 -25.324 11.665 1.00 40.19 172 ASN A N 1
ATOM 1384 C CA . ASN A 1 172 ? -36.274 -24.114 11.978 1.00 40.19 172 ASN A CA 1
ATOM 1385 C C . ASN A 1 172 ? -36.207 -23.180 10.763 1.00 40.19 172 ASN A C 1
ATOM 1387 O O . ASN A 1 172 ? -35.297 -22.360 10.646 1.00 40.19 172 ASN A O 1
ATOM 1391 N N . LYS A 1 173 ? -37.154 -23.331 9.830 1.00 37.56 173 LYS A N 1
ATOM 1392 C CA . LYS A 1 173 ? -37.420 -22.321 8.814 1.00 37.56 173 LYS A CA 1
ATOM 1393 C C . LYS A 1 173 ? -37.883 -21.086 9.569 1.00 37.56 173 LYS A C 1
ATOM 1395 O O . LYS A 1 173 ? -39.015 -21.042 10.049 1.00 37.56 173 LYS A O 1
ATOM 1400 N N . LEU A 1 174 ? -36.993 -20.098 9.658 1.00 43.62 174 LEU A N 1
ATOM 1401 C CA . LEU A 1 174 ? -37.388 -18.711 9.851 1.00 43.62 174 LEU A CA 1
ATOM 1402 C C . LEU A 1 174 ? -38.569 -18.472 8.901 1.00 43.62 174 LEU A C 1
ATOM 1404 O O . LEU A 1 174 ? -38.469 -18.833 7.724 1.00 43.62 174 LEU A O 1
ATOM 1408 N N . HIS A 1 175 ? -39.708 -18.014 9.430 1.00 45.22 175 HIS A N 1
ATOM 1409 C CA . HIS A 1 175 ? -40.923 -17.878 8.629 1.00 45.22 175 HIS A CA 1
ATOM 1410 C C . HIS A 1 175 ? -40.619 -17.116 7.337 1.00 45.22 175 HIS A C 1
ATOM 1412 O O . HIS A 1 175 ? -39.789 -16.205 7.337 1.00 45.22 175 HIS A O 1
ATOM 1418 N N . THR A 1 176 ? -41.329 -17.458 6.260 1.00 43.44 176 THR A N 1
ATOM 1419 C CA . THR A 1 176 ? -41.393 -16.658 5.031 1.00 43.44 176 THR A CA 1
ATOM 1420 C C . THR A 1 176 ? -42.150 -15.362 5.319 1.00 43.44 176 THR A C 1
ATOM 1422 O O . THR A 1 176 ? -43.279 -15.152 4.880 1.00 43.44 176 THR A O 1
ATOM 1425 N N . LEU A 1 1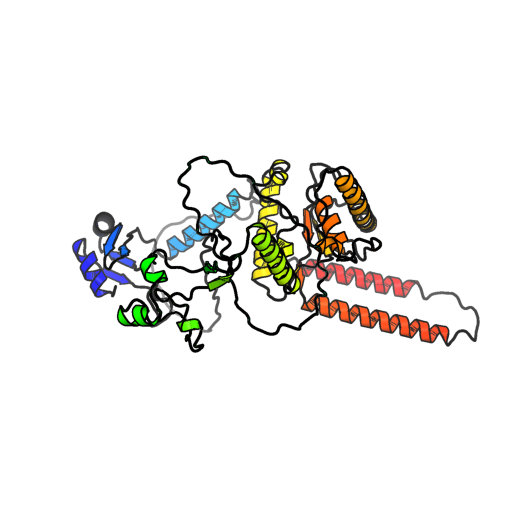77 ? -41.527 -14.521 6.140 1.00 48.06 177 LEU A N 1
ATOM 1426 C CA . LEU A 1 177 ? -41.794 -13.103 6.230 1.00 48.06 177 LEU A CA 1
ATOM 1427 C C . LEU A 1 177 ? -41.551 -12.527 4.832 1.00 48.06 177 LEU A C 1
ATOM 1429 O O . LEU A 1 177 ? -40.664 -13.002 4.119 1.00 48.06 177 LEU A O 1
ATOM 1433 N N . SER A 1 178 ? -42.331 -11.519 4.444 1.00 56.62 178 SER A N 1
ATOM 1434 C CA . SER A 1 178 ? -42.090 -10.786 3.200 1.00 56.62 178 SER A CA 1
ATOM 1435 C C . SER A 1 178 ? -40.614 -10.385 3.101 1.00 56.62 178 SER A C 1
ATOM 1437 O O . SER A 1 178 ? -40.008 -10.018 4.110 1.00 56.62 178 SER A O 1
ATOM 1439 N N . GLU A 1 179 ? -40.043 -10.438 1.893 1.00 54.69 179 GLU A N 1
ATOM 1440 C CA . GLU A 1 179 ? -38.591 -10.381 1.596 1.00 54.69 179 GLU A CA 1
ATOM 1441 C C . GLU A 1 179 ? -37.856 -9.112 2.097 1.00 54.69 179 GLU A C 1
ATOM 1443 O O . GLU A 1 179 ? -36.653 -8.947 1.918 1.00 54.69 179 GLU A O 1
ATOM 1448 N N . ASN A 1 180 ? -38.568 -8.205 2.766 1.00 55.75 180 ASN A N 1
ATOM 1449 C CA . ASN A 1 180 ? -38.092 -6.932 3.291 1.00 55.75 180 ASN A CA 1
ATOM 1450 C C . ASN A 1 180 ? -38.153 -6.812 4.831 1.00 55.75 180 ASN A C 1
ATOM 1452 O O . ASN A 1 180 ? -37.838 -5.747 5.357 1.00 55.75 180 ASN A O 1
ATOM 1456 N N . ALA A 1 181 ? -38.556 -7.858 5.564 1.00 71.56 181 ALA A N 1
ATOM 1457 C CA . ALA A 1 181 ? -38.891 -7.780 6.995 1.00 71.56 181 ALA A CA 1
ATOM 1458 C C . ALA A 1 181 ? -37.804 -8.284 7.978 1.00 71.56 181 ALA A C 1
ATOM 1460 O O . ALA A 1 181 ? -38.097 -8.511 9.153 1.00 71.56 181 ALA A O 1
ATOM 1461 N N . VAL A 1 182 ? -36.553 -8.450 7.534 1.00 79.50 182 VAL A N 1
ATOM 1462 C CA . VAL A 1 182 ? -35.424 -8.853 8.397 1.00 79.50 182 VAL A CA 1
ATOM 1463 C C . VAL A 1 182 ? -34.436 -7.691 8.552 1.00 79.50 182 VAL A C 1
ATOM 1465 O O . VAL A 1 182 ? -34.109 -6.996 7.589 1.00 79.50 182 VAL A O 1
ATOM 1468 N N . LEU A 1 183 ? -33.951 -7.473 9.777 1.00 83.56 183 LEU A N 1
ATOM 1469 C CA . LEU A 1 183 ? -32.980 -6.430 10.118 1.00 83.56 183 LEU A CA 1
ATOM 1470 C C . LEU A 1 183 ? -31.660 -7.060 10.566 1.00 83.56 183 LEU A C 1
ATOM 1472 O O . LEU A 1 183 ? -31.650 -8.012 11.343 1.00 83.56 183 LEU A O 1
ATOM 1476 N N . PHE A 1 184 ? -30.546 -6.496 10.109 1.00 83.31 184 PHE A N 1
ATOM 1477 C CA . PHE A 1 184 ? -29.209 -6.843 10.568 1.00 83.31 184 PHE A CA 1
ATOM 1478 C C . PHE A 1 184 ? -28.750 -5.821 11.612 1.00 83.31 184 PHE A C 1
ATOM 1480 O O . PHE A 1 184 ? -28.697 -4.620 11.338 1.00 83.31 184 PHE A O 1
ATOM 1487 N N . VAL A 1 185 ? -28.432 -6.299 12.815 1.00 84.19 185 VAL A N 1
ATOM 1488 C CA . VAL A 1 185 ? -28.107 -5.464 13.979 1.00 84.19 185 VAL A CA 1
ATOM 1489 C C . VAL A 1 185 ? -26.645 -5.675 14.369 1.00 84.19 185 VAL A C 1
ATOM 1491 O O . VAL A 1 185 ? -26.256 -6.770 14.767 1.00 84.19 185 VAL A O 1
ATOM 1494 N N . ARG A 1 186 ? -25.834 -4.618 14.274 1.00 82.56 186 ARG A N 1
ATOM 1495 C CA . ARG A 1 186 ? -24.446 -4.567 14.763 1.00 82.56 186 ARG A CA 1
ATOM 1496 C C . ARG A 1 186 ? -24.373 -3.900 16.142 1.00 82.56 186 ARG A C 1
ATOM 1498 O O . ARG A 1 186 ? -25.276 -3.162 16.532 1.00 82.56 186 ARG A O 1
ATOM 1505 N N . ASN A 1 187 ? -23.250 -4.109 16.836 1.00 83.94 187 ASN A N 1
ATOM 1506 C CA . ASN A 1 187 ? -22.946 -3.564 18.170 1.00 83.94 187 ASN A CA 1
ATOM 1507 C C . ASN A 1 187 ? -23.872 -4.055 19.308 1.00 83.94 187 ASN A C 1
ATOM 1509 O O . ASN A 1 187 ? -24.019 -3.389 20.334 1.00 83.94 187 ASN A O 1
ATOM 1513 N N . LEU A 1 188 ? -24.491 -5.228 19.135 1.00 84.31 188 LEU A N 1
ATOM 1514 C CA . LEU A 1 188 ? -25.289 -5.888 20.168 1.00 84.31 188 LEU A CA 1
ATOM 1515 C C . LEU A 1 188 ? -24.399 -6.352 21.338 1.00 84.31 188 LEU A C 1
ATOM 1517 O O . LEU A 1 188 ? -23.295 -6.843 21.115 1.00 84.31 188 LEU A O 1
ATOM 1521 N N . SER A 1 189 ? -24.869 -6.191 22.580 1.00 81.25 189 SER A N 1
ATOM 1522 C CA . SER A 1 189 ? -24.152 -6.697 23.763 1.00 81.25 189 SER A CA 1
ATOM 1523 C C . SER A 1 189 ? -24.166 -8.227 23.800 1.00 81.25 189 SER A C 1
ATOM 1525 O O . SER A 1 189 ? -25.198 -8.828 23.516 1.00 81.25 189 SER A O 1
ATOM 1527 N N . PHE A 1 190 ? -23.066 -8.850 24.232 1.00 78.81 190 PHE A N 1
ATOM 1528 C CA . PHE A 1 190 ? -22.995 -10.300 24.468 1.00 78.81 190 PHE A CA 1
ATOM 1529 C C . PHE A 1 190 ? -23.945 -10.783 25.577 1.00 78.81 190 PHE A C 1
ATOM 1531 O O . PHE A 1 190 ? -24.300 -11.956 25.608 1.00 78.81 190 PHE A O 1
ATOM 1538 N N . GLU A 1 191 ? -24.371 -9.880 26.461 1.00 79.50 191 GLU A N 1
ATOM 1539 C CA . GLU A 1 191 ? -25.337 -10.150 27.534 1.00 79.50 191 GLU A CA 1
ATOM 1540 C C . GLU A 1 191 ? -26.800 -9.969 27.084 1.00 79.50 191 GLU A C 1
ATOM 1542 O O . GLU A 1 191 ? -27.712 -10.265 27.847 1.00 79.50 191 GLU A O 1
ATOM 1547 N N . ALA A 1 192 ? -27.049 -9.473 25.862 1.00 79.75 192 ALA A N 1
ATOM 1548 C CA . ALA A 1 192 ? -28.402 -9.176 25.397 1.00 79.75 192 ALA A CA 1
ATOM 1549 C C . ALA A 1 192 ? -29.211 -10.449 25.104 1.00 79.75 192 ALA A C 1
ATOM 1551 O O . ALA A 1 192 ? -28.806 -11.285 24.294 1.00 79.75 192 ALA A O 1
ATOM 1552 N N . THR A 1 193 ? -30.398 -10.555 25.700 1.00 81.12 193 THR A N 1
ATOM 1553 C CA . THR A 1 193 ? -31.299 -11.700 25.504 1.00 81.12 193 THR A CA 1
ATOM 1554 C C . THR A 1 193 ? -32.325 -11.462 24.388 1.00 81.12 193 THR A C 1
ATOM 1556 O O . THR A 1 193 ? -32.644 -10.328 24.020 1.00 81.12 193 THR A O 1
ATOM 1559 N N . GLU A 1 194 ? -32.890 -12.540 23.828 1.00 78.44 194 GLU A N 1
ATOM 1560 C CA . GLU A 1 194 ? -33.945 -12.417 22.809 1.00 78.44 194 GLU A CA 1
ATOM 1561 C C . GLU A 1 194 ? -35.213 -11.750 23.378 1.00 78.44 194 GLU A C 1
ATOM 1563 O O . GLU A 1 194 ? -35.854 -10.939 22.705 1.00 78.44 194 GLU A O 1
ATOM 1568 N N . GLU A 1 195 ? -35.551 -12.037 24.639 1.00 75.94 195 GLU A N 1
ATOM 1569 C CA . GLU A 1 195 ? -36.672 -11.400 25.333 1.00 75.94 195 GLU A CA 1
ATOM 1570 C C . GLU A 1 195 ? -36.478 -9.885 25.434 1.00 75.94 195 GLU A C 1
ATOM 1572 O O . GLU A 1 195 ? -37.388 -9.118 25.116 1.00 75.94 195 GLU A O 1
ATOM 1577 N N . GLU A 1 196 ? -35.275 -9.432 25.794 1.00 72.38 196 GLU A N 1
ATOM 1578 C CA . GLU A 1 196 ? -34.937 -8.011 25.798 1.00 72.38 196 GLU A CA 1
ATOM 1579 C C . GLU A 1 196 ? -35.062 -7.392 24.414 1.00 72.38 196 GLU A C 1
ATOM 1581 O O . GLU A 1 196 ? -35.607 -6.299 24.296 1.00 72.38 196 GLU A O 1
ATOM 1586 N N . LEU A 1 197 ? -34.620 -8.059 23.348 1.00 74.06 197 LEU A N 1
ATOM 1587 C CA . LEU A 1 197 ? -34.779 -7.524 21.996 1.00 74.06 197 LEU A CA 1
ATOM 1588 C C . LEU A 1 197 ? -36.256 -7.329 21.623 1.00 74.06 197 LEU A C 1
ATOM 1590 O O . LEU A 1 197 ? -36.587 -6.280 21.064 1.00 74.06 197 LEU A O 1
ATOM 1594 N N . ARG A 1 198 ? -37.137 -8.255 22.023 1.00 73.25 198 ARG A N 1
ATOM 1595 C CA . ARG A 1 198 ? -38.593 -8.201 21.786 1.00 73.25 198 ARG A CA 1
ATOM 1596 C C . ARG A 1 198 ? -39.332 -7.120 22.592 1.00 73.25 198 ARG A C 1
ATOM 1598 O O . ARG A 1 198 ? -40.366 -6.646 22.130 1.00 73.25 198 ARG A O 1
ATOM 1605 N N . LEU A 1 199 ? -38.831 -6.709 23.762 1.00 69.88 199 LEU A N 1
ATOM 1606 C CA . LEU A 1 199 ? -39.486 -5.688 24.598 1.00 69.88 199 LEU A CA 1
ATOM 1607 C C . LEU A 1 199 ? -39.527 -4.305 23.930 1.00 69.88 199 LEU A C 1
ATOM 1609 O O . LEU A 1 199 ? -38.551 -3.847 23.324 1.00 69.88 199 LEU A O 1
ATOM 1613 N N . SER A 1 200 ? -40.626 -3.576 24.130 1.00 64.12 200 SER A N 1
ATOM 1614 C CA . SER A 1 200 ? -40.744 -2.190 23.670 1.00 64.12 200 SER A CA 1
ATOM 1615 C C . SER A 1 200 ? -39.777 -1.256 24.416 1.00 64.12 200 SER A C 1
ATOM 1617 O O . SER A 1 200 ? -39.378 -1.500 25.558 1.00 64.12 200 SER A O 1
ATOM 1619 N N . THR A 1 201 ? -39.418 -0.124 23.804 1.00 60.72 201 THR A N 1
ATOM 1620 C CA . THR A 1 201 ? -38.561 0.903 24.431 1.00 60.72 201 THR A CA 1
ATOM 1621 C C . THR A 1 201 ? -39.134 1.450 25.742 1.00 60.72 201 THR A C 1
ATOM 1623 O O . THR A 1 201 ? -38.370 1.847 26.622 1.00 60.72 201 THR A O 1
ATOM 1626 N N . ASN A 1 202 ? -40.458 1.429 25.919 1.00 61.03 202 ASN A N 1
ATOM 1627 C CA . ASN A 1 202 ? -41.107 1.843 27.163 1.00 61.03 202 ASN A CA 1
ATOM 1628 C C . ASN A 1 202 ? -40.952 0.790 28.274 1.00 61.03 202 ASN A C 1
ATOM 1630 O O . ASN A 1 202 ? -40.676 1.145 29.419 1.00 61.03 202 ASN A O 1
ATOM 1634 N N . GLU A 1 203 ? -41.050 -0.500 27.953 1.00 64.12 203 GLU A N 1
ATOM 1635 C CA . GLU A 1 203 ? -40.813 -1.584 28.918 1.00 64.12 203 GLU A CA 1
ATOM 1636 C C . GLU A 1 203 ? -39.337 -1.681 29.312 1.00 64.12 203 GLU A C 1
ATOM 1638 O O . GLU A 1 203 ? -39.029 -1.834 30.494 1.00 64.12 203 GLU A O 1
ATOM 1643 N N . LYS A 1 204 ? -38.421 -1.482 28.354 1.00 65.12 204 LYS A N 1
ATOM 1644 C CA . LYS A 1 204 ? -36.971 -1.382 28.599 1.00 65.12 204 LYS A CA 1
ATOM 1645 C C . LYS A 1 204 ? -36.621 -0.269 29.592 1.00 65.12 204 LYS A C 1
ATOM 1647 O O . LYS A 1 204 ? -35.780 -0.476 30.465 1.00 65.12 204 LYS A O 1
ATOM 1652 N N . LYS A 1 205 ? -37.305 0.884 29.516 1.00 61.72 205 LYS A N 1
ATOM 1653 C CA . LYS A 1 205 ? -37.186 1.962 30.517 1.00 61.72 205 LYS A CA 1
ATOM 1654 C C . LYS A 1 205 ? -37.749 1.544 31.878 1.00 61.72 205 LYS A C 1
ATOM 1656 O O . LYS A 1 205 ? -37.081 1.753 32.884 1.00 61.72 205 LYS A O 1
ATOM 1661 N N . ARG A 1 206 ? -38.937 0.924 31.927 1.00 63.31 206 ARG A N 1
ATOM 1662 C CA . ARG A 1 206 ? -39.571 0.483 33.191 1.00 63.31 206 ARG A CA 1
ATOM 1663 C C . ARG A 1 206 ? -38.781 -0.609 33.922 1.00 63.31 206 ARG A C 1
ATOM 1665 O O . ARG A 1 206 ? -38.801 -0.624 35.145 1.00 63.31 206 ARG A O 1
ATOM 1672 N N . LYS A 1 207 ? -38.084 -1.489 33.195 1.00 65.38 207 LYS A N 1
ATOM 1673 C CA . LYS A 1 207 ? -37.210 -2.537 33.755 1.00 65.38 207 LYS A CA 1
ATOM 1674 C C . LYS A 1 207 ? -35.774 -2.069 34.063 1.00 65.38 207 LYS A C 1
ATOM 1676 O O . LYS A 1 207 ? -34.985 -2.868 34.545 1.00 65.38 207 LYS A O 1
ATOM 1681 N N . GLY A 1 208 ? -35.412 -0.812 33.783 1.00 62.69 208 GLY A N 1
ATOM 1682 C CA . GLY A 1 208 ? -34.073 -0.272 34.079 1.00 62.69 208 GLY A CA 1
ATOM 1683 C C . GLY A 1 208 ? -32.939 -0.726 33.143 1.00 62.69 208 GLY A C 1
ATOM 1684 O O . GLY A 1 208 ? -31.787 -0.402 33.405 1.00 62.69 208 GLY A O 1
ATOM 1685 N N . ILE A 1 209 ? -33.255 -1.413 32.039 1.00 62.06 209 ILE A N 1
ATOM 1686 C CA . ILE A 1 209 ? -32.291 -2.014 31.086 1.00 62.06 209 ILE A CA 1
ATOM 1687 C C . ILE A 1 209 ? -31.567 -0.939 30.240 1.00 62.06 209 ILE A C 1
ATOM 1689 O O . ILE A 1 209 ? -30.494 -1.157 29.671 1.00 62.06 209 ILE A O 1
ATOM 1693 N N . ILE A 1 210 ? -32.145 0.263 30.144 1.00 60.41 210 ILE A N 1
ATOM 1694 C CA . ILE A 1 210 ? -31.532 1.409 29.460 1.00 60.41 210 ILE A CA 1
ATOM 1695 C C . ILE A 1 210 ? -30.676 2.191 30.461 1.00 60.41 210 ILE A C 1
ATOM 1697 O O . ILE A 1 210 ? -31.149 3.100 31.144 1.00 60.41 210 ILE A O 1
ATOM 1701 N N . HIS A 1 211 ? -29.391 1.844 30.518 1.00 58.59 211 HIS A N 1
ATOM 1702 C CA . HIS A 1 211 ? -28.394 2.578 31.293 1.00 58.59 211 HIS A CA 1
ATOM 1703 C C . HIS A 1 211 ? -27.957 3.866 30.580 1.00 58.59 211 HIS A C 1
ATOM 1705 O O . HIS A 1 211 ? -27.715 3.887 29.370 1.00 58.59 211 HIS A O 1
ATOM 1711 N N . LYS A 1 212 ? -27.818 4.951 31.348 1.00 52.66 212 LYS A N 1
ATOM 1712 C CA . LYS A 1 212 ? -27.341 6.252 30.861 1.00 52.66 212 LYS A CA 1
ATOM 1713 C C . LYS A 1 212 ? -25.808 6.217 30.766 1.00 52.66 212 LYS A C 1
ATOM 1715 O O . LYS A 1 212 ? -25.123 6.453 31.757 1.00 52.66 212 LYS A O 1
ATOM 1720 N N . SER A 1 213 ? -25.283 5.845 29.597 1.00 50.06 213 SER A N 1
ATOM 1721 C CA . SER A 1 213 ? -23.837 5.702 29.362 1.00 50.06 213 SER A CA 1
ATOM 1722 C C . SER A 1 213 ? -23.103 7.036 29.543 1.00 50.06 213 SER A C 1
ATOM 1724 O O . SER A 1 213 ? -23.464 8.032 28.924 1.00 50.06 213 SER A O 1
ATOM 1726 N N . VAL A 1 214 ? -22.068 7.049 30.388 1.00 50.88 214 VAL A N 1
ATOM 1727 C CA . VAL A 1 214 ? -21.272 8.251 30.724 1.00 50.88 214 VAL A CA 1
ATOM 1728 C C . VAL A 1 214 ? -20.141 8.501 29.712 1.00 50.88 214 VAL A C 1
ATOM 1730 O O . VAL A 1 214 ? -19.599 9.599 29.648 1.00 50.88 214 VAL A O 1
ATOM 1733 N N . LEU A 1 215 ? -19.783 7.493 28.908 1.00 45.72 215 LEU A N 1
ATOM 1734 C CA . LEU A 1 215 ? -18.631 7.526 27.993 1.00 45.72 215 LEU A CA 1
ATOM 1735 C C . LEU A 1 215 ? -19.000 7.779 26.523 1.00 45.72 215 LEU A C 1
ATOM 1737 O O . LEU A 1 215 ? -18.120 7.781 25.668 1.00 45.72 215 LEU A O 1
ATOM 1741 N N . THR A 1 216 ? -20.284 7.981 26.218 1.00 52.69 216 THR A N 1
ATOM 1742 C CA . THR A 1 216 ? -20.755 8.247 24.849 1.00 52.69 216 THR A CA 1
ATOM 1743 C C . THR A 1 216 ? -21.251 9.684 24.779 1.00 52.69 216 THR A C 1
ATOM 1745 O O . THR A 1 216 ? -21.972 10.117 25.677 1.00 52.69 216 THR A O 1
ATOM 1748 N N . ALA A 1 217 ? -20.851 10.428 23.744 1.00 43.00 217 ALA A N 1
ATOM 1749 C CA . ALA A 1 217 ? -21.312 11.800 23.549 1.00 43.00 217 ALA A CA 1
ATOM 1750 C C . ALA A 1 217 ? -22.847 11.860 23.428 1.00 43.00 217 ALA A C 1
ATOM 1752 O O . ALA A 1 217 ? -23.488 10.890 23.021 1.00 43.00 217 ALA A O 1
ATOM 1753 N N . ASP A 1 218 ? -23.406 13.000 23.836 1.00 46.28 218 ASP A N 1
ATOM 1754 C CA . ASP A 1 218 ? -24.828 13.200 24.132 1.00 46.28 218 ASP A CA 1
ATOM 1755 C C . ASP A 1 218 ? -25.775 12.627 23.048 1.00 46.28 218 ASP A C 1
ATOM 1757 O O . ASP A 1 218 ? -25.652 12.989 21.875 1.00 46.28 218 ASP A O 1
ATOM 1761 N N . PRO A 1 219 ? -26.744 11.753 23.396 1.00 51.53 219 PRO A N 1
ATOM 1762 C CA . PRO A 1 219 ? -27.716 11.207 22.449 1.00 51.53 219 PRO A CA 1
ATOM 1763 C C . PRO A 1 219 ? -28.834 12.228 22.159 1.00 51.53 219 PRO A C 1
ATOM 1765 O O . PRO A 1 219 ? -30.020 11.918 22.281 1.00 51.53 219 PRO A O 1
ATOM 1768 N N . SER A 1 220 ? -28.461 13.459 21.792 1.00 49.53 220 SER A N 1
ATOM 1769 C CA . SER A 1 220 ? -29.376 14.593 21.590 1.00 49.53 220 SER A CA 1
ATOM 1770 C C . SER A 1 220 ? -30.323 14.386 20.397 1.00 49.53 220 SER A C 1
ATOM 1772 O O . SER A 1 220 ? -31.373 15.021 20.315 1.00 49.53 220 SER A O 1
ATOM 1774 N N . GLY A 1 221 ? -29.987 13.474 19.476 1.00 59.34 221 GLY A N 1
ATOM 1775 C CA . GLY A 1 221 ? -30.896 12.998 18.436 1.00 59.34 221 GLY A CA 1
ATOM 1776 C C . GLY A 1 221 ? -31.899 11.985 18.996 1.00 59.34 221 GLY A C 1
ATOM 1777 O O . GLY A 1 221 ? -31.510 10.913 19.460 1.00 59.34 221 GLY A O 1
ATOM 1778 N N . SER A 1 222 ? -33.203 12.269 18.888 1.00 58.28 222 SER A N 1
ATOM 1779 C CA . SER A 1 222 ? -34.274 11.402 19.423 1.00 58.28 222 SER A CA 1
ATOM 1780 C C . SER A 1 222 ? -34.248 9.962 18.882 1.00 58.28 222 SER A C 1
ATOM 1782 O O . SER A 1 222 ? -34.699 9.038 19.563 1.00 58.28 222 SER A O 1
ATOM 1784 N N . GLN A 1 223 ? -33.668 9.762 17.693 1.00 56.22 223 GLN A N 1
ATOM 1785 C CA . GLN A 1 223 ? -33.433 8.456 17.074 1.00 56.22 223 GLN A CA 1
ATOM 1786 C C . GLN A 1 223 ? -32.389 7.619 17.834 1.00 56.22 223 GLN A C 1
ATOM 1788 O O . GLN A 1 223 ? -32.590 6.419 18.008 1.00 56.22 223 GLN A O 1
ATOM 1793 N N . ALA A 1 224 ? -31.308 8.218 18.348 1.00 55.97 224 ALA A N 1
ATOM 1794 C CA . ALA A 1 224 ? -30.229 7.478 19.014 1.00 55.97 224 ALA A CA 1
ATOM 1795 C C . ALA A 1 224 ? -30.734 6.753 20.274 1.00 55.97 224 ALA A C 1
ATOM 1797 O O . ALA A 1 224 ? -30.444 5.578 20.488 1.00 55.97 224 ALA A O 1
ATOM 1798 N N . LEU A 1 225 ? -31.601 7.409 21.054 1.00 60.75 225 LEU A N 1
ATOM 1799 C CA . LEU A 1 225 ? -32.273 6.818 22.219 1.00 60.75 225 LEU A CA 1
ATOM 1800 C C . LEU A 1 225 ? -33.167 5.612 21.879 1.00 60.75 225 LEU A C 1
ATOM 1802 O O . LEU A 1 225 ? -33.436 4.794 22.759 1.00 60.75 225 LEU A O 1
ATOM 1806 N N . LYS A 1 226 ? -33.650 5.497 20.635 1.00 63.97 226 LYS A N 1
ATOM 1807 C CA . LYS A 1 226 ? -34.506 4.389 20.180 1.00 63.97 226 LYS A CA 1
ATOM 1808 C C . LYS A 1 226 ? -33.711 3.104 19.932 1.00 63.97 226 LYS A C 1
ATOM 1810 O O . LYS A 1 226 ? -34.276 2.019 20.060 1.00 63.97 226 LYS A O 1
ATOM 1815 N N . PHE A 1 227 ? -32.422 3.230 19.618 1.00 72.75 227 PHE A N 1
ATOM 1816 C CA . PHE A 1 227 ? -31.538 2.122 19.251 1.00 72.75 227 PHE A CA 1
ATOM 1817 C C . PHE A 1 227 ? -30.446 1.835 20.296 1.00 72.75 227 PHE A C 1
ATOM 1819 O O . PHE A 1 227 ? -29.512 1.098 20.007 1.00 72.75 227 PHE A O 1
ATOM 1826 N N . THR A 1 228 ? -30.557 2.355 21.522 1.00 74.81 228 THR A N 1
ATOM 1827 C CA . THR A 1 228 ? -29.612 2.045 22.611 1.00 74.81 228 THR A CA 1
ATOM 1828 C C . THR A 1 228 ? -30.056 0.834 23.437 1.00 74.81 228 THR A C 1
ATOM 1830 O O . THR A 1 228 ? -31.168 0.812 23.968 1.00 74.81 228 THR A O 1
ATOM 1833 N N . LEU A 1 229 ? -29.159 -0.140 23.625 1.00 76.88 229 LEU A N 1
ATOM 1834 C CA . LEU A 1 229 ? -29.334 -1.299 24.511 1.00 76.88 229 LEU A CA 1
ATOM 1835 C C . LEU A 1 229 ? -28.065 -1.495 25.356 1.00 76.88 229 LEU A C 1
ATOM 1837 O O . LEU A 1 229 ? -26.962 -1.396 24.827 1.00 76.88 229 LEU A O 1
ATOM 1841 N N . HIS A 1 230 ? -28.199 -1.726 26.668 1.00 73.50 230 HIS A N 1
ATOM 1842 C CA . HIS A 1 230 ? -27.060 -1.840 27.600 1.00 73.50 230 HIS A CA 1
ATOM 1843 C C . HIS A 1 230 ? -26.038 -0.682 27.505 1.00 73.50 230 HIS A C 1
ATOM 1845 O O . HIS A 1 230 ? -24.836 -0.868 27.666 1.00 73.50 230 HIS A O 1
ATOM 1851 N N . GLY A 1 231 ? -26.508 0.534 27.200 1.00 71.75 231 GLY A N 1
ATOM 1852 C CA . GLY A 1 231 ? -25.648 1.710 27.018 1.00 71.75 231 GLY A CA 1
ATOM 1853 C C . GLY A 1 231 ? -24.832 1.739 25.715 1.00 71.75 231 GLY A C 1
ATOM 1854 O O . GLY A 1 231 ? -24.033 2.657 25.544 1.00 71.75 231 GLY A O 1
ATOM 1855 N N . ARG A 1 232 ? -25.038 0.785 24.793 1.00 76.12 232 ARG A N 1
ATOM 1856 C CA . ARG A 1 232 ? -24.437 0.741 23.448 1.00 76.12 232 ARG A CA 1
ATOM 1857 C C . ARG A 1 232 ? -25.467 1.159 22.397 1.00 76.12 232 ARG A C 1
ATOM 1859 O O . ARG A 1 232 ? -26.605 0.697 22.448 1.00 76.12 232 ARG A O 1
ATOM 1866 N N . VAL A 1 233 ? -25.076 1.995 21.435 1.00 79.44 233 VAL A N 1
ATOM 1867 C CA . VAL A 1 233 ? -25.924 2.339 20.278 1.00 79.44 233 VAL A CA 1
ATOM 1868 C C . VAL A 1 233 ? -25.830 1.219 19.243 1.00 79.44 233 VAL A C 1
ATOM 1870 O O . VAL A 1 233 ? -24.748 0.934 18.727 1.00 79.44 233 VAL A O 1
ATOM 1873 N N . LEU A 1 234 ? -26.954 0.571 18.952 1.00 83.12 234 LEU A N 1
ATOM 1874 C CA . LEU A 1 234 ? -27.068 -0.479 17.946 1.00 83.12 234 LEU A CA 1
ATOM 1875 C C . LEU A 1 234 ? -27.082 0.141 16.544 1.00 83.12 234 LEU A C 1
ATOM 1877 O O . LEU A 1 234 ? -27.851 1.063 16.275 1.00 83.12 234 LEU A O 1
ATOM 1881 N N . SER A 1 235 ? -26.281 -0.403 15.629 1.00 82.81 235 SER A N 1
ATOM 1882 C CA . SER A 1 235 ? -26.347 -0.036 14.210 1.00 82.81 235 SER A CA 1
ATOM 1883 C C . SER A 1 235 ? -27.279 -1.017 13.501 1.00 82.81 235 SER A C 1
ATOM 1885 O O . SER A 1 235 ? -26.950 -2.192 13.328 1.00 82.81 235 SER A O 1
ATOM 1887 N N . VAL A 1 236 ? -28.473 -0.540 13.150 1.00 82.81 236 VAL A N 1
ATOM 1888 C CA . VAL A 1 236 ? -29.542 -1.335 12.534 1.00 82.81 236 VAL A CA 1
ATOM 1889 C C . VAL A 1 236 ? -29.616 -1.008 11.047 1.00 82.81 236 VAL A C 1
ATOM 1891 O O . VAL A 1 236 ? -29.836 0.141 10.676 1.00 82.81 236 VAL A O 1
ATOM 1894 N N . VAL A 1 237 ? -29.459 -2.016 10.193 1.00 84.44 237 VAL A N 1
ATOM 1895 C CA . VAL A 1 237 ? -29.629 -1.897 8.736 1.00 84.44 237 VAL A CA 1
ATOM 1896 C C . VAL A 1 237 ? -30.599 -2.964 8.230 1.00 84.44 237 VAL A C 1
ATOM 1898 O O . VAL A 1 237 ? -30.821 -3.970 8.904 1.00 84.44 237 VAL A O 1
ATOM 1901 N N . LYS A 1 238 ? -31.178 -2.777 7.038 1.00 85.00 238 LYS A N 1
ATOM 1902 C CA . LYS A 1 238 ? -31.938 -3.844 6.367 1.00 85.00 238 LYS A CA 1
ATOM 1903 C C . LYS A 1 238 ? -31.027 -5.066 6.195 1.00 85.00 238 LYS A C 1
ATOM 1905 O O . LYS A 1 238 ? -29.883 -4.913 5.762 1.00 85.00 238 LYS A O 1
ATOM 1910 N N . ALA A 1 239 ? -31.503 -6.258 6.549 1.00 85.31 239 ALA A N 1
ATOM 1911 C CA . ALA A 1 239 ? -30.794 -7.475 6.181 1.00 85.31 239 ALA A CA 1
ATOM 1912 C C . ALA A 1 239 ? -30.890 -7.668 4.663 1.00 85.31 239 ALA A C 1
ATOM 1914 O O . ALA A 1 239 ? -31.921 -7.397 4.050 1.00 85.31 239 ALA A O 1
ATOM 1915 N N . VAL A 1 240 ? -29.785 -8.102 4.077 1.00 85.88 240 VAL A N 1
ATOM 1916 C CA . VAL A 1 240 ? -29.600 -8.278 2.637 1.00 85.88 240 VAL A CA 1
ATOM 1917 C C . VAL A 1 240 ? -28.994 -9.653 2.401 1.00 85.88 240 VAL A C 1
ATOM 1919 O O . VAL A 1 240 ? -28.272 -10.166 3.263 1.00 85.88 240 VAL A O 1
ATOM 1922 N N . ASP A 1 241 ? -29.265 -10.245 1.242 1.00 89.06 241 ASP A N 1
ATOM 1923 C CA . ASP A 1 241 ? -28.695 -11.542 0.890 1.00 89.06 241 ASP A CA 1
ATOM 1924 C C . ASP A 1 241 ? -27.170 -11.485 0.803 1.00 89.06 241 ASP A C 1
ATOM 1926 O O . ASP A 1 241 ? -26.575 -10.435 0.563 1.00 89.06 241 ASP A O 1
ATOM 1930 N N . LYS A 1 242 ? -26.511 -12.639 0.950 1.00 86.31 242 LYS A N 1
ATOM 1931 C CA . LYS A 1 242 ? -25.041 -12.741 0.947 1.00 86.31 242 LYS A CA 1
ATOM 1932 C C . LYS A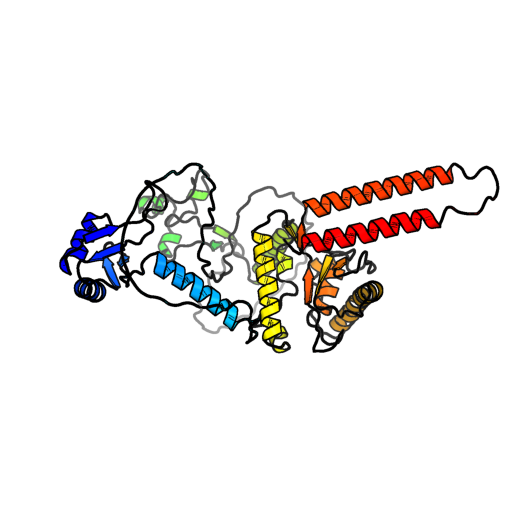 1 242 ? -24.394 -12.085 -0.285 1.00 86.31 242 LYS A C 1
ATOM 1934 O O . LYS A 1 242 ? -23.362 -11.424 -0.157 1.00 86.31 242 LYS A O 1
ATOM 1939 N N . ASP A 1 243 ? -25.010 -12.230 -1.455 1.00 90.00 243 ASP A N 1
ATOM 1940 C CA . ASP A 1 243 ? -24.501 -11.657 -2.704 1.00 90.00 243 ASP A CA 1
ATOM 1941 C C . ASP A 1 243 ? -24.739 -10.143 -2.787 1.00 90.00 243 ASP A C 1
ATOM 1943 O O . ASP A 1 243 ? -23.881 -9.400 -3.270 1.00 90.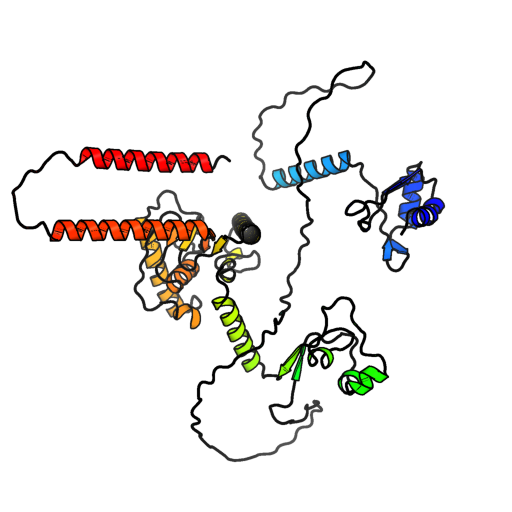00 243 ASP A O 1
ATOM 1947 N N . GLU A 1 244 ? -25.870 -9.653 -2.273 1.00 88.25 244 GLU A N 1
ATOM 1948 C CA . GLU A 1 244 ? -26.145 -8.219 -2.168 1.00 88.25 244 GLU A CA 1
ATOM 1949 C C . GLU A 1 244 ? -25.231 -7.555 -1.125 1.00 88.25 244 GLU A C 1
ATOM 1951 O O . GLU A 1 244 ? -24.646 -6.505 -1.402 1.00 88.25 244 GLU A O 1
ATOM 1956 N N . ALA A 1 245 ? -25.005 -8.207 0.019 1.00 85.44 245 ALA A N 1
ATOM 1957 C CA . ALA A 1 245 ? -24.042 -7.798 1.037 1.00 85.44 245 ALA A CA 1
ATOM 1958 C C . ALA A 1 245 ? -22.634 -7.638 0.444 1.00 85.44 245 ALA A C 1
ATOM 1960 O O . ALA A 1 245 ? -21.981 -6.619 0.675 1.00 85.44 245 ALA A O 1
ATOM 1961 N N . HIS A 1 246 ? -22.184 -8.594 -0.378 1.00 90.00 246 HIS A N 1
ATOM 1962 C CA . HIS A 1 246 ? -20.892 -8.507 -1.061 1.00 90.00 246 HIS A CA 1
ATOM 1963 C C . HIS A 1 246 ? -20.843 -7.324 -2.046 1.00 90.00 246 HIS A C 1
ATOM 1965 O O . HIS A 1 246 ? -19.889 -6.544 -2.031 1.00 90.00 246 HIS A O 1
ATOM 1971 N N . ARG A 1 247 ? -21.893 -7.123 -2.857 1.00 90.69 247 ARG A N 1
ATOM 1972 C CA . ARG A 1 247 ? -22.002 -5.974 -3.782 1.00 90.69 247 ARG A CA 1
ATOM 1973 C C . ARG A 1 247 ? -21.979 -4.633 -3.036 1.00 90.69 247 ARG A C 1
ATOM 1975 O O . ARG A 1 247 ? -21.311 -3.697 -3.479 1.00 90.69 247 ARG A O 1
ATOM 1982 N N . LEU A 1 248 ? -22.676 -4.530 -1.903 1.00 88.62 248 LEU A N 1
ATOM 1983 C CA . LEU A 1 248 ? -22.687 -3.345 -1.038 1.00 88.62 248 LEU A CA 1
ATOM 1984 C C . LEU A 1 248 ? -21.312 -3.095 -0.404 1.00 88.62 248 LEU A C 1
ATOM 1986 O O . LEU A 1 248 ? -20.827 -1.962 -0.434 1.00 88.62 248 LEU A O 1
ATOM 1990 N N . MET A 1 249 ? -20.647 -4.142 0.091 1.00 87.50 249 MET A N 1
ATOM 1991 C CA . MET A 1 249 ? -19.290 -4.065 0.638 1.00 87.50 249 MET A CA 1
ATOM 1992 C C . MET A 1 249 ? -18.291 -3.559 -0.414 1.00 87.50 249 MET A C 1
ATOM 1994 O O . MET A 1 249 ? -17.548 -2.610 -0.156 1.00 87.50 249 MET A O 1
ATOM 1998 N N . GLU A 1 250 ? -18.302 -4.122 -1.627 1.00 88.50 250 GLU A N 1
ATOM 1999 C CA . GLU A 1 250 ? -17.450 -3.664 -2.731 1.00 88.50 250 GLU A CA 1
ATOM 2000 C C . GLU A 1 250 ? -17.748 -2.218 -3.143 1.00 88.50 250 GLU A C 1
ATOM 2002 O O . GLU A 1 250 ? -16.820 -1.434 -3.368 1.00 88.50 250 GLU A O 1
ATOM 2007 N N . ARG A 1 251 ? -19.030 -1.835 -3.215 1.00 89.25 251 ARG A N 1
ATOM 2008 C CA . ARG A 1 251 ? -19.459 -0.465 -3.530 1.00 89.25 251 ARG A CA 1
ATOM 2009 C C . ARG A 1 251 ? -18.936 0.527 -2.488 1.00 89.25 251 ARG A C 1
ATOM 2011 O O . ARG A 1 251 ? -18.311 1.518 -2.867 1.00 89.25 251 ARG A O 1
ATOM 2018 N N . ASN A 1 252 ? -19.097 0.228 -1.200 1.00 89.75 252 ASN A N 1
ATOM 2019 C CA . ASN A 1 252 ? -18.630 1.068 -0.093 1.00 89.75 252 ASN A CA 1
ATOM 2020 C C . ASN A 1 252 ? -17.097 1.153 -0.043 1.00 89.75 252 ASN A C 1
ATOM 2022 O O . ASN A 1 252 ? -16.536 2.243 0.071 1.00 89.75 252 ASN A O 1
ATOM 2026 N N . LYS A 1 253 ? -16.400 0.030 -0.242 1.00 87.69 253 LYS A N 1
ATOM 2027 C CA . LYS A 1 253 ? -14.934 -0.031 -0.371 1.00 87.69 253 LYS A CA 1
ATOM 2028 C C . LYS A 1 253 ? -14.431 0.829 -1.533 1.00 87.69 253 LYS A C 1
ATOM 2030 O O . LYS A 1 253 ? -13.446 1.552 -1.391 1.00 87.69 253 LYS A O 1
ATOM 2035 N N . ASN A 1 254 ? -15.120 0.799 -2.673 1.00 87.56 254 ASN A N 1
ATOM 2036 C CA . ASN A 1 254 ? -14.790 1.625 -3.833 1.00 87.56 254 ASN A CA 1
ATOM 2037 C C . ASN A 1 254 ? -15.158 3.109 -3.644 1.00 87.56 254 ASN A C 1
ATOM 2039 O O . ASN A 1 254 ? -14.457 3.958 -4.192 1.00 87.56 254 ASN A O 1
ATOM 2043 N N . LYS A 1 255 ? -16.186 3.441 -2.847 1.00 89.38 255 LYS A N 1
ATOM 2044 C CA . LYS A 1 255 ? -16.500 4.820 -2.426 1.00 89.38 255 LYS A CA 1
ATOM 2045 C C . LYS A 1 255 ? -15.377 5.386 -1.542 1.00 89.38 255 LYS A C 1
ATOM 2047 O O . LYS A 1 255 ? -14.714 6.333 -1.964 1.00 89.38 255 LYS A O 1
ATOM 2052 N N . ARG A 1 256 ? -15.036 4.696 -0.441 1.00 88.50 256 ARG A N 1
ATOM 2053 C CA . ARG A 1 256 ? -13.910 5.034 0.460 1.00 88.50 256 ARG A CA 1
ATOM 2054 C C . ARG A 1 256 ? -12.591 5.248 -0.314 1.00 88.50 256 ARG A C 1
ATOM 2056 O O . ARG A 1 256 ? -11.884 6.227 -0.097 1.00 88.50 256 ARG A O 1
ATOM 2063 N N . ARG A 1 257 ? -12.282 4.383 -1.294 1.00 87.94 257 ARG A N 1
ATOM 2064 C CA . ARG A 1 257 ? -11.095 4.503 -2.176 1.00 87.94 257 ARG A CA 1
ATOM 2065 C C . ARG A 1 257 ? -11.100 5.719 -3.113 1.00 87.94 257 ARG A C 1
ATOM 2067 O O . ARG A 1 257 ? -10.026 6.191 -3.474 1.00 87.94 257 ARG A O 1
ATOM 2074 N N . LYS A 1 258 ? -12.270 6.195 -3.556 1.00 86.44 258 LYS A N 1
ATOM 2075 C CA . LYS A 1 258 ? -12.397 7.408 -4.390 1.00 86.44 258 LYS A CA 1
ATOM 2076 C C . LYS A 1 258 ? -12.261 8.686 -3.559 1.00 86.44 258 LYS A C 1
ATOM 2078 O O . LYS A 1 258 ? -11.776 9.691 -4.073 1.00 86.44 258 LYS A O 1
ATOM 2083 N N . GLU A 1 259 ? -12.678 8.638 -2.298 1.00 88.62 259 GLU A N 1
ATOM 2084 C CA . GLU A 1 259 ? -12.612 9.753 -1.346 1.00 88.62 259 GLU A CA 1
ATOM 2085 C C . GLU A 1 259 ? -11.207 9.925 -0.739 1.00 88.62 259 GLU A C 1
ATOM 2087 O O . GLU A 1 259 ? -10.794 11.052 -0.449 1.00 88.62 259 GLU A O 1
ATOM 2092 N N . ASP A 1 260 ? -10.426 8.841 -0.624 1.00 89.62 260 ASP A N 1
ATOM 2093 C CA . ASP A 1 260 ? -9.034 8.862 -0.153 1.00 89.62 260 ASP A CA 1
ATOM 2094 C C . ASP A 1 260 ? -8.088 9.635 -1.096 1.00 89.62 260 ASP A C 1
ATOM 2096 O O . ASP A 1 260 ? -7.424 9.091 -1.982 1.00 89.62 260 ASP A O 1
ATOM 2100 N N . ARG A 1 261 ? -7.940 10.934 -0.820 1.00 89.00 261 ARG A N 1
ATOM 2101 C CA . ARG A 1 261 ? -6.992 11.837 -1.495 1.00 89.00 261 ARG A CA 1
ATOM 2102 C C . ARG A 1 261 ? -5.516 11.468 -1.295 1.00 89.00 261 ARG A C 1
ATOM 2104 O O . ARG A 1 261 ? -4.672 12.000 -2.019 1.00 89.00 261 ARG A O 1
ATOM 2111 N N . ARG A 1 262 ? -5.175 10.624 -0.313 1.00 91.44 262 ARG A N 1
ATOM 2112 C CA . ARG A 1 262 ? -3.795 10.206 -0.013 1.00 91.44 262 ARG A CA 1
ATOM 2113 C C . ARG A 1 262 ? -3.411 8.893 -0.712 1.00 91.44 262 ARG A C 1
ATOM 2115 O O . ARG A 1 262 ? -2.222 8.570 -0.741 1.00 91.44 262 ARG A O 1
ATOM 2122 N N . ASN A 1 263 ? -4.376 8.182 -1.305 1.00 92.69 263 ASN A N 1
ATOM 2123 C CA . ASN A 1 263 ? -4.236 6.864 -1.943 1.00 92.69 263 ASN A CA 1
ATOM 2124 C C . ASN A 1 263 ? -3.541 5.820 -1.044 1.00 92.69 263 ASN A C 1
ATOM 2126 O O . ASN A 1 263 ? -2.735 5.014 -1.511 1.00 92.69 263 ASN A O 1
ATOM 2130 N N . THR A 1 264 ? -3.833 5.838 0.257 1.00 91.19 264 THR A N 1
ATOM 2131 C CA . THR A 1 264 ? -3.251 4.945 1.272 1.00 91.19 264 THR A CA 1
ATOM 2132 C C . THR A 1 264 ? -3.450 3.465 0.939 1.00 91.19 264 THR A C 1
ATOM 2134 O O . THR A 1 264 ? -2.558 2.657 1.192 1.00 91.19 264 THR A O 1
ATOM 2137 N N . TYR A 1 265 ? -4.559 3.115 0.279 1.00 91.50 265 TYR A N 1
ATOM 2138 C CA . TYR A 1 265 ? -4.856 1.751 -0.167 1.00 91.50 265 TYR A CA 1
ATOM 2139 C C . TYR A 1 265 ? -3.778 1.155 -1.094 1.00 91.50 265 TYR A C 1
ATOM 2141 O O . TYR A 1 265 ? -3.580 -0.058 -1.090 1.00 91.50 265 TYR A O 1
ATOM 2149 N N . LEU A 1 266 ? -3.035 1.990 -1.835 1.00 93.62 266 LEU A N 1
ATOM 2150 C CA . LEU A 1 266 ? -1.932 1.560 -2.704 1.00 93.62 266 LEU A CA 1
ATOM 2151 C C . LEU A 1 266 ? -0.654 1.182 -1.937 1.00 93.62 266 LEU A C 1
ATOM 2153 O O . LEU A 1 266 ? 0.306 0.725 -2.555 1.00 93.62 266 LEU A O 1
ATOM 2157 N N . ILE A 1 267 ? -0.593 1.354 -0.608 1.00 92.88 267 ILE A N 1
ATOM 2158 C CA . ILE A 1 267 ? 0.623 1.043 0.158 1.00 92.88 267 ILE A CA 1
ATOM 2159 C C . ILE A 1 267 ? 0.972 -0.451 0.116 1.00 92.88 267 ILE A C 1
ATOM 2161 O O . ILE A 1 267 ? 2.156 -0.787 0.025 1.00 92.88 267 ILE A O 1
ATOM 2165 N N . LYS A 1 268 ? -0.056 -1.315 0.158 1.00 90.88 268 LYS A N 1
ATOM 2166 C CA . LYS A 1 268 ? 0.052 -2.783 0.167 1.00 90.88 268 LYS A CA 1
ATOM 2167 C C . LYS A 1 268 ? 0.370 -3.361 -1.225 1.00 90.88 268 LYS A C 1
ATOM 2169 O O . LYS A 1 268 ? 0.889 -4.468 -1.302 1.00 90.88 268 LYS A O 1
ATOM 2174 N N . GLU A 1 269 ? 0.115 -2.630 -2.315 1.00 90.81 269 GLU A N 1
ATOM 2175 C CA . GLU A 1 269 ? 0.443 -3.088 -3.675 1.00 90.81 269 GLU A CA 1
ATOM 2176 C C . GLU A 1 269 ? 1.968 -3.221 -3.847 1.00 90.81 269 GLU A C 1
ATOM 2178 O O . GLU A 1 269 ? 2.728 -2.291 -3.569 1.00 90.81 269 GLU A O 1
ATOM 2183 N N . GLY A 1 270 ? 2.419 -4.391 -4.307 1.00 85.69 270 GLY A N 1
ATOM 2184 C CA . GLY A 1 270 ? 3.840 -4.712 -4.490 1.00 85.69 270 GLY A CA 1
ATOM 2185 C C . GLY A 1 270 ? 4.583 -5.149 -3.217 1.00 85.69 270 GLY A C 1
ATOM 2186 O O . GLY A 1 270 ? 5.729 -5.595 -3.311 1.00 85.69 270 GLY A O 1
ATOM 2187 N N . ALA A 1 271 ? 3.952 -5.083 -2.040 1.00 90.38 271 ALA A N 1
ATOM 2188 C CA . ALA A 1 271 ? 4.528 -5.622 -0.812 1.00 90.38 271 ALA A CA 1
ATOM 2189 C C . ALA A 1 271 ? 4.477 -7.161 -0.824 1.00 90.38 271 ALA A C 1
ATOM 2191 O O . ALA A 1 271 ? 3.421 -7.751 -1.037 1.00 90.38 271 ALA A O 1
ATOM 2192 N N . VAL A 1 272 ? 5.619 -7.808 -0.578 1.00 89.94 272 VAL A N 1
ATOM 2193 C CA . VAL A 1 272 ? 5.711 -9.269 -0.422 1.00 89.94 272 VAL A CA 1
ATOM 2194 C C . VAL A 1 272 ? 5.772 -9.577 1.071 1.00 89.94 272 VAL A C 1
ATOM 2196 O O . VAL A 1 272 ? 6.737 -9.199 1.734 1.00 89.94 272 VAL A O 1
ATOM 2199 N N . PHE A 1 273 ? 4.736 -10.228 1.601 1.00 89.88 273 PHE A N 1
ATOM 2200 C CA . PHE A 1 273 ? 4.652 -10.604 3.016 1.00 89.88 273 PHE A CA 1
ATOM 2201 C C . PHE A 1 273 ? 5.223 -12.015 3.238 1.00 89.88 273 PHE A C 1
ATOM 2203 O O . PHE A 1 273 ? 5.041 -12.857 2.357 1.00 89.88 273 PHE A O 1
ATOM 2210 N N . PRO A 1 274 ? 5.847 -12.324 4.394 1.00 88.19 274 PRO A N 1
ATOM 2211 C CA . PRO A 1 274 ? 6.500 -13.619 4.630 1.00 88.19 274 PRO A CA 1
ATOM 2212 C C . PRO A 1 274 ? 5.620 -14.851 4.369 1.00 88.19 274 PRO A C 1
ATOM 2214 O O . PRO A 1 274 ? 6.110 -15.855 3.869 1.00 88.19 274 PRO A O 1
ATOM 2217 N N . ASN A 1 275 ? 4.313 -14.746 4.626 1.00 88.50 275 ASN A N 1
ATOM 2218 C CA . ASN A 1 275 ? 3.355 -15.851 4.501 1.00 88.50 275 ASN A CA 1
ATOM 2219 C C . ASN A 1 275 ? 2.774 -16.012 3.075 1.00 88.50 275 ASN A C 1
ATOM 2221 O O . ASN A 1 275 ? 1.775 -16.704 2.897 1.00 88.50 275 ASN A O 1
ATOM 2225 N N . THR A 1 276 ? 3.329 -15.335 2.062 1.00 88.81 276 THR A N 1
ATOM 2226 C CA . THR A 1 276 ? 2.820 -15.374 0.673 1.00 88.81 276 THR A CA 1
ATOM 2227 C C . THR A 1 276 ? 3.643 -16.310 -0.219 1.00 88.81 276 THR A C 1
ATOM 2229 O O . THR A 1 276 ? 4.851 -16.433 -0.008 1.00 88.81 276 THR A O 1
ATOM 2232 N N . PRO A 1 277 ? 3.053 -16.930 -1.263 1.00 88.25 277 PRO A N 1
ATOM 2233 C CA . PRO A 1 277 ? 3.804 -17.780 -2.197 1.00 88.25 277 PRO A CA 1
ATOM 2234 C C . PRO A 1 277 ? 4.950 -17.024 -2.894 1.00 88.25 277 PRO A C 1
ATOM 2236 O O . PRO A 1 277 ? 6.015 -17.588 -3.134 1.00 88.25 277 PRO A O 1
ATOM 2239 N N . ASP A 1 278 ? 4.782 -15.720 -3.125 1.00 84.88 278 ASP A N 1
ATOM 2240 C CA . ASP A 1 278 ? 5.814 -14.830 -3.668 1.00 84.88 278 ASP A CA 1
ATOM 2241 C C . ASP A 1 278 ? 7.065 -14.721 -2.774 1.00 84.88 278 ASP A C 1
ATOM 2243 O O . ASP A 1 278 ? 8.162 -14.468 -3.284 1.00 84.88 278 ASP A O 1
ATOM 2247 N N . ALA A 1 279 ? 6.915 -14.907 -1.456 1.00 87.62 279 ALA A N 1
ATOM 2248 C CA . ALA A 1 279 ? 8.020 -14.911 -0.499 1.00 87.62 279 ALA A CA 1
ATOM 2249 C C . ALA A 1 279 ? 8.796 -16.233 -0.511 1.00 87.62 279 ALA A C 1
ATOM 2251 O O . ALA A 1 279 ? 10.015 -16.205 -0.375 1.00 87.62 279 ALA A O 1
ATOM 2252 N N . ALA A 1 280 ? 8.132 -17.369 -0.752 1.00 88.31 280 ALA A N 1
ATOM 2253 C CA . ALA A 1 280 ? 8.792 -18.674 -0.869 1.00 88.31 280 ALA A CA 1
ATOM 2254 C C . ALA A 1 280 ? 9.765 -18.740 -2.063 1.00 88.31 280 ALA A C 1
ATOM 2256 O O . ALA A 1 280 ? 10.749 -19.473 -2.034 1.00 88.31 280 ALA A O 1
ATOM 2257 N N . LEU A 1 281 ? 9.528 -17.928 -3.099 1.00 85.88 281 LEU A N 1
ATOM 2258 C CA . LEU A 1 281 ? 10.437 -17.780 -4.237 1.00 85.88 281 LEU A CA 1
ATOM 2259 C C . LEU A 1 281 ? 11.668 -16.906 -3.932 1.00 85.88 281 LEU A C 1
ATOM 2261 O O . LEU A 1 281 ? 12.495 -16.734 -4.827 1.00 85.88 281 LEU A O 1
ATOM 2265 N N . LEU A 1 282 ? 11.778 -16.280 -2.756 1.00 86.38 282 LEU A N 1
ATOM 2266 C CA . LEU A 1 282 ? 12.836 -15.327 -2.395 1.00 86.38 282 LEU A CA 1
ATOM 2267 C C . LEU A 1 282 ? 13.731 -15.875 -1.271 1.00 86.38 282 LEU A C 1
ATOM 2269 O O . LEU A 1 282 ? 13.253 -16.593 -0.396 1.00 86.38 282 LEU A O 1
ATOM 2273 N N . PRO A 1 283 ? 15.022 -15.493 -1.220 1.00 89.25 283 PRO A N 1
ATOM 2274 C CA . PRO A 1 283 ? 15.855 -15.810 -0.067 1.00 89.25 283 PRO A CA 1
ATOM 2275 C C . PRO A 1 283 ? 15.347 -15.053 1.181 1.00 89.25 283 PRO A C 1
ATOM 2277 O O . PRO A 1 283 ? 14.982 -13.876 1.059 1.00 89.25 283 PRO A O 1
ATOM 2280 N N . PRO A 1 284 ? 15.377 -15.655 2.389 1.00 89.44 284 PRO A N 1
ATOM 2281 C CA . PRO A 1 284 ? 14.809 -15.050 3.601 1.00 89.44 284 PRO A CA 1
ATOM 2282 C C . PRO A 1 284 ? 15.332 -13.639 3.910 1.00 89.44 284 PRO A C 1
ATOM 2284 O O . PRO A 1 284 ? 14.571 -12.763 4.316 1.00 89.44 284 PRO A O 1
ATOM 2287 N N . SER A 1 285 ? 16.612 -13.376 3.631 1.00 88.38 285 SER A N 1
ATOM 2288 C CA . SER A 1 285 ? 17.228 -12.057 3.821 1.00 88.38 285 SER A CA 1
ATOM 2289 C C . SER A 1 285 ? 16.615 -10.958 2.941 1.00 88.38 285 SER A C 1
ATOM 2291 O O . SER A 1 285 ? 16.541 -9.808 3.370 1.00 88.38 285 SER A O 1
ATOM 2293 N N . GLU A 1 286 ? 16.127 -11.276 1.737 1.00 88.31 286 GLU A N 1
ATOM 2294 C CA . GLU A 1 286 ? 15.398 -10.321 0.890 1.00 88.31 286 GLU A CA 1
ATOM 2295 C C . GLU A 1 286 ? 13.956 -10.116 1.364 1.00 88.31 286 GLU A C 1
ATOM 2297 O O . GLU A 1 286 ? 13.443 -8.998 1.284 1.00 88.31 286 GLU A O 1
ATOM 2302 N N . VAL A 1 287 ? 13.310 -11.156 1.903 1.00 90.75 287 VAL A N 1
ATOM 2303 C CA . VAL A 1 287 ? 11.966 -11.049 2.494 1.00 90.75 287 VAL A CA 1
ATOM 2304 C C . VAL A 1 287 ? 11.991 -10.094 3.693 1.00 90.75 287 VAL A C 1
ATOM 2306 O O . VAL A 1 287 ? 11.195 -9.155 3.738 1.00 90.75 287 VAL A O 1
ATOM 2309 N N . THR A 1 288 ? 12.965 -10.235 4.599 1.00 90.88 288 THR A N 1
ATOM 2310 C CA . THR A 1 288 ? 13.141 -9.327 5.748 1.00 90.88 288 THR A CA 1
ATOM 2311 C C . THR A 1 288 ? 13.397 -7.881 5.311 1.00 90.88 288 THR A C 1
ATOM 2313 O O . THR A 1 288 ? 12.743 -6.965 5.814 1.00 90.88 288 THR A O 1
ATOM 2316 N N . LYS A 1 289 ? 14.269 -7.643 4.317 1.00 89.00 289 LYS A N 1
ATOM 2317 C CA . LYS A 1 289 ? 14.504 -6.290 3.766 1.00 89.00 289 LYS A CA 1
ATOM 2318 C C . LYS A 1 289 ? 13.237 -5.674 3.164 1.00 89.00 289 LYS A C 1
ATOM 2320 O O . LYS A 1 289 ? 12.989 -4.481 3.345 1.00 89.00 289 LYS A O 1
ATOM 2325 N N . ARG A 1 290 ? 12.423 -6.464 2.452 1.00 91.00 290 ARG A N 1
ATOM 2326 C CA . ARG A 1 290 ? 11.143 -6.011 1.875 1.00 91.00 290 ARG A CA 1
ATOM 2327 C C . ARG A 1 290 ? 10.134 -5.659 2.970 1.00 91.00 290 ARG A C 1
ATOM 2329 O O . ARG A 1 290 ? 9.530 -4.589 2.898 1.00 91.00 290 ARG A O 1
ATOM 2336 N N . ALA A 1 291 ? 10.019 -6.486 4.010 1.00 91.81 291 ALA A N 1
ATOM 2337 C CA . ALA A 1 291 ? 9.172 -6.214 5.171 1.00 91.81 291 ALA A CA 1
ATOM 2338 C C . ALA A 1 291 ? 9.602 -4.934 5.919 1.00 91.81 291 ALA A C 1
ATOM 2340 O O . ALA A 1 291 ? 8.761 -4.083 6.210 1.00 91.81 291 ALA A O 1
ATOM 2341 N N . ALA A 1 292 ? 10.907 -4.741 6.144 1.00 91.00 292 ALA A N 1
ATOM 2342 C CA . ALA A 1 292 ? 11.460 -3.532 6.761 1.00 91.00 292 ALA A CA 1
ATOM 2343 C C . ALA A 1 292 ? 11.246 -2.269 5.901 1.00 91.00 292 ALA A C 1
ATOM 2345 O O . ALA A 1 292 ? 10.889 -1.209 6.414 1.00 91.00 292 ALA A O 1
ATOM 2346 N N . SER A 1 293 ? 11.392 -2.373 4.574 1.00 89.94 293 SER A N 1
ATOM 2347 C CA . SER A 1 293 ? 11.078 -1.276 3.645 1.00 89.94 293 SER A CA 1
ATOM 2348 C C . SER A 1 293 ? 9.597 -0.883 3.707 1.00 89.94 293 SER A C 1
ATOM 2350 O O . SER A 1 293 ? 9.267 0.306 3.718 1.00 89.94 293 SER A O 1
ATOM 2352 N N . PHE A 1 294 ? 8.698 -1.869 3.790 1.00 93.19 294 PHE A N 1
ATOM 2353 C CA . PHE A 1 294 ? 7.262 -1.638 3.927 1.00 93.19 294 PHE A CA 1
ATOM 2354 C C . PHE A 1 294 ? 6.903 -0.983 5.270 1.00 93.19 294 PHE A C 1
ATOM 2356 O O . PHE A 1 294 ? 6.169 0.008 5.279 1.00 93.19 294 PHE A O 1
ATOM 2363 N N . SER A 1 295 ? 7.443 -1.467 6.396 1.00 93.25 295 SER A N 1
ATOM 2364 C CA . SER A 1 295 ? 7.164 -0.887 7.719 1.00 93.25 295 SER A CA 1
ATOM 2365 C C . SER A 1 295 ? 7.711 0.539 7.847 1.00 93.25 295 SER A C 1
ATOM 2367 O O . SER A 1 295 ? 6.986 1.433 8.289 1.00 93.25 295 SER A O 1
ATOM 2369 N N . ALA A 1 296 ? 8.922 0.807 7.348 1.00 91.94 296 ALA A N 1
ATOM 2370 C CA . ALA A 1 296 ? 9.478 2.158 7.267 1.00 91.94 296 ALA A CA 1
ATOM 2371 C C . ALA A 1 296 ? 8.585 3.100 6.433 1.00 91.94 296 ALA A C 1
ATOM 2373 O O . ALA A 1 296 ? 8.328 4.235 6.842 1.00 91.94 296 ALA A O 1
ATOM 2374 N N . ARG A 1 297 ? 8.048 2.621 5.300 1.00 91.75 297 ARG A N 1
ATOM 2375 C CA . ARG A 1 297 ? 7.125 3.375 4.432 1.00 91.75 297 ARG A CA 1
ATOM 2376 C C . ARG A 1 297 ? 5.761 3.626 5.099 1.00 91.75 297 ARG A C 1
ATOM 2378 O O . ARG A 1 297 ? 5.268 4.752 5.014 1.00 91.75 297 ARG A O 1
ATOM 2385 N N . LYS A 1 298 ? 5.191 2.643 5.817 1.00 93.75 298 LYS A N 1
ATOM 2386 C CA . LYS A 1 298 ? 3.970 2.799 6.646 1.00 93.75 298 LYS A CA 1
ATOM 2387 C C . LYS A 1 298 ? 4.188 3.865 7.725 1.00 93.75 298 LYS A C 1
ATOM 2389 O O . LYS A 1 298 ? 3.412 4.815 7.814 1.00 93.75 298 LYS A O 1
ATOM 2394 N N . ASN A 1 299 ? 5.291 3.770 8.466 1.00 93.88 299 ASN A N 1
ATOM 2395 C CA . ASN A 1 299 ? 5.640 4.701 9.541 1.00 93.88 299 ASN A CA 1
ATOM 2396 C C . ASN A 1 299 ? 5.873 6.130 9.028 1.00 93.88 299 ASN A C 1
ATOM 2398 O O . ASN A 1 299 ? 5.425 7.092 9.649 1.00 93.88 299 ASN A O 1
ATOM 2402 N N . LEU A 1 300 ? 6.527 6.290 7.875 1.00 92.25 300 LEU A N 1
ATOM 2403 C CA . LEU A 1 300 ? 6.752 7.598 7.258 1.00 92.25 300 LEU A CA 1
ATOM 2404 C C . LEU A 1 300 ? 5.434 8.268 6.821 1.00 92.25 300 LEU A C 1
ATOM 2406 O O . LEU A 1 300 ? 5.268 9.475 7.010 1.00 92.25 300 LEU A O 1
ATOM 2410 N N . LEU A 1 301 ? 4.490 7.492 6.274 1.00 92.88 301 LEU A N 1
ATOM 2411 C CA . LEU A 1 301 ? 3.164 7.973 5.868 1.00 92.88 301 LEU A CA 1
ATOM 2412 C C . LEU A 1 301 ? 2.266 8.313 7.071 1.00 92.88 301 LEU A C 1
ATOM 2414 O O . LEU A 1 301 ? 1.476 9.256 6.991 1.00 92.88 301 LEU A O 1
ATOM 2418 N N . ALA A 1 302 ? 2.404 7.583 8.182 1.00 92.25 302 ALA A N 1
ATOM 2419 C CA . ALA A 1 302 ? 1.720 7.881 9.440 1.00 92.25 302 ALA A CA 1
ATOM 2420 C C . ALA A 1 302 ? 2.247 9.175 10.088 1.00 92.25 302 ALA A C 1
ATOM 2422 O O . ALA A 1 302 ? 1.457 10.036 10.463 1.00 92.25 302 ALA A O 1
ATOM 2423 N N . LYS A 1 303 ? 3.576 9.356 10.150 1.00 93.88 303 LYS A N 1
ATOM 2424 C CA . LYS A 1 303 ? 4.214 10.552 10.734 1.00 93.88 303 LYS A CA 1
ATOM 2425 C C . LYS A 1 303 ? 3.894 11.847 9.980 1.00 93.88 303 LYS A C 1
ATOM 2427 O O . LYS A 1 303 ? 3.764 12.895 10.602 1.00 93.88 303 LYS A O 1
ATOM 2432 N N . ASN A 1 304 ? 3.790 11.798 8.649 1.00 92.81 304 ASN A N 1
ATOM 2433 C CA . ASN A 1 304 ? 3.682 12.995 7.812 1.00 92.81 304 ASN A CA 1
ATOM 2434 C C . ASN A 1 304 ? 2.341 13.068 7.050 1.00 92.81 304 ASN A C 1
ATOM 2436 O O . ASN A 1 304 ? 2.208 12.432 5.998 1.00 92.81 304 ASN A O 1
ATOM 2440 N N . PRO A 1 305 ? 1.375 13.915 7.465 1.00 91.25 305 PRO A N 1
ATOM 2441 C CA . PRO A 1 305 ? 0.078 14.034 6.784 1.00 91.25 305 PRO A CA 1
ATOM 2442 C C . PRO A 1 305 ? 0.192 14.619 5.366 1.00 91.25 305 PRO A C 1
ATOM 2444 O O . PRO A 1 305 ? -0.641 14.340 4.507 1.00 91.25 305 PRO A O 1
ATOM 2447 N N . ASN A 1 306 ? 1.259 15.380 5.089 1.00 91.81 306 ASN A N 1
ATOM 2448 C CA . ASN A 1 306 ? 1.562 15.933 3.764 1.00 91.81 306 ASN A CA 1
ATOM 2449 C C . ASN A 1 306 ? 2.073 14.892 2.750 1.00 91.81 306 ASN A C 1
ATOM 2451 O O . ASN A 1 306 ? 2.237 15.229 1.573 1.00 91.81 306 ASN A O 1
ATOM 2455 N N . LEU A 1 307 ? 2.357 13.658 3.184 1.00 93.69 307 LEU A N 1
ATOM 2456 C CA . LEU A 1 307 ? 2.721 12.567 2.285 1.00 93.69 307 LEU A CA 1
ATOM 2457 C C . LEU A 1 307 ? 1.478 11.840 1.767 1.00 93.69 307 LEU A C 1
ATOM 2459 O O . LEU A 1 307 ? 0.548 11.527 2.520 1.00 93.69 307 LEU A O 1
ATOM 2463 N N . PHE A 1 308 ? 1.512 11.544 0.472 1.00 94.88 308 PHE A N 1
ATOM 2464 C CA . PHE A 1 308 ? 0.533 10.744 -0.254 1.00 94.88 308 PHE A CA 1
ATOM 2465 C C . PHE A 1 308 ? 1.252 9.735 -1.158 1.00 94.88 308 PHE A C 1
ATOM 2467 O O . PHE A 1 308 ? 2.454 9.856 -1.411 1.00 94.88 308 PHE A O 1
ATOM 2474 N N . ILE A 1 309 ? 0.519 8.737 -1.644 1.00 95.38 309 ILE A N 1
ATOM 2475 C CA . ILE A 1 309 ? 1.028 7.743 -2.590 1.00 95.38 309 ILE A CA 1
ATOM 2476 C C . ILE A 1 309 ? 0.604 8.139 -4.009 1.00 95.38 309 ILE A C 1
ATOM 2478 O O . ILE A 1 309 ? -0.566 8.427 -4.271 1.00 95.38 309 ILE A O 1
ATOM 2482 N N . SER A 1 310 ? 1.555 8.181 -4.939 1.00 94.00 310 SER A N 1
ATOM 2483 C CA . SER A 1 310 ? 1.318 8.589 -6.324 1.00 94.00 310 SER A CA 1
ATOM 2484 C C . SER A 1 310 ? 0.638 7.471 -7.118 1.00 94.00 310 SER A C 1
ATOM 2486 O O . SER A 1 310 ? 1.230 6.414 -7.309 1.00 94.00 310 SER A O 1
ATOM 2488 N N . LYS A 1 311 ? -0.550 7.717 -7.692 1.00 93.00 311 LYS A N 1
ATOM 2489 C CA . LYS A 1 311 ? -1.231 6.736 -8.566 1.00 93.00 311 LYS A CA 1
ATOM 2490 C C . LYS A 1 311 ? -0.426 6.343 -9.814 1.00 93.00 311 LYS A C 1
ATOM 2492 O O . LYS A 1 311 ? -0.565 5.231 -10.312 1.00 93.00 311 LYS A O 1
ATOM 2497 N N . THR A 1 312 ? 0.380 7.250 -10.364 1.00 93.88 312 THR A N 1
ATOM 2498 C CA . THR A 1 312 ? 1.016 7.069 -11.684 1.00 93.88 312 THR A CA 1
ATOM 2499 C C . THR A 1 312 ? 2.536 6.934 -11.647 1.00 93.88 312 THR A C 1
ATOM 2501 O O . THR A 1 312 ? 3.137 6.623 -12.675 1.00 93.88 312 THR A O 1
ATOM 2504 N N . ARG A 1 313 ? 3.175 7.169 -10.495 1.00 94.25 313 ARG A N 1
ATOM 2505 C CA . ARG A 1 313 ? 4.635 7.167 -10.356 1.00 94.25 313 ARG A CA 1
ATOM 2506 C C . ARG A 1 313 ? 5.081 5.985 -9.509 1.00 94.25 313 ARG A C 1
ATOM 2508 O O . ARG A 1 313 ? 4.769 5.917 -8.323 1.00 94.25 313 ARG A O 1
ATOM 2515 N N . LEU A 1 314 ? 5.839 5.083 -10.119 1.00 95.25 314 LEU A N 1
ATOM 2516 C CA . LEU A 1 314 ? 6.459 3.949 -9.443 1.00 95.25 314 LEU A CA 1
ATOM 2517 C C . LEU A 1 314 ? 7.869 4.318 -8.974 1.00 95.25 314 LEU A C 1
ATOM 2519 O O . LEU A 1 314 ? 8.579 5.065 -9.646 1.00 95.25 314 LEU A O 1
ATOM 2523 N N . SER A 1 315 ? 8.269 3.764 -7.838 1.00 93.12 315 SER A N 1
ATOM 2524 C CA . SER A 1 315 ? 9.633 3.713 -7.318 1.00 93.12 315 SER A CA 1
ATOM 2525 C C . SER A 1 315 ? 10.221 2.348 -7.680 1.00 93.12 315 SER A C 1
ATOM 2527 O O . SER A 1 315 ? 9.603 1.323 -7.394 1.00 93.12 315 SER A O 1
ATOM 2529 N N . MET A 1 316 ? 11.383 2.324 -8.333 1.00 91.69 316 MET A N 1
ATOM 2530 C CA . MET A 1 316 ? 12.066 1.097 -8.751 1.00 91.69 316 MET A CA 1
ATOM 2531 C C . MET A 1 316 ? 13.384 0.960 -7.992 1.00 91.69 316 MET A C 1
ATOM 2533 O O . MET A 1 316 ? 14.295 1.772 -8.150 1.00 91.69 316 MET A O 1
ATOM 2537 N N . ARG A 1 317 ? 13.496 -0.089 -7.176 1.00 89.12 317 ARG A N 1
ATOM 2538 C CA . ARG A 1 317 ? 14.689 -0.412 -6.382 1.00 89.12 317 ARG A CA 1
ATOM 2539 C C . ARG A 1 317 ? 15.316 -1.727 -6.857 1.00 89.12 317 ARG A C 1
ATOM 2541 O O . ARG A 1 317 ? 14.675 -2.515 -7.552 1.00 89.12 317 ARG A O 1
ATOM 2548 N N . ASN A 1 318 ? 16.572 -1.951 -6.461 1.00 87.75 318 ASN A N 1
ATOM 2549 C CA . ASN A 1 318 ? 17.420 -3.067 -6.910 1.00 87.75 318 ASN A CA 1
ATOM 2550 C C . ASN A 1 318 ? 17.717 -3.065 -8.430 1.00 87.75 318 ASN A C 1
ATOM 2552 O O . ASN A 1 318 ? 17.845 -4.112 -9.059 1.00 87.75 318 ASN A O 1
ATOM 2556 N N . LEU A 1 319 ? 17.813 -1.874 -9.033 1.00 88.12 319 LEU A N 1
ATOM 2557 C CA . LEU A 1 319 ? 18.239 -1.703 -10.425 1.00 88.12 319 LEU A CA 1
ATOM 2558 C C . LEU A 1 319 ? 19.753 -1.969 -10.566 1.00 88.12 319 LEU A C 1
ATOM 2560 O O . LEU A 1 319 ? 20.534 -1.419 -9.786 1.00 88.12 319 LEU A O 1
ATOM 2564 N N . PRO A 1 320 ? 20.203 -2.757 -11.562 1.00 86.25 320 PRO A N 1
ATOM 2565 C CA . PRO A 1 320 ? 21.623 -2.860 -11.890 1.00 86.25 320 PRO A CA 1
ATOM 2566 C C . PRO A 1 320 ? 22.208 -1.518 -12.358 1.00 86.25 320 PRO A C 1
ATOM 2568 O O . PRO A 1 320 ? 21.557 -0.773 -13.085 1.00 86.25 320 PRO A O 1
ATOM 2571 N N . LEU A 1 321 ? 23.473 -1.257 -12.012 1.00 85.69 321 LEU A N 1
ATOM 2572 C CA . LEU A 1 321 ? 24.215 -0.035 -12.373 1.00 85.69 321 LEU A CA 1
ATOM 2573 C C . LEU A 1 321 ? 24.311 0.212 -13.893 1.00 85.69 321 LEU A C 1
ATOM 2575 O O . LEU A 1 321 ? 24.473 1.345 -14.325 1.00 85.69 321 LEU A O 1
ATOM 2579 N N . SER A 1 322 ? 24.175 -0.835 -14.708 1.00 85.25 322 SER A N 1
ATOM 2580 C CA . SER A 1 322 ? 24.240 -0.802 -16.175 1.00 85.25 322 SER A CA 1
ATOM 2581 C C . SER A 1 322 ? 22.894 -0.492 -16.860 1.00 85.25 322 SER A C 1
ATOM 2583 O O . SER A 1 322 ? 22.645 -0.961 -17.976 1.00 85.25 322 SER A O 1
ATOM 2585 N N . VAL A 1 323 ? 21.953 0.164 -16.172 1.00 86.88 323 VAL A N 1
ATOM 2586 C CA . VAL A 1 323 ? 20.576 0.371 -16.657 1.00 86.88 323 VAL A CA 1
ATOM 2587 C C . VAL A 1 323 ? 20.254 1.860 -16.796 1.00 86.88 323 VAL A C 1
ATOM 2589 O O . VAL A 1 323 ? 19.909 2.537 -15.832 1.00 86.88 323 VAL A O 1
ATOM 2592 N N . ASP A 1 324 ? 20.300 2.342 -18.039 1.00 89.31 324 ASP A N 1
ATOM 2593 C CA . ASP A 1 324 ? 19.985 3.729 -18.399 1.00 89.31 324 ASP A CA 1
ATOM 2594 C C . ASP A 1 324 ? 18.483 4.056 -18.368 1.00 89.31 324 ASP A C 1
ATOM 2596 O O . ASP A 1 324 ? 17.628 3.190 -18.579 1.00 89.31 324 ASP A O 1
ATOM 2600 N N . GLU A 1 325 ? 18.149 5.351 -18.281 1.00 88.75 325 GLU A N 1
ATOM 2601 C CA . GLU A 1 325 ? 16.764 5.853 -18.365 1.00 88.75 325 GLU A CA 1
ATOM 2602 C C . GLU A 1 325 ? 16.015 5.342 -19.612 1.00 88.75 325 GLU A C 1
ATOM 2604 O O . GLU A 1 325 ? 14.838 4.983 -19.527 1.00 88.75 325 GLU A O 1
ATOM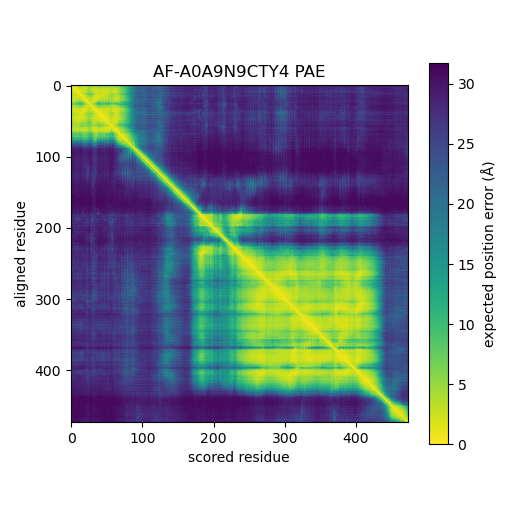 2609 N N . LYS A 1 326 ? 16.683 5.262 -20.774 1.00 90.25 326 LYS A N 1
ATOM 2610 C CA . LYS A 1 326 ? 16.077 4.724 -22.009 1.00 90.25 326 LYS A CA 1
ATOM 2611 C C . LYS A 1 326 ? 15.644 3.263 -21.830 1.00 90.25 326 LYS A C 1
ATOM 2613 O O . LYS A 1 326 ? 14.551 2.889 -22.253 1.00 90.25 326 LYS A O 1
ATOM 2618 N N . LYS A 1 327 ? 16.470 2.451 -21.160 1.00 90.25 327 LYS A N 1
ATOM 2619 C CA . LYS A 1 327 ? 16.199 1.035 -20.882 1.00 90.25 327 LYS A CA 1
ATOM 2620 C C . LYS A 1 327 ? 15.055 0.876 -19.876 1.00 90.25 327 LYS A C 1
ATOM 2622 O O . LYS A 1 327 ? 14.180 0.048 -20.107 1.00 90.25 327 LYS A O 1
ATOM 2627 N N . ILE A 1 328 ? 14.991 1.720 -18.841 1.00 91.19 328 ILE A N 1
ATOM 2628 C CA . ILE A 1 328 ? 13.878 1.749 -17.869 1.00 91.19 328 ILE A CA 1
ATOM 2629 C C . ILE A 1 328 ? 12.559 2.129 -18.564 1.00 91.19 328 ILE A C 1
ATOM 2631 O O . ILE A 1 328 ? 11.553 1.442 -18.387 1.00 91.19 328 ILE A O 1
ATOM 2635 N N . LYS A 1 329 ? 12.547 3.164 -19.417 1.00 91.75 329 LYS A N 1
ATOM 2636 C CA . LYS A 1 329 ? 11.345 3.550 -20.184 1.00 91.75 329 LYS A CA 1
ATOM 2637 C C . LYS A 1 329 ? 10.872 2.444 -21.133 1.00 91.75 329 LYS A C 1
ATOM 2639 O O . LYS A 1 329 ? 9.668 2.217 -21.236 1.00 91.75 329 LYS A O 1
ATOM 2644 N N . ASN A 1 330 ? 11.787 1.734 -21.795 1.00 92.50 330 ASN A N 1
ATOM 2645 C CA . ASN A 1 330 ? 11.430 0.605 -22.660 1.00 92.50 330 ASN A CA 1
ATOM 2646 C C . ASN A 1 330 ? 10.894 -0.589 -21.853 1.00 92.50 330 ASN A C 1
ATOM 2648 O O . ASN A 1 330 ? 9.847 -1.130 -22.203 1.00 92.50 330 ASN A O 1
ATOM 2652 N N . LEU A 1 331 ? 11.527 -0.930 -20.726 1.00 92.44 331 LEU A N 1
ATOM 2653 C CA . LEU A 1 331 ? 11.052 -1.954 -19.787 1.00 92.44 331 LEU A CA 1
ATOM 2654 C C . LEU A 1 331 ? 9.639 -1.639 -19.248 1.00 92.44 331 LEU A C 1
ATOM 2656 O O . LEU A 1 331 ? 8.793 -2.527 -19.135 1.00 92.44 331 LEU A O 1
ATOM 2660 N N . GLY A 1 332 ? 9.345 -0.364 -18.985 1.00 92.94 332 GLY A N 1
ATOM 2661 C CA . GLY A 1 332 ? 8.017 0.113 -18.590 1.00 92.94 332 GLY A CA 1
ATOM 2662 C C . GLY A 1 332 ? 6.927 -0.044 -19.659 1.00 92.94 332 GLY A C 1
ATOM 2663 O O . GLY A 1 332 ? 5.758 -0.191 -19.317 1.00 92.94 332 GLY A O 1
ATOM 2664 N N . LYS A 1 333 ? 7.287 -0.039 -20.949 1.00 93.81 333 LYS A N 1
ATOM 2665 C CA . LYS A 1 333 ? 6.351 -0.325 -22.053 1.00 93.81 333 LYS A CA 1
ATOM 2666 C C . LYS A 1 333 ? 6.180 -1.829 -22.265 1.00 93.81 333 LYS A C 1
ATOM 2668 O O . LYS A 1 333 ? 5.056 -2.311 -22.386 1.00 93.81 333 LYS A O 1
ATOM 2673 N N . GLU A 1 334 ? 7.293 -2.559 -22.272 1.00 93.88 334 GLU A N 1
ATOM 2674 C CA . GLU A 1 334 ? 7.330 -4.007 -22.493 1.00 93.88 334 GLU A CA 1
ATOM 2675 C C . GLU A 1 334 ? 6.595 -4.776 -21.386 1.00 93.88 334 GLU A C 1
ATOM 2677 O O . GLU A 1 334 ? 5.848 -5.705 -21.675 1.00 93.88 334 GLU A O 1
ATOM 2682 N N . SER A 1 335 ? 6.715 -4.348 -20.125 1.00 94.00 335 SER A N 1
ATOM 2683 C CA . SER A 1 335 ? 5.982 -4.954 -19.001 1.00 94.00 335 SER A CA 1
ATOM 2684 C C . SER A 1 335 ? 4.464 -4.924 -19.173 1.00 94.00 335 SER A C 1
ATOM 2686 O O . SER A 1 335 ? 3.809 -5.920 -18.892 1.00 94.00 335 SER A O 1
ATOM 2688 N N . ILE A 1 336 ? 3.891 -3.834 -19.693 1.00 93.44 336 ILE A N 1
ATOM 2689 C CA . ILE A 1 336 ? 2.442 -3.739 -19.943 1.00 93.44 336 ILE A CA 1
ATOM 2690 C C . ILE A 1 336 ? 2.023 -4.646 -21.106 1.00 93.44 336 ILE A C 1
ATOM 2692 O O . ILE A 1 336 ? 0.956 -5.259 -21.053 1.00 93.44 336 ILE A O 1
ATOM 2696 N N . LYS A 1 337 ? 2.861 -4.768 -22.144 1.00 93.62 337 LYS A N 1
ATOM 2697 C CA . LYS A 1 337 ? 2.626 -5.702 -23.253 1.00 93.62 337 LYS A CA 1
ATOM 2698 C C . LYS A 1 337 ? 2.630 -7.150 -22.749 1.00 93.62 337 LYS A C 1
ATOM 2700 O O . LYS A 1 337 ? 1.653 -7.865 -22.960 1.00 93.62 337 LYS A O 1
ATOM 2705 N N . ARG A 1 338 ? 3.668 -7.550 -22.010 1.00 93.81 338 ARG A N 1
ATOM 2706 C CA . ARG A 1 338 ? 3.788 -8.899 -21.436 1.00 93.81 338 ARG A CA 1
ATOM 2707 C C . ARG A 1 338 ? 2.704 -9.201 -20.407 1.00 93.81 338 ARG A C 1
ATOM 2709 O O . ARG A 1 338 ? 2.140 -10.285 -20.447 1.00 93.81 338 ARG A O 1
ATOM 2716 N N . PHE A 1 339 ? 2.321 -8.236 -19.572 1.00 94.38 339 PHE A N 1
ATOM 2717 C CA . PHE A 1 339 ? 1.170 -8.371 -18.677 1.00 94.38 339 PHE A CA 1
ATOM 2718 C C . PHE A 1 339 ? -0.115 -8.696 -19.460 1.00 94.38 339 PHE A C 1
ATOM 2720 O O . PHE A 1 339 ? -0.816 -9.649 -19.124 1.00 94.38 339 PHE A O 1
ATOM 2727 N N . LYS A 1 340 ? -0.398 -7.964 -20.552 1.00 93.06 340 LYS A N 1
ATOM 2728 C CA . LYS A 1 340 ? -1.546 -8.243 -21.438 1.00 93.06 340 LYS A CA 1
ATOM 2729 C C . LYS A 1 340 ? -1.470 -9.647 -22.064 1.00 93.06 340 LYS A C 1
ATOM 2731 O O . LYS A 1 340 ? -2.508 -10.270 -22.268 1.00 93.06 340 LYS A O 1
ATOM 2736 N N . GLU A 1 341 ? -0.276 -10.163 -22.353 1.00 93.69 341 GLU A N 1
ATOM 2737 C CA . GLU A 1 341 ? -0.077 -11.532 -22.854 1.00 93.69 341 GLU A CA 1
ATOM 2738 C C . GLU A 1 341 ? -0.241 -12.608 -21.765 1.00 93.69 341 GLU A C 1
ATOM 2740 O O . GLU A 1 341 ? -0.817 -13.659 -22.035 1.00 93.69 341 GLU A O 1
ATOM 2745 N N . GLU A 1 342 ? 0.229 -12.371 -20.540 1.00 92.75 342 GLU A N 1
ATOM 2746 C CA . GLU A 1 342 ? 0.108 -13.313 -19.419 1.00 92.75 342 GLU A CA 1
ATOM 2747 C C . GLU A 1 342 ? -1.324 -13.429 -18.894 1.00 92.75 342 GLU A C 1
ATOM 2749 O O . GLU A 1 342 ? -1.760 -14.537 -18.582 1.00 92.75 342 GLU A O 1
ATOM 2754 N N . VAL A 1 343 ? -2.073 -12.323 -18.872 1.00 93.81 343 VAL A N 1
ATOM 2755 C CA . VAL A 1 343 ? -3.515 -12.321 -18.580 1.00 93.81 343 VAL A CA 1
ATOM 2756 C C . VAL A 1 343 ? -4.283 -13.116 -19.640 1.00 93.81 343 VAL A C 1
ATOM 2758 O O . VAL A 1 343 ? -5.077 -13.982 -19.290 1.00 93.81 343 VAL A O 1
ATOM 2761 N N . LYS A 1 344 ? -3.990 -12.919 -20.937 1.00 93.56 344 LYS A N 1
ATOM 2762 C CA . LYS A 1 344 ? -4.580 -13.733 -22.022 1.00 93.56 344 LYS A CA 1
ATOM 2763 C C . LYS A 1 344 ? -4.255 -15.226 -21.904 1.00 93.56 344 LYS A C 1
ATOM 2765 O O . LYS A 1 344 ? -5.052 -16.051 -22.332 1.00 93.56 344 LYS A O 1
ATOM 2770 N N . LYS A 1 345 ? -3.094 -15.572 -21.339 1.00 94.44 345 LYS A N 1
ATOM 2771 C CA . LYS A 1 345 ? -2.662 -16.955 -21.066 1.00 94.44 345 LYS A CA 1
ATOM 2772 C C . LYS A 1 345 ? -3.174 -17.497 -19.720 1.00 94.44 345 LYS A C 1
ATOM 2774 O O . LYS A 1 345 ? -2.785 -18.598 -19.346 1.00 94.44 345 LYS A O 1
ATOM 2779 N N . GLY A 1 346 ? -3.968 -16.732 -18.964 1.00 91.81 346 GLY A N 1
ATOM 2780 C CA . GLY A 1 346 ? -4.480 -17.126 -17.646 1.00 91.81 346 GLY A CA 1
ATOM 2781 C C . GLY A 1 346 ? -3.421 -17.243 -16.539 1.00 91.81 346 GLY A C 1
ATOM 2782 O O . GLY A 1 346 ? -3.730 -17.733 -15.459 1.00 91.81 346 GLY A O 1
ATOM 2783 N N . LYS A 1 347 ? -2.176 -16.795 -16.769 1.00 89.19 347 LYS A N 1
ATOM 2784 C CA . LYS A 1 347 ? -1.078 -16.895 -15.785 1.00 89.19 347 LYS A CA 1
ATOM 2785 C C . LYS A 1 347 ? -1.174 -15.871 -14.653 1.00 89.19 347 LYS A C 1
ATOM 2787 O O . LYS A 1 347 ? -0.584 -16.073 -13.596 1.00 89.19 347 LYS A O 1
ATOM 2792 N N . ARG A 1 348 ? -1.854 -14.746 -14.887 1.00 88.25 348 ARG A N 1
ATOM 2793 C CA . ARG A 1 348 ? -2.056 -13.668 -13.910 1.00 88.25 348 ARG A CA 1
ATOM 2794 C C . ARG A 1 348 ? -3.505 -13.209 -13.918 1.00 88.25 348 ARG A C 1
ATOM 2796 O O . ARG A 1 348 ? -4.152 -13.220 -14.963 1.00 88.25 348 ARG A O 1
ATOM 2803 N N . ALA A 1 349 ? -3.971 -12.742 -12.763 1.00 89.38 349 ALA A N 1
ATOM 2804 C CA . ALA A 1 349 ? -5.249 -12.055 -12.650 1.00 89.38 349 ALA A CA 1
ATOM 2805 C C . ALA A 1 349 ? -5.251 -10.752 -13.470 1.00 89.38 349 ALA A C 1
ATOM 2807 O O . ALA A 1 349 ? -4.278 -9.991 -13.467 1.00 89.38 349 ALA A O 1
ATOM 2808 N N . ASP A 1 350 ? -6.360 -10.503 -14.162 1.00 91.69 350 ASP A N 1
ATOM 2809 C CA . ASP A 1 350 ? -6.608 -9.267 -14.903 1.00 91.69 350 ASP A CA 1
ATOM 2810 C C . ASP A 1 350 ? -6.863 -8.083 -13.947 1.00 91.69 350 ASP A C 1
ATOM 2812 O O . ASP A 1 350 ? -7.135 -8.261 -12.757 1.00 91.69 350 ASP A O 1
ATOM 2816 N N . LEU A 1 351 ? -6.809 -6.855 -14.465 1.00 89.56 351 LEU A N 1
ATOM 2817 C CA . LEU A 1 351 ? -7.273 -5.683 -13.729 1.00 89.56 351 LEU A CA 1
ATOM 2818 C C . LEU A 1 351 ? -8.795 -5.733 -13.557 1.00 89.56 351 LEU A C 1
ATOM 2820 O O . LEU A 1 351 ? -9.544 -6.080 -14.476 1.00 89.56 351 LEU A O 1
ATOM 2824 N N . THR A 1 352 ? -9.254 -5.304 -12.386 1.00 89.12 352 THR A N 1
ATOM 2825 C CA . THR A 1 352 ? -10.679 -5.141 -12.086 1.00 89.12 352 THR A CA 1
ATOM 2826 C C . THR A 1 352 ? -11.329 -4.108 -13.014 1.00 89.12 352 THR A C 1
ATOM 2828 O O . THR A 1 352 ? -10.667 -3.215 -13.554 1.00 89.12 352 THR A O 1
ATOM 2831 N N . LYS A 1 353 ? -12.657 -4.191 -13.187 1.00 86.25 353 LYS A N 1
ATOM 2832 C CA . LYS A 1 353 ? -13.420 -3.252 -14.034 1.00 86.25 353 LYS A CA 1
ATOM 2833 C C . LYS A 1 353 ? -13.144 -1.786 -13.652 1.00 86.25 353 LYS A C 1
ATOM 2835 O O . LYS A 1 353 ? -12.927 -0.959 -14.530 1.00 86.25 353 LYS A O 1
ATOM 2840 N N . THR A 1 354 ? -13.069 -1.485 -12.355 1.00 85.12 354 THR A N 1
ATOM 2841 C CA . THR A 1 354 ? -12.774 -0.143 -11.823 1.00 85.12 354 THR A CA 1
ATOM 2842 C C . THR A 1 354 ? -11.341 0.319 -12.093 1.00 85.12 354 THR A C 1
ATOM 2844 O O . THR A 1 354 ? -11.144 1.480 -12.441 1.00 85.12 354 THR A O 1
ATOM 2847 N N . GLU A 1 355 ? -10.342 -0.563 -11.992 1.00 87.69 355 GLU A N 1
ATOM 2848 C CA . GLU A 1 355 ? -8.948 -0.242 -12.336 1.00 87.69 355 GLU A CA 1
ATOM 2849 C C . GLU A 1 355 ? -8.787 0.046 -13.842 1.00 87.69 355 GLU A C 1
ATOM 2851 O O . GLU A 1 355 ? -8.052 0.961 -14.217 1.00 87.69 355 GLU A O 1
ATOM 2856 N N . LYS A 1 356 ? -9.502 -0.681 -14.715 1.00 88.38 356 LYS A N 1
ATOM 2857 C CA . LYS A 1 356 ? -9.460 -0.469 -16.176 1.00 88.38 356 LYS A CA 1
ATOM 2858 C C . LYS A 1 356 ? -10.037 0.881 -16.608 1.00 88.38 356 LYS A C 1
ATOM 2860 O O . LYS A 1 356 ? -9.475 1.518 -17.502 1.00 88.38 356 LYS A O 1
ATOM 2865 N N . MET A 1 357 ? -11.095 1.348 -15.938 1.00 84.81 357 MET A N 1
ATOM 2866 C CA . MET A 1 357 ? -11.690 2.671 -16.182 1.00 84.81 357 MET A CA 1
ATOM 2867 C C . MET A 1 357 ? -10.683 3.820 -15.997 1.00 84.81 357 MET A C 1
ATOM 2869 O O . MET A 1 357 ? -10.822 4.857 -16.645 1.00 84.81 357 MET A O 1
ATOM 2873 N N . GLU A 1 358 ? -9.619 3.647 -15.199 1.00 80.75 358 GLU A N 1
ATOM 2874 C CA . GLU A 1 358 ? -8.506 4.605 -15.116 1.00 80.75 358 GLU A CA 1
ATOM 2875 C C . GLU A 1 358 ? -7.547 4.504 -16.331 1.00 80.75 358 GLU A C 1
ATOM 2877 O O . GLU A 1 358 ? -6.321 4.424 -16.196 1.00 80.75 358 GLU A O 1
ATOM 2882 N N . GLY A 1 359 ? -8.112 4.540 -17.545 1.00 80.38 359 GLY A N 1
ATOM 2883 C CA . GLY A 1 359 ? -7.418 4.839 -18.802 1.00 80.38 359 GLY A CA 1
ATOM 2884 C C . GLY A 1 359 ? -6.687 3.687 -19.497 1.00 80.38 359 GLY A C 1
ATOM 2885 O O . GLY A 1 359 ? -5.700 3.963 -20.179 1.00 80.38 359 GLY A O 1
ATOM 2886 N N . TRP A 1 360 ? -7.140 2.439 -19.343 1.00 87.44 360 TRP A N 1
ATOM 2887 C CA . TRP A 1 360 ? -6.479 1.242 -19.895 1.00 87.44 360 TRP A CA 1
ATOM 2888 C C . TRP A 1 360 ? -6.393 1.183 -21.431 1.00 87.44 360 TRP A C 1
ATOM 2890 O O . TRP A 1 360 ? -5.459 0.591 -21.981 1.00 87.44 360 TRP A O 1
ATOM 2900 N N . ASP A 1 361 ? -7.341 1.823 -22.117 1.00 83.81 361 ASP A N 1
ATOM 2901 C CA . ASP A 1 361 ? -7.432 1.841 -23.585 1.00 83.81 361 ASP A CA 1
ATOM 2902 C C . ASP A 1 361 ? -6.556 2.929 -24.228 1.00 83.81 361 ASP A C 1
ATOM 2904 O O . ASP A 1 361 ? -6.391 2.985 -25.446 1.00 83.81 361 ASP A O 1
ATOM 2908 N N . LYS A 1 362 ? -5.966 3.814 -23.414 1.00 86.69 362 LYS A N 1
ATOM 2909 C CA . LYS A 1 362 ? -5.073 4.875 -23.894 1.00 86.69 362 LYS A CA 1
ATOM 2910 C C . LYS A 1 362 ? -3.700 4.298 -24.247 1.00 86.69 362 LYS A C 1
ATOM 2912 O O . LYS A 1 362 ? -3.278 3.265 -23.737 1.00 86.69 362 LYS A O 1
ATOM 2917 N N . LEU A 1 363 ? -2.939 5.010 -25.074 1.00 84.56 363 LEU A N 1
ATOM 2918 C CA . LEU A 1 363 ? -1.559 4.621 -25.373 1.00 84.56 363 LEU A CA 1
ATOM 2919 C C . LEU A 1 363 ? -0.653 4.737 -24.133 1.00 84.56 363 LEU A C 1
ATOM 2921 O O . LEU A 1 363 ? -0.773 5.660 -23.321 1.00 84.56 363 LEU A O 1
ATOM 2925 N N . VAL A 1 364 ? 0.298 3.806 -24.008 1.00 87.00 364 VAL A N 1
ATOM 2926 C CA . VAL A 1 364 ? 1.285 3.787 -22.918 1.00 87.00 364 VAL A CA 1
ATOM 2927 C C . VAL A 1 364 ? 2.285 4.931 -23.103 1.00 87.00 364 VAL A C 1
ATOM 2929 O O . VAL A 1 364 ? 3.261 4.821 -23.849 1.00 87.00 364 VAL A O 1
ATOM 2932 N N . HIS A 1 365 ? 2.059 6.032 -22.388 1.00 85.75 365 HIS A N 1
ATOM 2933 C CA . HIS A 1 365 ? 2.956 7.184 -22.363 1.00 85.75 365 HIS A CA 1
ATOM 2934 C C . HIS A 1 365 ? 3.638 7.332 -20.994 1.00 85.75 365 HIS A C 1
ATOM 2936 O O . HIS A 1 365 ? 2.970 7.341 -19.953 1.00 85.75 365 HIS A O 1
ATOM 2942 N N . ILE A 1 366 ? 4.970 7.453 -21.015 1.00 83.75 366 ILE A N 1
ATOM 2943 C CA . ILE A 1 366 ? 5.864 7.489 -19.849 1.00 83.75 366 ILE A CA 1
ATOM 2944 C C . ILE A 1 366 ? 6.685 8.779 -19.905 1.00 83.75 366 ILE A C 1
ATOM 2946 O O . ILE A 1 366 ? 7.378 9.014 -20.895 1.00 83.75 366 ILE A O 1
ATOM 2950 N N . LYS A 1 367 ? 6.647 9.589 -18.843 1.00 79.50 367 LYS A N 1
ATOM 2951 C CA . LYS A 1 367 ? 7.297 10.909 -18.812 1.00 79.50 367 LYS A CA 1
ATOM 2952 C C . LYS A 1 367 ? 8.771 10.825 -18.399 1.00 79.50 367 LYS A C 1
ATOM 2954 O O . LYS A 1 367 ? 9.661 11.228 -19.150 1.00 79.50 367 LYS A O 1
ATOM 2959 N N . GLN A 1 368 ? 9.050 10.250 -17.229 1.00 73.12 368 GLN A N 1
ATOM 2960 C CA . GLN A 1 368 ? 10.390 10.185 -16.624 1.00 73.12 368 GLN A CA 1
ATOM 2961 C C . GLN A 1 368 ? 10.727 8.756 -16.165 1.00 73.12 368 GLN A C 1
ATOM 2963 O O . GLN A 1 368 ? 9.816 7.995 -15.838 1.00 73.12 368 GLN A O 1
ATOM 2968 N N . GLY A 1 369 ? 12.018 8.387 -16.194 1.00 68.50 369 GLY A N 1
ATOM 2969 C CA . GLY A 1 369 ? 12.469 7.000 -16.000 1.00 68.50 369 GLY A CA 1
ATOM 2970 C C . GLY A 1 369 ? 13.826 6.804 -15.305 1.00 68.50 369 GLY A C 1
ATOM 2971 O O . GLY A 1 369 ? 14.547 5.902 -15.706 1.00 68.50 369 GLY A O 1
ATOM 2972 N N . TYR A 1 370 ? 14.218 7.624 -14.321 1.00 72.69 370 TYR A N 1
ATOM 2973 C CA . TYR A 1 370 ? 15.472 7.432 -13.558 1.00 72.69 370 TYR A CA 1
ATOM 2974 C C . TYR A 1 370 ? 15.167 7.105 -12.092 1.00 72.69 370 TYR A C 1
ATOM 2976 O O . TYR A 1 370 ? 14.682 7.977 -11.370 1.00 72.69 370 TYR A O 1
ATOM 2984 N N . GLY A 1 371 ? 15.361 5.846 -11.672 1.00 81.38 371 GLY A N 1
ATOM 2985 C CA . GLY A 1 371 ? 14.984 5.310 -10.343 1.00 81.38 371 GLY A CA 1
ATOM 2986 C C . GLY A 1 371 ? 13.473 5.311 -10.037 1.00 81.38 371 GLY A C 1
ATOM 2987 O O . GLY A 1 371 ? 12.985 4.550 -9.208 1.00 81.38 371 GLY A O 1
ATOM 2988 N N . PHE A 1 372 ? 12.716 6.132 -10.757 1.00 91.56 372 PHE A N 1
ATOM 2989 C CA . PHE A 1 372 ? 11.273 6.265 -10.723 1.00 91.56 372 PHE A CA 1
ATOM 2990 C C . PHE A 1 372 ? 10.736 6.208 -12.146 1.00 91.56 372 PHE A C 1
ATOM 2992 O O . PHE A 1 372 ? 11.354 6.756 -13.060 1.00 91.56 372 PHE A O 1
ATOM 2999 N N . LEU A 1 373 ? 9.556 5.618 -12.307 1.00 93.69 373 LEU A N 1
ATOM 3000 C CA . LEU A 1 373 ? 8.880 5.454 -13.587 1.00 93.69 373 LEU A CA 1
ATOM 3001 C C . LEU A 1 373 ? 7.506 6.130 -13.519 1.00 93.69 373 LEU A C 1
ATOM 3003 O O . LEU A 1 373 ? 6.619 5.659 -12.810 1.00 93.69 373 LEU A O 1
ATOM 3007 N N . GLU A 1 374 ? 7.337 7.261 -14.210 1.00 93.50 374 GLU A N 1
ATOM 3008 C CA . GLU A 1 374 ? 6.069 8.009 -14.220 1.00 93.50 374 GLU A CA 1
ATOM 3009 C C . GLU A 1 374 ? 5.258 7.717 -15.488 1.00 93.50 374 GLU A C 1
ATOM 3011 O O . GLU A 1 374 ? 5.633 8.123 -16.592 1.00 93.50 374 GLU A O 1
ATOM 3016 N N . PHE A 1 375 ? 4.116 7.057 -15.312 1.00 94.38 375 PHE A N 1
ATOM 3017 C CA . PHE A 1 375 ? 3.113 6.823 -16.346 1.00 94.38 375 PHE A CA 1
ATOM 3018 C C . PHE A 1 375 ? 2.121 7.986 -16.458 1.00 94.38 375 PHE A C 1
ATOM 3020 O O . PHE A 1 375 ? 2.021 8.859 -15.598 1.00 94.38 375 PHE A O 1
ATOM 3027 N N . THR A 1 376 ? 1.329 7.976 -17.528 1.00 92.12 376 THR A N 1
ATOM 3028 C CA . THR A 1 376 ? 0.247 8.956 -17.734 1.00 92.12 376 THR A CA 1
ATOM 3029 C C . THR A 1 376 ? -1.102 8.487 -17.175 1.00 92.12 376 THR A C 1
ATOM 3031 O O . THR A 1 376 ? -1.973 9.313 -16.930 1.00 92.12 376 THR A O 1
ATOM 3034 N N . GLN A 1 377 ? -1.288 7.179 -16.965 1.00 93.75 377 GLN A N 1
ATOM 3035 C CA . GLN A 1 377 ? -2.524 6.569 -16.451 1.00 93.75 377 GLN A CA 1
ATOM 3036 C C . GLN A 1 377 ? -2.193 5.597 -15.308 1.00 93.75 377 GLN A C 1
ATOM 3038 O O . GLN A 1 377 ? -1.121 4.986 -15.318 1.00 93.75 377 GLN A O 1
ATOM 3043 N N . HIS A 1 378 ? -3.099 5.448 -14.338 1.00 93.56 378 HIS A N 1
ATOM 3044 C CA . HIS A 1 378 ? -2.904 4.571 -13.176 1.00 93.56 378 HIS A CA 1
ATOM 3045 C C . HIS A 1 378 ? -2.940 3.088 -13.555 1.00 93.56 378 HIS A C 1
ATOM 3047 O O . HIS A 1 378 ? -2.061 2.339 -13.142 1.00 93.56 378 HIS A O 1
ATOM 3053 N N . SER A 1 379 ? -3.889 2.684 -14.405 1.00 94.25 379 SER A N 1
ATOM 3054 C CA . SER A 1 379 ? -4.025 1.312 -14.922 1.00 94.25 379 SER A CA 1
ATOM 3055 C C . SER A 1 379 ? -2.714 0.760 -15.505 1.00 94.25 379 SER A C 1
ATOM 3057 O O . SER A 1 379 ? -2.294 -0.349 -15.180 1.00 94.25 379 SER A O 1
ATOM 3059 N N . HIS A 1 380 ? -2.004 1.573 -16.294 1.00 95.06 380 HIS A N 1
ATOM 3060 C CA . HIS A 1 380 ? -0.674 1.256 -16.819 1.00 95.06 380 HIS A CA 1
ATOM 3061 C C . HIS A 1 380 ? 0.390 1.104 -15.727 1.00 95.06 380 HIS A C 1
ATOM 3063 O O . HIS A 1 380 ? 1.159 0.146 -15.769 1.00 95.06 380 HIS A O 1
ATOM 3069 N N . ALA A 1 381 ? 0.423 2.008 -14.744 1.00 95.38 381 ALA A N 1
ATOM 3070 C CA . ALA A 1 381 ? 1.353 1.912 -13.620 1.00 95.38 381 ALA A CA 1
ATOM 3071 C C . ALA A 1 381 ? 1.098 0.653 -12.775 1.00 95.38 381 ALA A C 1
ATOM 3073 O O . ALA A 1 381 ? 2.043 -0.019 -12.373 1.00 95.38 381 ALA A O 1
ATOM 3074 N N . LEU A 1 382 ? -0.168 0.296 -12.554 1.00 94.81 382 LEU A N 1
ATOM 3075 C CA . LEU A 1 382 ? -0.562 -0.876 -11.779 1.00 94.81 382 LEU A CA 1
ATOM 3076 C C . LEU A 1 382 ? -0.237 -2.190 -12.505 1.00 94.81 382 LEU A C 1
ATOM 3078 O O . LEU A 1 382 ? 0.343 -3.089 -11.900 1.00 94.81 382 LEU A O 1
ATOM 3082 N N . ALA A 1 383 ? -0.520 -2.286 -13.808 1.00 94.69 383 ALA A N 1
ATOM 3083 C CA . ALA A 1 383 ? -0.120 -3.433 -14.628 1.00 94.69 383 ALA A CA 1
ATOM 3084 C C . ALA A 1 383 ? 1.410 -3.590 -14.693 1.00 94.69 383 ALA A C 1
ATOM 3086 O O . ALA A 1 383 ? 1.931 -4.694 -14.531 1.00 94.69 383 ALA A O 1
ATOM 3087 N N . ALA A 1 384 ? 2.142 -2.482 -14.868 1.00 95.31 384 ALA A N 1
ATOM 3088 C CA . ALA A 1 384 ? 3.601 -2.488 -14.838 1.00 95.31 384 ALA A CA 1
ATOM 3089 C C . ALA A 1 384 ? 4.140 -2.927 -13.467 1.00 95.31 384 ALA A C 1
ATOM 3091 O O . ALA A 1 384 ? 5.030 -3.769 -13.419 1.00 95.31 384 ALA A O 1
ATOM 3092 N N . LEU A 1 385 ? 3.584 -2.434 -12.354 1.00 95.06 385 LEU A N 1
ATOM 3093 C CA . LEU A 1 385 ? 3.968 -2.864 -11.005 1.00 95.06 385 LEU A CA 1
ATOM 3094 C C . LEU A 1 385 ? 3.717 -4.364 -10.800 1.00 95.06 385 LEU A C 1
ATOM 3096 O O . LEU A 1 385 ? 4.639 -5.077 -10.404 1.00 95.06 385 LEU A O 1
ATOM 3100 N N . ARG A 1 386 ? 2.511 -4.854 -11.125 1.00 93.56 386 ARG A N 1
ATOM 3101 C CA . ARG A 1 386 ? 2.130 -6.271 -10.968 1.00 93.56 386 ARG A CA 1
ATOM 3102 C C . ARG A 1 386 ? 2.988 -7.214 -11.825 1.00 93.56 386 ARG A C 1
ATOM 3104 O O . ARG A 1 386 ? 3.205 -8.348 -11.411 1.00 93.56 386 ARG A O 1
ATOM 3111 N N . TYR A 1 387 ? 3.499 -6.768 -12.978 1.00 93.81 387 TYR A N 1
ATOM 3112 C CA . TYR A 1 387 ? 4.415 -7.558 -13.816 1.00 93.81 387 TYR A CA 1
ATOM 3113 C C . TYR A 1 387 ? 5.894 -7.451 -13.406 1.00 93.81 387 TYR A C 1
ATOM 3115 O O . TYR A 1 387 ? 6.616 -8.446 -13.459 1.00 93.81 387 TYR A O 1
ATOM 3123 N N . LEU A 1 388 ? 6.377 -6.249 -13.065 1.00 93.50 388 LEU A N 1
ATOM 3124 C CA . LEU A 1 388 ? 7.801 -5.985 -12.814 1.00 93.50 388 LEU A CA 1
ATOM 3125 C C . LEU A 1 388 ? 8.260 -6.443 -11.424 1.00 93.50 388 LEU A C 1
ATOM 3127 O O . LEU A 1 388 ? 9.424 -6.806 -11.252 1.00 93.50 388 LEU A O 1
ATOM 3131 N N . ASN A 1 389 ? 7.379 -6.385 -10.423 1.00 92.31 389 ASN A N 1
ATOM 3132 C CA . ASN A 1 389 ? 7.734 -6.712 -9.047 1.00 92.31 389 ASN A CA 1
ATOM 3133 C C . ASN A 1 389 ? 8.011 -8.214 -8.876 1.00 92.31 389 ASN A C 1
ATOM 3135 O O . ASN A 1 389 ? 7.263 -9.045 -9.382 1.00 92.31 389 ASN A O 1
ATOM 3139 N N . ASN A 1 390 ? 9.078 -8.559 -8.144 1.00 88.69 390 ASN A N 1
ATOM 3140 C CA . ASN A 1 390 ? 9.498 -9.948 -7.881 1.00 88.69 390 ASN A CA 1
ATOM 3141 C C . ASN A 1 390 ? 9.726 -10.828 -9.136 1.00 88.69 390 ASN A C 1
ATOM 3143 O O . ASN A 1 390 ? 9.787 -12.049 -9.028 1.00 88.69 390 ASN A O 1
ATOM 3147 N N . ASN A 1 391 ? 9.876 -10.241 -10.324 1.00 89.38 391 ASN A N 1
ATOM 3148 C CA . ASN A 1 391 ? 9.994 -11.003 -11.565 1.00 89.38 391 ASN A CA 1
ATOM 3149 C C . ASN A 1 391 ? 11.472 -11.358 -11.872 1.00 89.38 391 ASN A C 1
ATOM 3151 O O . ASN A 1 391 ? 12.287 -10.436 -12.011 1.00 89.38 391 ASN A O 1
ATOM 3155 N N . PRO A 1 392 ? 11.847 -12.653 -11.963 1.00 87.25 392 PRO A N 1
ATOM 3156 C CA . PRO A 1 392 ? 13.216 -13.074 -12.269 1.00 87.25 392 PRO A CA 1
ATOM 3157 C C . PRO A 1 392 ? 13.614 -12.843 -13.737 1.00 87.25 392 PRO A C 1
ATOM 3159 O O . PRO A 1 392 ? 14.790 -12.596 -14.000 1.00 87.25 392 PRO A O 1
ATOM 3162 N N . ASP A 1 393 ? 12.669 -12.827 -14.682 1.00 87.25 393 ASP A N 1
ATOM 3163 C CA . ASP A 1 393 ? 12.940 -12.809 -16.133 1.00 87.25 393 ASP A CA 1
ATOM 3164 C C . ASP A 1 393 ? 13.578 -11.500 -16.638 1.00 87.25 393 ASP A C 1
ATOM 3166 O O . ASP A 1 393 ? 13.975 -11.389 -17.798 1.00 87.25 393 ASP A O 1
ATOM 3170 N N . ILE A 1 394 ? 13.634 -10.469 -15.790 1.00 87.50 394 ILE A N 1
ATOM 3171 C CA . ILE A 1 394 ? 14.055 -9.114 -16.168 1.00 87.50 394 ILE A CA 1
ATOM 3172 C C . ILE A 1 394 ? 15.565 -8.915 -15.984 1.00 87.50 394 ILE A C 1
ATOM 3174 O O . ILE A 1 394 ? 16.231 -8.363 -16.860 1.00 87.50 394 ILE A O 1
ATOM 3178 N N . PHE A 1 395 ? 16.095 -9.331 -14.831 1.00 84.88 395 PHE A N 1
ATOM 3179 C CA . PHE A 1 395 ? 17.498 -9.135 -14.432 1.00 84.88 395 PHE A CA 1
ATOM 3180 C C . PHE A 1 395 ? 18.118 -10.385 -13.775 1.00 84.88 395 PHE A C 1
ATOM 3182 O O . PHE A 1 395 ? 19.192 -10.307 -13.176 1.00 84.88 395 PHE A O 1
ATOM 3189 N N . GLY A 1 396 ? 17.460 -11.540 -13.906 1.00 82.62 396 GLY A N 1
ATOM 3190 C CA . GLY A 1 396 ? 17.858 -12.805 -13.300 1.00 82.62 396 GLY A CA 1
ATOM 3191 C C . GLY A 1 396 ? 17.402 -12.954 -11.847 1.00 82.62 396 GLY A C 1
ATOM 3192 O O . GLY A 1 396 ? 17.072 -11.992 -11.148 1.00 82.62 396 GLY A O 1
ATOM 3193 N N . GLU A 1 397 ? 17.432 -14.194 -11.362 1.00 78.00 397 GLU A N 1
ATOM 3194 C CA . GLU A 1 397 ? 16.924 -14.577 -10.039 1.00 78.00 397 GLU A CA 1
ATOM 3195 C C . GLU A 1 397 ? 17.593 -13.831 -8.876 1.00 78.00 397 GLU A C 1
ATOM 3197 O O . GLU A 1 397 ? 16.935 -13.530 -7.883 1.00 78.00 397 GLU A O 1
ATOM 3202 N N . LYS A 1 398 ? 18.884 -13.494 -9.012 1.00 75.06 398 LYS A N 1
ATOM 3203 C CA . LYS A 1 398 ? 19.691 -12.846 -7.964 1.00 75.06 398 LYS A CA 1
ATOM 3204 C C . LYS A 1 398 ? 19.382 -11.357 -7.762 1.00 75.06 398 LYS A C 1
ATOM 3206 O O . LYS A 1 398 ? 19.711 -10.819 -6.709 1.00 75.06 398 LYS A O 1
ATOM 3211 N N . LYS A 1 399 ? 18.801 -10.666 -8.752 1.00 80.19 399 LYS A N 1
ATOM 3212 C CA . LYS A 1 399 ? 18.541 -9.210 -8.709 1.00 80.19 399 LYS A CA 1
ATOM 3213 C C . LYS A 1 399 ? 17.124 -8.873 -9.166 1.00 80.19 399 LYS A C 1
ATOM 3215 O O . LYS A 1 399 ? 16.908 -8.098 -10.095 1.00 80.19 399 LYS A O 1
ATOM 3220 N N . ARG A 1 400 ? 16.139 -9.459 -8.483 1.00 88.81 400 ARG A N 1
ATOM 3221 C CA . ARG A 1 400 ? 14.725 -9.147 -8.720 1.00 88.81 400 ARG A CA 1
ATOM 3222 C C . ARG A 1 400 ? 14.405 -7.725 -8.287 1.00 88.81 400 ARG A C 1
ATOM 3224 O O . ARG A 1 400 ? 14.788 -7.293 -7.196 1.00 88.81 400 ARG A O 1
ATOM 3231 N N . LEU A 1 401 ? 13.644 -7.030 -9.123 1.00 90.25 401 LEU A N 1
ATOM 3232 C CA . LEU A 1 401 ? 13.184 -5.681 -8.832 1.00 90.25 401 LEU A CA 1
ATOM 3233 C C . LEU A 1 401 ? 12.226 -5.662 -7.637 1.00 90.25 401 LEU A C 1
ATOM 3235 O O . LEU A 1 401 ? 11.436 -6.588 -7.416 1.00 90.25 401 LEU A O 1
ATOM 3239 N N . ILE A 1 402 ? 12.297 -4.555 -6.905 1.00 91.25 402 ILE A N 1
ATOM 3240 C CA . ILE A 1 402 ? 11.291 -4.136 -5.933 1.00 91.25 402 ILE A CA 1
ATOM 3241 C C . ILE A 1 402 ? 10.614 -2.916 -6.554 1.00 91.25 402 ILE A C 1
ATOM 3243 O O . ILE A 1 402 ? 11.270 -1.895 -6.782 1.00 91.25 402 ILE A O 1
ATOM 3247 N N . VAL A 1 403 ? 9.329 -3.046 -6.883 1.00 93.44 403 VAL A N 1
ATOM 3248 C CA . VAL A 1 403 ? 8.548 -1.984 -7.529 1.00 93.44 403 VAL A CA 1
ATOM 3249 C C . VAL A 1 403 ? 7.358 -1.638 -6.647 1.00 93.44 403 VAL A C 1
ATOM 3251 O O . VAL A 1 403 ? 6.491 -2.470 -6.400 1.00 93.44 403 VAL A O 1
ATOM 3254 N N . GLU A 1 404 ? 7.332 -0.395 -6.179 1.00 94.12 404 GLU A N 1
ATOM 3255 C CA . GLU A 1 404 ? 6.320 0.142 -5.265 1.00 94.12 404 GLU A CA 1
ATOM 3256 C C . GLU A 1 404 ? 5.740 1.437 -5.850 1.00 94.12 404 GLU A C 1
ATOM 3258 O O . GLU A 1 404 ? 6.394 2.111 -6.649 1.00 94.12 404 GLU A O 1
ATOM 3263 N N . PHE A 1 405 ? 4.548 1.859 -5.426 1.00 95.94 405 PHE A N 1
ATOM 3264 C CA . PHE A 1 405 ? 4.102 3.227 -5.707 1.00 95.94 405 PHE A CA 1
ATOM 3265 C C . PHE A 1 405 ? 4.935 4.247 -4.914 1.0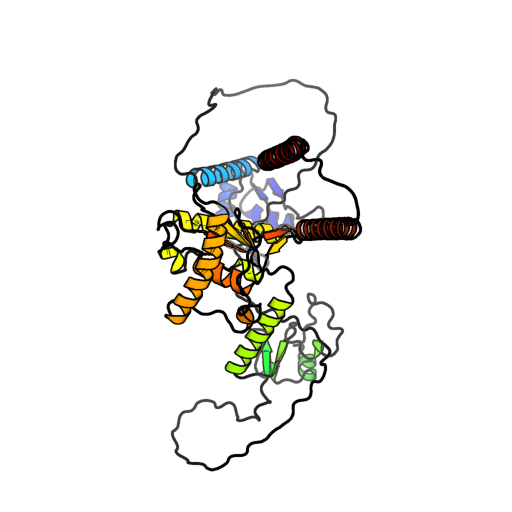0 95.94 405 PHE A C 1
ATOM 3267 O O . PHE A 1 405 ? 5.240 4.053 -3.735 1.00 95.94 405 PHE A O 1
ATOM 3274 N N . SER A 1 406 ? 5.313 5.348 -5.567 1.00 94.00 406 SER A N 1
ATOM 3275 C CA . SER A 1 406 ? 6.135 6.401 -4.968 1.00 94.00 406 SER A CA 1
ATOM 3276 C C . SER A 1 406 ? 5.375 7.123 -3.852 1.00 94.00 406 SER A C 1
ATOM 3278 O O . SER A 1 406 ? 4.230 7.527 -4.035 1.00 94.00 406 SER A O 1
ATOM 3280 N N . THR A 1 407 ? 6.030 7.353 -2.714 1.00 93.62 407 THR A N 1
ATOM 3281 C CA . THR A 1 407 ? 5.562 8.311 -1.702 1.00 93.62 407 THR A CA 1
ATOM 3282 C C . THR A 1 407 ? 6.034 9.711 -2.071 1.00 93.62 407 THR A C 1
ATOM 3284 O O . THR A 1 407 ? 7.231 9.928 -2.262 1.00 93.62 407 THR A O 1
ATOM 3287 N N . GLU A 1 408 ? 5.119 10.669 -2.153 1.00 92.50 408 GLU A N 1
ATOM 3288 C CA . GLU A 1 408 ? 5.411 12.050 -2.531 1.00 92.50 408 GLU A CA 1
ATOM 3289 C C . GLU A 1 408 ? 4.858 13.048 -1.512 1.00 92.50 408 GLU A C 1
ATOM 3291 O O . GLU A 1 408 ? 3.835 12.820 -0.872 1.00 92.50 408 GLU A O 1
ATOM 3296 N N . ASN A 1 409 ? 5.533 14.191 -1.374 1.00 92.75 409 ASN A N 1
ATOM 3297 C CA . ASN A 1 409 ? 5.057 15.303 -0.557 1.00 92.75 409 ASN A CA 1
ATOM 3298 C C . ASN A 1 409 ? 4.168 16.226 -1.401 1.00 92.75 409 ASN A C 1
ATOM 3300 O O . ASN A 1 409 ? 4.628 16.820 -2.382 1.00 92.75 409 ASN A O 1
ATOM 3304 N N . ALA A 1 410 ? 2.906 16.379 -0.996 1.00 90.31 410 ALA A N 1
ATOM 3305 C CA . ALA A 1 410 ? 1.900 17.167 -1.703 1.00 90.31 410 ALA A CA 1
ATOM 3306 C C . ALA A 1 410 ? 2.317 18.633 -1.919 1.00 90.31 410 ALA A C 1
ATOM 3308 O O . ALA A 1 410 ? 1.989 19.221 -2.951 1.00 90.31 410 ALA A O 1
ATOM 3309 N N . ILE A 1 411 ? 3.073 19.223 -0.987 1.00 90.69 411 ILE A N 1
ATOM 3310 C CA . ILE A 1 411 ? 3.576 20.601 -1.088 1.00 90.69 411 ILE A CA 1
ATOM 3311 C C . ILE A 1 411 ? 4.621 20.696 -2.208 1.00 90.69 411 ILE A C 1
ATOM 3313 O O . ILE A 1 411 ? 4.546 21.582 -3.063 1.00 90.69 411 ILE A O 1
ATOM 3317 N N . ILE A 1 412 ? 5.562 19.746 -2.248 1.00 89.44 412 ILE A N 1
ATOM 3318 C CA . ILE A 1 412 ? 6.633 19.699 -3.254 1.00 89.44 412 ILE A CA 1
ATOM 3319 C C . ILE A 1 412 ? 6.047 19.436 -4.646 1.00 89.44 412 ILE A C 1
ATOM 3321 O O . ILE A 1 412 ? 6.410 20.127 -5.599 1.00 89.44 412 ILE A O 1
ATOM 3325 N N . VAL A 1 413 ? 5.094 18.505 -4.769 1.00 88.31 413 VAL A N 1
ATOM 3326 C CA . VAL A 1 413 ? 4.414 18.204 -6.041 1.00 88.31 413 VAL A CA 1
ATOM 3327 C C . VAL A 1 413 ? 3.636 19.420 -6.552 1.00 88.31 413 VAL A C 1
ATOM 3329 O O . VAL A 1 413 ? 3.817 19.810 -7.707 1.00 88.31 413 VAL A O 1
ATOM 3332 N N . LYS A 1 414 ? 2.857 20.101 -5.696 1.00 88.75 414 LYS A N 1
ATOM 3333 C CA . LYS A 1 414 ? 2.163 21.352 -6.059 1.00 88.75 414 LYS A CA 1
ATOM 3334 C C . LYS A 1 414 ? 3.142 22.444 -6.509 1.00 88.75 414 LYS A C 1
ATOM 3336 O O . LYS A 1 414 ? 2.891 23.101 -7.518 1.00 88.75 414 LYS A O 1
ATOM 3341 N N . LYS A 1 415 ? 4.274 22.621 -5.813 1.00 89.25 415 LYS A N 1
ATOM 3342 C CA . LYS A 1 415 ? 5.326 23.583 -6.195 1.00 89.25 415 LYS A CA 1
ATOM 3343 C C . LYS A 1 415 ? 5.934 23.238 -7.560 1.00 89.25 415 LYS A C 1
ATOM 3345 O O . LYS A 1 415 ? 6.067 24.118 -8.406 1.00 89.25 415 LYS A O 1
ATOM 3350 N N . ARG A 1 416 ? 6.241 21.961 -7.808 1.00 84.94 416 ARG A N 1
ATOM 3351 C CA . ARG A 1 416 ? 6.806 21.476 -9.079 1.00 84.94 416 ARG A CA 1
ATOM 3352 C C . ARG A 1 416 ? 5.834 21.657 -10.251 1.00 84.94 416 ARG A C 1
ATOM 3354 O O . ARG A 1 416 ? 6.263 22.087 -11.315 1.00 84.94 416 ARG A O 1
ATOM 3361 N N . ALA A 1 417 ? 4.542 21.408 -10.031 1.00 86.31 417 ALA A N 1
ATOM 3362 C CA . ALA A 1 417 ? 3.483 21.580 -11.028 1.00 86.31 417 ALA A CA 1
ATOM 3363 C C . ALA A 1 417 ? 3.172 23.052 -11.369 1.00 86.31 417 ALA A C 1
ATOM 3365 O O . ALA A 1 417 ? 2.719 23.342 -12.476 1.00 86.31 417 ALA A O 1
ATOM 3366 N N . ARG A 1 418 ? 3.413 23.996 -10.446 1.00 87.12 418 ARG A N 1
ATOM 3367 C CA . ARG A 1 418 ? 3.398 25.439 -10.757 1.00 87.12 418 ARG A CA 1
ATOM 3368 C C . ARG A 1 418 ? 4.583 25.797 -11.659 1.00 87.12 418 ARG A C 1
ATOM 3370 O O . ARG A 1 418 ? 4.383 26.259 -12.775 1.00 87.12 418 ARG A O 1
ATOM 3377 N N . LEU A 1 419 ? 5.794 25.423 -11.240 1.00 85.94 419 LEU A N 1
ATOM 3378 C CA . LEU A 1 419 ? 7.032 25.701 -11.979 1.00 85.94 419 LEU A CA 1
ATOM 3379 C C . LEU A 1 419 ? 7.081 25.091 -13.391 1.00 85.94 419 LEU A C 1
ATOM 3381 O O . LEU A 1 419 ? 7.778 25.632 -14.247 1.00 85.94 419 LEU A O 1
ATOM 3385 N N . SER A 1 420 ? 6.386 23.978 -13.657 1.00 82.50 420 SER A N 1
ATOM 3386 C CA . SER A 1 420 ? 6.242 23.460 -15.025 1.00 82.50 420 SER A CA 1
ATOM 3387 C C . SER A 1 420 ? 5.319 24.344 -15.866 1.00 82.50 420 SER A C 1
ATOM 3389 O O . SER A 1 420 ? 5.722 24.762 -16.945 1.00 82.50 420 SER A O 1
ATOM 3391 N N . LYS A 1 421 ? 4.149 24.738 -15.341 1.00 84.06 421 LYS A N 1
ATOM 3392 C CA . LYS A 1 421 ? 3.220 25.646 -16.039 1.00 84.06 421 LYS A CA 1
ATOM 3393 C C . LYS A 1 421 ? 3.870 26.989 -16.384 1.00 84.06 421 LYS A C 1
ATOM 3395 O O . LYS A 1 421 ? 3.662 27.483 -17.487 1.00 84.06 421 LYS A O 1
ATOM 3400 N N . ASP A 1 422 ? 4.691 27.529 -15.482 1.00 83.50 422 ASP A N 1
ATOM 3401 C CA . ASP A 1 422 ? 5.428 28.787 -15.682 1.00 83.50 422 ASP A CA 1
ATOM 3402 C C . ASP A 1 422 ? 6.528 28.681 -16.755 1.00 83.50 422 ASP A C 1
ATOM 3404 O O . ASP A 1 422 ? 6.936 29.683 -17.344 1.00 83.50 422 ASP A O 1
ATOM 3408 N N . ARG A 1 423 ? 7.041 27.470 -17.013 1.00 79.19 423 ARG A N 1
ATOM 3409 C CA . ARG A 1 423 ? 7.944 27.197 -18.142 1.00 79.19 423 ARG A CA 1
ATOM 3410 C C . ARG A 1 423 ? 7.151 27.047 -19.432 1.00 79.19 423 ARG A C 1
ATOM 3412 O O . ARG A 1 423 ? 7.502 27.676 -20.422 1.00 79.19 423 ARG A O 1
ATOM 3419 N N . ASP A 1 424 ? 6.061 26.286 -19.403 1.00 80.94 424 ASP A N 1
ATOM 3420 C CA . ASP A 1 424 ? 5.214 26.043 -20.572 1.00 80.94 424 ASP A CA 1
ATOM 3421 C C . ASP A 1 424 ? 4.545 27.331 -21.080 1.00 80.94 424 ASP A C 1
ATOM 3423 O O . ASP A 1 424 ? 4.271 27.454 -22.273 1.00 80.94 424 ASP A O 1
ATOM 3427 N N . SER A 1 425 ? 4.246 28.296 -20.202 1.00 78.69 425 SER A N 1
ATOM 3428 C CA . SER A 1 425 ? 3.751 29.623 -20.594 1.00 78.69 425 SER A CA 1
ATOM 3429 C C . SER A 1 425 ? 4.851 30.481 -21.223 1.00 78.69 425 SER A C 1
ATOM 3431 O O . SER A 1 425 ? 4.610 31.087 -22.262 1.00 78.69 425 SER A O 1
ATOM 3433 N N . LYS A 1 426 ? 6.071 30.476 -20.667 1.00 78.69 426 LYS A N 1
ATOM 3434 C CA . LYS A 1 426 ? 7.227 31.185 -21.243 1.00 78.69 426 LYS A CA 1
ATOM 3435 C C . LYS A 1 426 ? 7.642 30.632 -22.605 1.00 78.69 426 LYS A C 1
ATOM 3437 O O . LYS A 1 426 ? 7.879 31.419 -23.509 1.00 78.69 426 LYS A O 1
ATOM 3442 N N . ILE A 1 427 ? 7.663 29.309 -22.773 1.00 75.75 427 ILE A N 1
ATOM 3443 C CA . ILE A 1 427 ? 7.955 28.661 -24.063 1.00 75.75 427 ILE A CA 1
ATOM 3444 C C . ILE A 1 427 ? 6.891 29.048 -25.101 1.00 75.75 427 ILE A C 1
ATOM 3446 O O . ILE A 1 427 ? 7.229 29.492 -26.190 1.00 75.75 427 ILE A O 1
ATOM 3450 N N . ARG A 1 428 ? 5.597 28.984 -24.750 1.00 71.81 428 ARG A N 1
ATOM 3451 C CA . ARG A 1 428 ? 4.513 29.420 -25.653 1.00 71.81 428 ARG A CA 1
ATOM 3452 C C . ARG A 1 428 ? 4.519 30.924 -25.945 1.00 71.81 428 ARG A C 1
ATOM 3454 O O . ARG A 1 428 ? 4.058 31.319 -27.008 1.00 71.81 428 ARG A O 1
ATOM 3461 N N . GLY A 1 429 ? 5.013 31.748 -25.021 1.00 68.06 429 GLY A N 1
ATOM 3462 C CA . GLY A 1 429 ? 5.218 33.181 -25.237 1.00 68.06 429 GLY A CA 1
ATOM 3463 C C . GLY A 1 429 ? 6.375 33.474 -26.193 1.00 68.06 429 GLY A C 1
ATOM 3464 O O . GLY A 1 429 ? 6.224 34.329 -27.055 1.00 68.06 429 GLY A O 1
ATOM 3465 N N . HIS A 1 430 ? 7.483 32.733 -26.081 1.00 61.53 430 HIS A N 1
ATOM 3466 C CA . HIS A 1 430 ? 8.643 32.868 -26.967 1.00 61.53 430 HIS A CA 1
ATOM 3467 C C . HIS A 1 430 ? 8.288 32.472 -28.403 1.00 61.53 430 HIS A C 1
ATOM 3469 O O . HIS A 1 430 ? 8.407 33.303 -29.293 1.00 61.53 430 HIS A O 1
ATOM 3475 N N . ASN A 1 431 ? 7.707 31.282 -28.603 1.00 58.00 431 ASN A N 1
ATOM 3476 C CA . ASN A 1 431 ? 7.312 30.821 -29.937 1.00 58.00 431 ASN A CA 1
ATOM 3477 C C . ASN A 1 431 ? 6.330 31.796 -30.623 1.00 58.00 431 ASN A C 1
ATOM 3479 O O . ASN A 1 431 ? 6.453 32.048 -31.811 1.00 58.00 431 ASN A O 1
ATOM 3483 N N . LYS A 1 432 ? 5.400 32.414 -29.873 1.00 58.03 432 LYS A N 1
ATOM 3484 C CA . LYS A 1 432 ? 4.492 33.451 -30.405 1.00 58.03 432 LYS A CA 1
ATOM 3485 C C . LYS A 1 432 ? 5.159 34.800 -30.701 1.00 58.03 432 LYS A C 1
ATOM 3487 O O . LYS A 1 432 ? 4.567 35.611 -31.409 1.00 58.03 432 LYS A O 1
ATOM 3492 N N . ALA A 1 433 ? 6.316 35.088 -30.113 1.00 54.59 433 ALA A N 1
ATOM 3493 C CA . ALA A 1 433 ? 7.110 36.261 -30.466 1.00 54.59 433 ALA A CA 1
ATOM 3494 C C . ALA A 1 433 ? 7.925 35.988 -31.739 1.00 54.59 433 ALA A C 1
ATOM 3496 O O . ALA A 1 433 ? 7.991 36.851 -32.609 1.00 54.59 433 ALA A O 1
ATOM 3497 N N . ASP A 1 434 ? 8.450 34.769 -31.877 1.00 53.34 434 ASP A N 1
ATOM 3498 C CA . ASP A 1 434 ? 9.227 34.342 -33.041 1.00 53.34 434 ASP A CA 1
ATOM 3499 C C . ASP A 1 434 ? 8.330 34.193 -34.295 1.00 53.34 434 ASP A C 1
ATOM 3501 O O . ASP A 1 434 ? 8.682 34.708 -35.356 1.00 53.34 434 ASP A O 1
ATOM 3505 N N . ASP A 1 435 ? 7.118 33.629 -34.158 1.00 52.56 435 ASP A N 1
ATOM 3506 C CA . ASP A 1 435 ? 6.103 33.544 -35.232 1.00 52.56 435 ASP A CA 1
ATOM 3507 C C . ASP A 1 435 ? 5.637 34.927 -35.744 1.00 52.56 435 ASP A C 1
ATOM 3509 O O . ASP A 1 435 ? 5.184 35.052 -36.879 1.00 52.56 435 ASP A O 1
ATOM 3513 N N . ASN A 1 436 ? 5.737 35.982 -34.924 1.00 52.47 436 ASN A N 1
ATOM 3514 C CA . ASN A 1 436 ? 5.386 37.356 -35.316 1.00 52.47 436 ASN A CA 1
ATOM 3515 C C . ASN A 1 436 ? 6.568 38.141 -35.910 1.00 52.47 436 ASN A C 1
ATOM 3517 O O . ASN A 1 436 ? 6.373 39.269 -36.362 1.00 52.47 436 ASN A O 1
ATOM 3521 N N . ASN A 1 437 ? 7.779 37.576 -35.906 1.00 49.53 437 ASN A N 1
ATOM 3522 C CA . ASN A 1 437 ? 8.991 38.237 -36.394 1.00 49.53 437 ASN A CA 1
ATOM 3523 C C . ASN A 1 437 ? 9.581 37.558 -37.645 1.00 49.53 437 ASN A C 1
ATOM 3525 O O . ASN A 1 437 ? 10.692 37.876 -38.067 1.00 49.53 437 ASN A O 1
ATOM 3529 N N . SER A 1 438 ? 8.838 36.646 -38.283 1.00 45.34 438 SER A N 1
ATOM 3530 C CA . SER A 1 438 ? 9.237 35.957 -39.518 1.00 45.34 438 SER A CA 1
ATOM 3531 C C . SER A 1 438 ? 9.096 36.840 -40.773 1.00 45.34 438 SER A C 1
ATOM 3533 O O . SER A 1 438 ? 8.533 36.414 -41.780 1.00 45.34 438 SER A O 1
ATOM 3535 N N . ASN A 1 439 ? 9.559 38.091 -40.700 1.00 49.69 439 ASN A N 1
ATOM 3536 C CA . ASN A 1 439 ? 9.609 39.021 -41.828 1.00 49.69 439 ASN A CA 1
ATOM 3537 C C . ASN A 1 439 ? 10.670 40.121 -41.614 1.00 49.69 439 ASN A C 1
ATOM 3539 O O . ASN A 1 439 ? 10.348 41.306 -41.575 1.00 49.69 439 ASN A O 1
ATOM 3543 N N . SER A 1 440 ? 11.947 39.740 -41.456 1.00 41.53 440 SER A N 1
ATOM 3544 C CA . SER A 1 440 ? 13.097 40.383 -42.136 1.00 41.53 440 SER A CA 1
ATOM 3545 C C . SER A 1 440 ? 14.470 39.870 -41.646 1.00 41.53 440 SER A C 1
ATOM 3547 O O . SER A 1 440 ? 14.621 39.451 -40.505 1.00 41.53 440 SER A O 1
ATOM 3549 N N . VAL A 1 441 ? 15.465 39.980 -42.539 1.00 38.41 441 VAL A N 1
ATOM 3550 C CA . VAL A 1 441 ? 16.932 39.920 -42.324 1.00 38.41 441 VAL A CA 1
ATOM 3551 C C . VAL A 1 441 ? 17.591 38.568 -41.974 1.00 38.41 441 VAL A C 1
ATOM 3553 O O . VAL A 1 441 ? 17.673 38.144 -40.829 1.00 38.41 441 VAL A O 1
ATOM 3556 N N . GLU A 1 442 ? 18.135 37.967 -43.036 1.00 37.34 442 GLU A N 1
ATOM 3557 C CA . GLU A 1 442 ? 19.511 37.462 -43.242 1.00 37.34 442 GLU A CA 1
ATOM 3558 C C . GLU A 1 442 ? 20.325 36.702 -42.168 1.00 37.34 442 GLU A C 1
ATOM 3560 O O . GLU A 1 442 ? 20.414 37.009 -40.983 1.00 37.34 442 GLU A O 1
ATOM 3565 N N . VAL A 1 443 ? 21.058 35.724 -42.710 1.00 44.78 443 VAL A N 1
ATOM 3566 C CA . VAL A 1 443 ? 22.021 34.821 -42.074 1.00 44.78 443 VAL A CA 1
ATOM 3567 C C . VAL A 1 443 ? 23.156 35.558 -41.354 1.00 44.78 443 VAL A C 1
ATOM 3569 O O . VAL A 1 443 ? 23.983 36.205 -41.989 1.00 44.78 443 VAL A O 1
ATOM 3572 N N . THR A 1 444 ? 23.309 35.306 -40.051 1.00 33.31 444 THR A N 1
ATOM 3573 C CA . THR A 1 444 ? 24.614 35.354 -39.364 1.00 33.31 444 THR A CA 1
ATOM 3574 C C . THR A 1 444 ? 24.748 34.185 -38.384 1.00 33.31 444 THR A C 1
ATOM 3576 O O . THR A 1 444 ? 24.453 34.278 -37.193 1.00 33.31 444 THR A O 1
ATOM 3579 N N . GLU A 1 445 ? 25.212 33.040 -38.885 1.00 44.06 445 GLU A N 1
ATOM 3580 C CA . GLU A 1 445 ? 25.640 31.934 -38.027 1.00 44.06 445 GLU A CA 1
ATOM 3581 C C . GLU A 1 445 ? 27.005 32.237 -37.395 1.00 44.06 445 GLU A C 1
ATOM 3583 O O . GLU A 1 445 ? 27.986 32.436 -38.109 1.00 44.06 445 GLU A O 1
ATOM 3588 N N . SER A 1 446 ? 27.088 32.231 -36.057 1.00 44.47 446 SER A N 1
ATOM 3589 C CA . SER A 1 446 ? 28.129 31.542 -35.254 1.00 44.47 446 SER A CA 1
ATOM 3590 C C . SER A 1 446 ? 28.223 32.063 -33.802 1.00 44.47 446 SER A C 1
ATOM 3592 O O . SER A 1 446 ? 27.817 33.172 -33.470 1.00 44.47 446 SER A O 1
ATOM 3594 N N . ASN A 1 447 ? 28.804 31.233 -32.923 1.00 42.59 447 ASN A N 1
ATOM 3595 C CA . ASN A 1 447 ? 29.375 31.561 -31.597 1.00 42.59 447 ASN A CA 1
ATOM 3596 C C . ASN A 1 447 ? 28.510 31.584 -30.314 1.00 42.59 447 ASN A C 1
ATOM 3598 O O . ASN A 1 447 ? 29.094 31.633 -29.233 1.00 42.59 447 ASN A O 1
ATOM 3602 N N . ASN A 1 448 ? 27.183 31.403 -30.340 1.00 41.41 448 ASN A N 1
ATOM 3603 C CA . ASN A 1 448 ? 26.384 31.336 -29.088 1.00 41.41 448 ASN A CA 1
ATOM 3604 C C . ASN A 1 448 ? 26.241 29.935 -28.435 1.00 41.41 448 ASN A C 1
ATOM 3606 O O . ASN A 1 448 ? 25.664 29.814 -27.351 1.00 41.41 448 ASN A O 1
ATOM 3610 N N . CYS A 1 449 ? 26.776 28.868 -29.041 1.00 39.03 449 CYS A N 1
ATOM 3611 C CA . CYS A 1 449 ? 26.546 27.488 -28.577 1.00 39.03 449 CYS A CA 1
ATOM 3612 C C . CYS A 1 449 ? 27.273 27.136 -27.255 1.00 39.03 449 CYS A C 1
ATOM 3614 O O . CYS A 1 449 ? 26.690 26.540 -26.346 1.00 39.03 449 CYS A O 1
ATOM 3616 N N . SER A 1 450 ? 28.529 27.566 -27.090 1.00 47.03 450 SER A N 1
ATOM 3617 C CA . SER A 1 450 ? 29.406 27.111 -25.994 1.00 47.03 450 SER A CA 1
ATOM 3618 C C . SER A 1 450 ? 28.977 27.594 -24.599 1.00 47.03 450 SER A C 1
ATOM 3620 O O . SER A 1 450 ? 29.099 26.872 -23.605 1.00 47.03 450 SER A O 1
ATOM 3622 N N . HIS A 1 451 ? 28.452 28.817 -24.491 1.00 44.50 451 HIS A N 1
ATOM 3623 C CA . HIS A 1 451 ? 28.193 29.434 -23.189 1.00 44.50 451 HIS A CA 1
ATOM 3624 C C . HIS A 1 451 ? 26.892 28.932 -22.533 1.00 44.50 451 HIS A C 1
ATOM 3626 O O . HIS A 1 451 ? 26.782 28.880 -21.301 1.00 44.50 451 HIS A O 1
ATOM 3632 N N . LEU A 1 452 ? 25.917 28.494 -23.340 1.00 48.75 452 LEU A N 1
ATOM 3633 C CA . LEU A 1 452 ? 24.676 27.893 -22.848 1.00 48.75 452 LEU A CA 1
ATOM 3634 C C . LEU A 1 452 ? 24.917 26.472 -22.313 1.00 48.75 452 LEU A C 1
ATOM 3636 O O . LEU A 1 452 ? 24.407 26.120 -21.244 1.00 48.75 452 LEU A O 1
ATOM 3640 N N . GLU A 1 453 ? 25.759 25.685 -22.990 1.00 48.75 453 GLU A N 1
ATOM 3641 C CA . GLU A 1 453 ? 26.187 24.366 -22.516 1.00 48.75 453 GLU A CA 1
ATOM 3642 C C . GLU A 1 453 ? 26.973 24.456 -21.207 1.00 48.75 453 GLU A C 1
ATOM 3644 O O . GLU A 1 453 ? 26.617 23.782 -20.239 1.00 48.75 453 GLU A O 1
ATOM 3649 N N . GLN A 1 454 ? 27.955 25.359 -21.106 1.00 49.44 454 GLN A N 1
ATOM 3650 C CA . GLN A 1 454 ? 28.701 25.585 -19.861 1.00 49.44 454 GLN A CA 1
ATOM 3651 C C . GLN A 1 454 ? 27.787 26.001 -18.693 1.00 49.44 454 GLN A C 1
ATOM 3653 O O . GLN A 1 454 ? 27.966 25.536 -17.563 1.00 49.44 454 GLN A O 1
ATOM 3658 N N . ARG A 1 455 ? 26.768 26.839 -18.940 1.00 54.38 455 ARG A N 1
ATOM 3659 C CA . ARG A 1 455 ? 25.757 27.207 -17.929 1.00 54.38 455 ARG A CA 1
ATOM 3660 C C . ARG A 1 455 ? 24.885 26.020 -17.513 1.00 54.38 455 ARG A C 1
ATOM 3662 O O . ARG A 1 455 ? 24.574 25.881 -16.327 1.00 54.38 455 ARG A O 1
ATOM 3669 N N . ASN A 1 456 ? 24.515 25.147 -18.447 1.00 55.28 456 ASN A N 1
ATOM 3670 C CA . ASN A 1 456 ? 23.753 23.933 -18.154 1.00 55.28 456 ASN A CA 1
ATOM 3671 C C . ASN A 1 456 ? 24.596 22.875 -17.422 1.00 55.28 456 ASN A C 1
ATOM 3673 O O . ASN A 1 456 ? 24.084 22.219 -16.513 1.00 55.28 456 ASN A O 1
ATOM 3677 N N . LEU A 1 457 ? 25.890 22.764 -17.730 1.00 56.72 457 LEU A N 1
ATOM 3678 C CA . LEU A 1 457 ? 26.824 21.878 -17.036 1.00 56.72 457 LEU A CA 1
ATOM 3679 C C . LEU A 1 457 ? 27.068 22.347 -15.592 1.00 56.72 457 LEU A C 1
ATOM 3681 O O . LEU A 1 457 ? 26.885 21.565 -14.661 1.00 56.72 457 LEU A O 1
ATOM 3685 N N . LYS A 1 458 ? 27.332 23.647 -15.376 1.00 56.22 458 LYS A N 1
ATOM 3686 C CA . LYS A 1 458 ? 27.444 24.242 -14.028 1.00 56.22 458 LYS A CA 1
ATOM 3687 C C . LYS A 1 458 ? 26.159 24.065 -13.200 1.00 56.22 458 LYS A C 1
ATOM 3689 O O . LYS A 1 458 ? 26.235 23.817 -11.998 1.00 56.22 458 LYS A O 1
ATOM 3694 N N . ARG A 1 459 ? 24.972 24.118 -13.825 1.00 58.22 459 ARG A N 1
ATOM 3695 C CA . ARG A 1 459 ? 23.690 23.794 -13.162 1.00 58.22 459 ARG A CA 1
ATOM 3696 C C . ARG A 1 459 ? 23.551 22.307 -12.818 1.00 58.22 459 ARG A C 1
ATOM 3698 O O . ARG A 1 459 ? 23.087 22.010 -11.722 1.00 58.22 459 ARG A O 1
ATOM 3705 N N . LYS A 1 460 ? 23.959 21.385 -13.700 1.00 53.72 460 LYS A N 1
ATOM 3706 C CA . LYS A 1 460 ? 23.960 19.935 -13.416 1.00 53.72 460 LYS A CA 1
ATOM 3707 C C . LYS A 1 460 ? 24.878 19.594 -12.239 1.00 53.72 460 LYS A C 1
ATOM 3709 O O . LYS A 1 460 ? 24.419 18.956 -11.299 1.00 53.72 460 LYS A O 1
ATOM 3714 N N . VAL A 1 461 ? 26.120 20.086 -12.244 1.00 59.03 461 VAL A N 1
ATOM 3715 C CA . VAL A 1 461 ? 27.089 19.861 -11.152 1.00 59.03 461 VAL A CA 1
ATOM 3716 C C . VAL A 1 461 ? 26.557 20.401 -9.819 1.00 59.03 461 VAL A C 1
ATOM 3718 O O . VAL A 1 461 ? 26.563 19.683 -8.824 1.00 59.03 461 VAL A O 1
ATOM 3721 N N . ARG A 1 462 ? 25.990 21.618 -9.798 1.00 50.50 462 ARG A N 1
ATOM 3722 C CA . ARG A 1 462 ? 25.420 22.205 -8.571 1.00 50.50 462 ARG A CA 1
ATOM 3723 C C . ARG A 1 462 ? 24.211 21.432 -8.023 1.00 50.50 462 ARG A C 1
ATOM 3725 O O . ARG A 1 462 ? 24.026 21.400 -6.814 1.00 50.50 462 ARG A O 1
ATOM 3732 N N . ILE A 1 463 ? 23.400 20.803 -8.879 1.00 58.69 463 ILE A N 1
ATOM 3733 C CA . ILE A 1 463 ? 22.279 19.949 -8.441 1.00 58.69 463 ILE A CA 1
ATOM 3734 C C . ILE A 1 463 ? 22.781 18.619 -7.859 1.00 58.69 463 ILE A C 1
ATOM 3736 O O . ILE A 1 463 ? 22.182 18.127 -6.910 1.00 58.69 463 ILE A O 1
ATOM 3740 N N . ILE A 1 464 ? 23.868 18.056 -8.396 1.00 52.84 464 ILE A N 1
ATOM 3741 C CA . ILE A 1 464 ? 24.465 16.810 -7.891 1.00 52.84 464 ILE A CA 1
ATOM 3742 C C . ILE A 1 464 ? 25.102 17.033 -6.511 1.00 52.84 464 ILE A C 1
ATOM 3744 O O . ILE A 1 464 ? 24.848 16.254 -5.599 1.00 52.84 464 ILE A O 1
ATOM 3748 N N . LEU A 1 465 ? 25.849 18.127 -6.323 1.00 42.53 465 LEU A N 1
ATOM 3749 C CA . LEU A 1 465 ? 26.474 18.451 -5.031 1.00 42.53 465 LEU A CA 1
ATOM 3750 C C . LEU A 1 465 ? 25.433 18.649 -3.913 1.00 42.53 465 LEU A C 1
ATOM 3752 O O . LEU A 1 465 ? 25.544 18.025 -2.861 1.00 42.53 465 LEU A O 1
ATOM 3756 N N . LEU A 1 466 ? 24.356 19.396 -4.186 1.00 48.09 466 LEU A N 1
ATOM 3757 C CA . LEU A 1 466 ? 23.247 19.597 -3.238 1.00 48.09 466 LEU A CA 1
ATOM 3758 C C . LEU A 1 466 ? 22.465 18.311 -2.901 1.00 48.09 466 LEU A C 1
ATOM 3760 O O . LEU A 1 466 ? 21.732 18.290 -1.916 1.00 48.09 466 LEU A O 1
ATOM 3764 N N . TYR A 1 467 ? 22.579 17.253 -3.711 1.00 44.47 467 TYR A N 1
ATOM 3765 C CA . TYR A 1 467 ? 21.981 15.948 -3.406 1.00 44.47 467 TYR A CA 1
ATOM 3766 C C . TYR A 1 467 ? 22.866 15.079 -2.507 1.00 44.47 467 TYR A C 1
ATOM 3768 O O . TYR A 1 467 ? 22.332 14.231 -1.802 1.00 44.47 467 TYR A O 1
ATOM 3776 N N . ASN A 1 468 ? 24.184 15.296 -2.504 1.00 41.19 468 ASN A N 1
ATOM 3777 C CA . ASN A 1 468 ? 25.110 14.551 -1.650 1.00 41.19 468 ASN A CA 1
ATOM 3778 C C . ASN A 1 468 ? 25.166 15.133 -0.227 1.00 41.19 468 ASN A C 1
ATOM 3780 O O . ASN A 1 468 ? 25.207 14.373 0.735 1.00 41.19 468 ASN A O 1
ATOM 3784 N N . GLU A 1 469 ? 25.083 16.461 -0.075 1.00 40.50 469 GLU A N 1
ATOM 3785 C CA . GLU A 1 469 ? 24.987 17.112 1.246 1.00 40.50 469 GLU A CA 1
ATOM 3786 C C . GLU A 1 469 ? 23.689 16.733 1.988 1.00 40.50 469 GLU A C 1
ATOM 3788 O O . GLU A 1 469 ? 23.691 16.570 3.204 1.00 40.50 469 GLU A O 1
ATOM 3793 N N . ALA A 1 470 ? 22.591 16.502 1.259 1.00 40.38 470 ALA A N 1
ATOM 3794 C CA . ALA A 1 470 ? 21.293 16.107 1.816 1.00 40.38 470 ALA A CA 1
ATOM 3795 C C . ALA A 1 470 ? 21.162 14.603 2.159 1.00 40.38 470 ALA A C 1
ATOM 3797 O O . ALA A 1 470 ? 20.050 14.129 2.394 1.00 40.38 470 ALA A O 1
ATOM 3798 N N . ILE A 1 471 ? 22.264 13.843 2.125 1.00 41.12 471 ILE A N 1
ATOM 3799 C CA . ILE A 1 471 ? 22.319 12.402 2.449 1.00 41.12 471 ILE A CA 1
ATOM 3800 C C . ILE A 1 471 ? 23.220 12.126 3.677 1.00 41.12 471 ILE A C 1
ATOM 3802 O O . ILE A 1 471 ? 23.271 10.996 4.155 1.00 41.12 471 ILE A O 1
ATOM 3806 N N . ILE A 1 472 ? 23.898 13.148 4.220 1.00 37.41 472 ILE A N 1
ATOM 3807 C CA . ILE A 1 472 ? 24.845 13.035 5.353 1.00 37.41 472 ILE A CA 1
ATOM 3808 C C . ILE A 1 472 ? 24.321 13.753 6.629 1.00 37.41 472 ILE A C 1
ATOM 3810 O O . ILE A 1 472 ? 25.027 13.858 7.628 1.00 37.41 472 ILE A O 1
ATOM 3814 N N . ILE A 1 473 ? 23.052 14.189 6.630 1.00 34.44 473 ILE A N 1
ATOM 3815 C CA . ILE A 1 473 ? 22.305 14.692 7.804 1.00 34.44 473 ILE A CA 1
ATOM 3816 C C . ILE A 1 473 ? 20.946 13.986 7.862 1.00 34.44 473 ILE A C 1
ATOM 3818 O O . ILE A 1 473 ? 20.572 13.524 8.961 1.00 34.44 473 ILE A O 1
#

Foldseek 3Di:
DDPVVVCVLLVVQAAWDDKAFDAPDVVHDTPPDIDTDGPDPNSLVSSQVPQAQDDDPNDGDHRDDDDDPVRVVVVVVVVVVVVVVVVVPDDDPDDDDDDDDDDDDDDDDDDDDDDDDDDDDDDDDDDDDPPPDPPPPDDPDDDDDDDDDDDDDDDDDDDDDDDDDDDDDPDPPPDPDPPFPDKDKPPDDPPDDPVNVPDALVVCVVVVQQDDDPPDPDPVPPVQSRQDGNNTRIDIDTDDDPVVVVVVVVVVVVVVCVPPPQNVVQLCQLQDACPDPLNVLADVVVNVVSVVVSVVVVVVCVVDVQKGFDLFKKAKPLDDPPADQVNQLVLLQVLLVVLVVCVVVVNDDDDDPVLCVQPVVDDWDWDTGDSMTGTPTNSSLSSSSVRQRSDQVPPHSVRRMRMGTDIDGNVVVVVVVVVVVVVVVVVVVVVVVVVVVPDDDDDDDDDPPPPVVVVVVVVVVVVVVVVVVVVPD